Protein AF-G5ERI0-F1 (afdb_monomer_lite)

Foldseek 3Di:
DVVVVVVVVVVVVLQVVQLVVLLVLLVVLLQLCLPPLLVLLLVQCCVLVLFPVVCCVPLNPLVLVVVVCVLQVQPDDPVPRDSSRLLSSLCLQQAQSAAPVRRRSQAPDPLCQLNQLSLLSLLSVLCVVVVHTGHLVNSLSNLVSQLSNCVRNVNNVSNVVSVVSSVVSCCVNVNPDDDDPPPPPVPVVVVVVVVVVVVVVVPPDDDDDDDDDDDDDDDDDDDDDDDDDDDDDDDDDDDDDPSPRPPDDDDAAQDADDAAQNEELVLVVPCVDSVSLSSLQSQLLSNCVRRPFWALLRSLCSSNVSHVDNDDDPVSSVVSSVSQCPDPQWHQDPLRTIHGPSGDLVSRLEAHFAQPLVVDPLSGGALSNLLSQLVVCVVVVVPDDVPDDSNCSSCNSHNHRDCDPSNVVSPVSNVVVNVD

pLDDT: mean 76.29, std 22.26, range [24.45, 97.88]

Organism: NCBI:txid563033

Radius of gyration: 25.48 Å; chains: 1; bounding box: 61×83×66 Å

Secondary structure (DSSP, 8-state):
-HHHHHHHHHHHHHHHHHHHHHHHHHHHHHHHHHHHHHHHHHHHHHHTTSS-HHHHHHH-TTHHHHHHHHHTT----GGG--TT-HHHHHHHHHS--SBTTBS-TT-SSTT-HHHHHHHHHHHHHHHHHTTPPPPHHHHHHHHHHHHHHHHHTT-HHHHHHHHHHHHHHHHHHH-SS----------HHHHHHHHHHHHHHH---PPP---PPPPPPP------------------S--PPP--S---SS-PPP-PPPPP--S-HHHHHTTTSHHHHHHHHHHHHHHHHHH-SEEHHHHHHHHHHTTT-SS--HHHHHHHHHHHTT-TTEEE-TTSEEEETTS-TTT-------SSTTTS-GGGS-HHHHHHHHHHHHH-GGGSPTT--HHHHHHHHTT--S--HHHHHHHHHHHHHHH-

Sequence (420 aa):
MWWQWLLQHIQRNGFYMSIEKANAYTFSCLEYLGRELDPLLTRLVVEKGVMSQSQVEEYGWVSILLYLDDQRKRKVELSRYNPRDVQLQLRMLTEPVGTPERKHPFEPDSSRTVGTYAQDLRIFRNKKMHGRDMNRNDAVRIYDSAARLFEALGAPEQQEWCESQLNRVHADLFGAGEVVPVRRELDEEVRQAVSTAREVKTEVSAPRGAFTRPAPVSRPAQPAAPASASQPAPASDASVPPLCLAVGEGRYPFEPWEPISLGDRDIFDSLRSKRSKDQMSAALEEIVSAEGPVQADRLATLAAQCFGVSRLAKKNRDWIIRLADRMPELQVDEHKFVWHVEEPREEYGEFRPSVDGAVREFDQISPVEIANAWRFYEQNPELMDEGQDVESAVLATFGRKRRTAKVKAQLELAKALLAA

InterPro domains:
  IPR021754 Domain of unknown function DUF3320 [PF11784] (273-313)
  IPR041650 Swt1-like HEPN [PF18731] (51-154)

Structure (mmCIF, N/CA/C/O backbone):
data_AF-G5ERI0-F1
#
_entry.id   AF-G5ERI0-F1
#
loop_
_atom_site.group_PDB
_atom_site.id
_atom_site.type_symbol
_atom_site.label_atom_id
_atom_site.label_alt_id
_atom_site.label_comp_id
_atom_site.label_asym_id
_atom_site.label_entity_id
_atom_site.label_seq_id
_atom_site.pdbx_PDB_ins_code
_atom_site.Cartn_x
_atom_site.Cartn_y
_atom_site.Cartn_z
_atom_site.occupancy
_atom_site.B_iso_or_equiv
_atom_site.auth_seq_id
_atom_site.auth_comp_id
_atom_site.auth_asym_id
_atom_site.auth_atom_id
_atom_site.pdbx_PDB_model_num
ATOM 1 N N . MET A 1 1 ? 11.061 -40.156 -30.543 1.00 52.81 1 MET A N 1
ATOM 2 C CA . MET A 1 1 ? 11.219 -39.830 -29.105 1.00 52.81 1 MET A CA 1
ATOM 3 C C . MET A 1 1 ? 12.349 -38.832 -28.834 1.00 52.81 1 MET A C 1
ATOM 5 O O . MET A 1 1 ? 12.096 -37.872 -28.125 1.00 52.81 1 MET A O 1
ATOM 9 N N . TRP A 1 2 ? 13.541 -38.958 -29.438 1.00 42.44 2 TRP A N 1
ATOM 10 C CA . TRP A 1 2 ? 14.653 -38.000 -29.249 1.00 42.44 2 TRP A CA 1
ATOM 11 C C . TRP A 1 2 ? 14.357 -36.556 -29.702 1.00 42.44 2 TRP A C 1
ATOM 13 O O . TRP A 1 2 ? 14.700 -35.614 -28.997 1.00 42.44 2 TRP A O 1
ATOM 23 N N . TRP A 1 3 ? 13.643 -36.367 -30.816 1.00 37.03 3 TRP A N 1
ATOM 24 C CA . TRP A 1 3 ? 13.248 -35.036 -31.305 1.00 37.03 3 TRP A CA 1
ATOM 25 C C . TRP A 1 3 ? 12.281 -34.294 -30.372 1.00 37.03 3 TRP A C 1
ATOM 27 O O . TRP A 1 3 ? 12.426 -33.094 -30.170 1.00 37.03 3 TRP A O 1
ATOM 37 N N . GLN A 1 4 ? 11.332 -35.003 -29.753 1.00 49.84 4 GLN A N 1
ATOM 38 C CA . GLN A 1 4 ? 10.425 -34.417 -28.758 1.00 49.84 4 GLN A CA 1
ATOM 39 C C . GLN A 1 4 ? 11.170 -34.025 -27.478 1.00 49.84 4 GLN A C 1
ATOM 41 O O . GLN A 1 4 ? 10.865 -32.985 -26.903 1.00 49.84 4 GLN A O 1
ATOM 46 N N . TRP A 1 5 ? 12.176 -34.807 -27.071 1.00 48.59 5 TRP A N 1
ATOM 47 C CA . TRP A 1 5 ? 13.012 -34.493 -25.912 1.00 48.59 5 TRP A CA 1
ATOM 48 C C . TRP A 1 5 ? 13.926 -33.289 -26.176 1.00 48.59 5 TRP A C 1
ATOM 50 O O . TRP A 1 5 ? 14.014 -32.406 -25.332 1.00 48.59 5 TRP A O 1
ATOM 60 N N . LEU A 1 6 ? 14.524 -33.193 -27.371 1.00 39.06 6 LEU A N 1
ATOM 61 C CA . LEU A 1 6 ? 15.349 -32.054 -27.792 1.00 39.06 6 LEU A CA 1
ATOM 62 C C . LEU A 1 6 ? 14.522 -30.762 -27.914 1.00 39.06 6 LEU A C 1
ATOM 64 O O . LEU A 1 6 ? 14.930 -29.725 -27.404 1.00 39.06 6 LEU A O 1
ATOM 68 N N . LEU A 1 7 ? 13.330 -30.832 -28.519 1.00 45.44 7 LEU A N 1
ATOM 69 C CA . LEU A 1 7 ? 12.396 -29.704 -28.594 1.00 45.44 7 LEU A CA 1
ATOM 70 C C . LEU A 1 7 ? 11.930 -29.271 -27.203 1.00 45.44 7 LEU A C 1
ATOM 72 O O . LEU A 1 7 ? 11.951 -28.082 -26.910 1.00 45.44 7 LEU A O 1
ATOM 76 N N . GLN A 1 8 ? 11.579 -30.208 -26.317 1.00 49.12 8 GLN A N 1
ATOM 77 C CA . GLN A 1 8 ? 11.243 -29.880 -24.929 1.00 49.12 8 GLN A CA 1
ATOM 78 C C . GLN A 1 8 ? 12.429 -29.269 -24.176 1.00 49.12 8 GLN A C 1
ATOM 80 O O . GLN A 1 8 ? 12.221 -28.328 -23.419 1.00 49.12 8 GLN A O 1
ATOM 85 N N . HIS A 1 9 ? 13.661 -29.739 -24.391 1.00 47.41 9 HIS A N 1
ATOM 86 C CA . HIS A 1 9 ? 14.853 -29.172 -23.753 1.00 47.41 9 HIS A CA 1
ATOM 87 C C . HIS A 1 9 ? 15.182 -27.768 -24.272 1.00 47.41 9 HIS A C 1
ATOM 89 O O . HIS A 1 9 ? 15.492 -26.888 -23.478 1.00 47.41 9 HIS A O 1
ATOM 95 N N . ILE A 1 10 ? 15.065 -27.527 -25.581 1.00 52.84 10 ILE A N 1
ATOM 96 C CA . ILE A 1 10 ? 15.275 -26.208 -26.200 1.00 52.84 10 ILE A CA 1
ATOM 97 C C . ILE A 1 10 ? 14.189 -25.226 -25.752 1.00 52.84 10 ILE A C 1
ATOM 99 O O . ILE A 1 10 ? 14.499 -24.095 -25.389 1.00 52.84 10 ILE A O 1
ATOM 103 N N . GLN A 1 11 ? 12.925 -25.658 -25.712 1.00 56.78 11 GLN A N 1
ATOM 104 C CA . GLN A 1 11 ? 11.814 -24.844 -25.210 1.00 56.78 11 GLN A CA 1
ATOM 105 C C . GLN A 1 11 ? 11.971 -24.542 -23.717 1.00 56.78 11 GLN A C 1
ATOM 107 O O . GLN A 1 11 ? 11.768 -23.407 -23.294 1.00 56.78 11 GLN A O 1
ATOM 112 N N . ARG A 1 12 ? 12.401 -25.528 -22.920 1.00 55.38 12 ARG A N 1
ATOM 113 C CA . ARG A 1 12 ? 12.667 -25.346 -21.491 1.00 55.38 12 ARG A CA 1
ATOM 114 C C . ARG A 1 12 ? 13.842 -24.393 -21.275 1.00 55.38 12 ARG A C 1
ATOM 116 O O . ARG A 1 12 ? 13.683 -23.428 -20.542 1.00 55.38 12 ARG A O 1
ATOM 123 N N . ASN A 1 13 ? 14.964 -24.576 -21.966 1.00 57.38 13 ASN A N 1
ATOM 124 C CA . ASN A 1 13 ? 16.116 -23.675 -21.869 1.00 57.38 13 ASN A CA 1
ATOM 125 C C . ASN A 1 13 ? 15.784 -22.257 -22.355 1.00 57.38 13 ASN A C 1
ATOM 127 O O . ASN A 1 13 ? 16.152 -21.294 -21.694 1.00 57.38 13 ASN A O 1
ATOM 131 N N . GLY A 1 14 ? 15.023 -22.107 -23.443 1.00 59.56 14 GLY A N 1
ATOM 132 C CA . GLY A 1 14 ? 14.551 -20.801 -23.916 1.00 59.56 14 GLY A CA 1
ATOM 133 C C . GLY A 1 14 ? 13.589 -20.111 -22.941 1.00 59.56 14 GLY A C 1
ATOM 134 O O . GLY A 1 14 ? 13.613 -18.887 -22.805 1.00 59.56 14 GLY A O 1
ATOM 135 N N . PHE A 1 15 ? 12.767 -20.879 -22.221 1.00 58.78 15 PHE A N 1
ATOM 136 C CA . PHE A 1 15 ? 11.896 -20.365 -21.164 1.00 58.78 15 PHE A CA 1
ATOM 137 C C . PHE A 1 15 ? 12.689 -19.935 -19.919 1.00 58.78 15 PHE A C 1
ATOM 139 O O . PHE A 1 15 ? 12.467 -18.838 -19.413 1.00 58.78 15 PHE A O 1
ATOM 146 N N . TYR A 1 16 ? 13.661 -20.737 -19.474 1.00 60.12 16 TYR A N 1
ATOM 147 C CA . TYR A 1 16 ? 14.547 -20.388 -18.355 1.00 60.12 16 TYR A CA 1
ATOM 148 C C . TYR A 1 16 ? 15.406 -19.154 -18.659 1.00 60.12 16 TYR A C 1
ATOM 150 O O . TYR A 1 16 ? 15.386 -18.202 -17.884 1.00 60.12 16 TYR A O 1
ATOM 158 N N . MET A 1 17 ? 16.058 -19.103 -19.826 1.00 64.69 17 MET A N 1
ATOM 159 C CA . MET A 1 17 ? 16.842 -17.931 -20.247 1.00 64.69 17 MET A CA 1
ATOM 160 C C . MET A 1 17 ? 15.983 -16.666 -20.347 1.00 64.69 17 MET A C 1
ATOM 162 O O . MET A 1 17 ? 16.444 -15.560 -20.081 1.00 64.69 17 MET A O 1
ATOM 166 N N . SER A 1 18 ? 14.710 -16.811 -20.711 1.00 75.25 18 SER A N 1
ATOM 167 C CA . SER A 1 18 ? 13.773 -15.696 -20.721 1.00 75.25 18 SER A CA 1
ATOM 168 C C . SER A 1 18 ? 13.417 -15.185 -19.328 1.00 75.25 18 SER A C 1
ATOM 170 O O . SER A 1 18 ? 13.194 -13.984 -19.195 1.00 75.25 18 SER A O 1
ATOM 172 N N . ILE A 1 19 ? 13.269 -16.065 -18.338 1.00 81.44 19 ILE A N 1
ATOM 173 C CA . ILE A 1 19 ? 12.987 -15.662 -16.955 1.00 81.44 19 ILE A CA 1
ATOM 174 C C . ILE A 1 19 ? 14.216 -14.968 -16.372 1.00 81.44 19 ILE A C 1
ATOM 176 O O . ILE A 1 19 ? 14.092 -13.906 -15.772 1.00 81.44 19 ILE A O 1
ATOM 180 N N . GLU A 1 20 ? 15.412 -15.507 -16.614 1.00 85.88 20 GLU A N 1
ATOM 181 C CA . GLU A 1 20 ? 16.672 -14.889 -16.189 1.00 85.88 20 GLU A CA 1
ATOM 182 C C . GLU A 1 20 ? 16.843 -13.483 -16.770 1.00 85.88 20 GLU A C 1
ATOM 184 O O . GLU A 1 20 ? 17.096 -12.539 -16.022 1.00 85.88 20 GLU A O 1
ATOM 189 N N . LYS A 1 21 ? 16.621 -13.311 -18.080 1.00 87.62 21 LYS A N 1
ATOM 190 C CA . LYS A 1 21 ? 16.662 -11.986 -18.712 1.00 87.62 21 LYS A CA 1
ATOM 191 C C . LYS A 1 21 ? 15.598 -11.041 -18.151 1.00 87.62 21 LYS A C 1
ATOM 193 O O . LYS A 1 21 ? 15.913 -9.899 -17.839 1.00 87.62 21 LYS A O 1
ATOM 198 N N . ALA A 1 22 ? 14.354 -11.497 -17.987 1.00 87.38 22 ALA A N 1
ATOM 199 C CA . ALA A 1 22 ? 13.282 -10.671 -17.425 1.00 87.38 22 ALA A CA 1
ATOM 200 C C . ALA A 1 22 ? 13.583 -10.227 -15.980 1.00 87.38 22 ALA A C 1
ATOM 202 O O . ALA A 1 22 ? 13.372 -9.065 -15.625 1.00 87.38 22 ALA A O 1
ATOM 203 N N . ASN A 1 23 ? 14.130 -11.130 -15.163 1.00 89.06 23 ASN A N 1
ATOM 204 C CA . ASN A 1 23 ? 14.601 -10.831 -13.813 1.00 89.06 23 ASN A CA 1
ATOM 205 C C . ASN A 1 23 ? 15.742 -9.804 -13.824 1.00 89.06 23 ASN A C 1
ATOM 207 O O . ASN A 1 23 ? 15.730 -8.884 -13.007 1.00 89.06 23 ASN A O 1
ATOM 211 N N . ALA A 1 24 ? 16.703 -9.942 -14.744 1.00 91.50 24 ALA A N 1
ATOM 212 C CA . ALA A 1 24 ? 17.813 -9.005 -14.890 1.00 91.50 24 ALA A CA 1
ATOM 213 C C . ALA A 1 24 ? 17.319 -7.602 -15.271 1.00 91.50 24 ALA A C 1
ATOM 215 O O . ALA A 1 24 ? 17.661 -6.639 -14.594 1.00 91.50 24 ALA A O 1
ATOM 216 N N . TYR A 1 25 ? 16.445 -7.491 -16.275 1.00 93.25 25 TYR A N 1
ATOM 217 C CA . TYR A 1 25 ? 15.862 -6.211 -16.691 1.00 93.25 25 TYR A CA 1
ATOM 218 C C . TYR A 1 25 ? 15.058 -5.536 -15.581 1.00 93.25 25 TYR A C 1
ATOM 220 O O . TYR A 1 25 ? 15.217 -4.343 -15.338 1.00 93.25 25 TYR A O 1
ATOM 228 N N . THR A 1 26 ? 14.238 -6.300 -14.860 1.00 92.12 26 THR A N 1
ATOM 229 C CA . THR A 1 26 ? 13.487 -5.764 -13.716 1.00 92.12 26 THR A CA 1
ATOM 230 C C . THR A 1 26 ? 14.429 -5.229 -12.650 1.00 92.12 26 THR A C 1
ATOM 232 O O . THR A 1 26 ? 14.225 -4.137 -12.129 1.00 92.12 26 THR A O 1
ATOM 235 N N . PHE A 1 27 ? 15.476 -5.988 -12.328 1.00 92.69 27 PHE A N 1
ATOM 236 C CA . PHE A 1 27 ? 16.452 -5.570 -11.336 1.00 92.69 27 PHE A CA 1
ATOM 237 C C . PHE A 1 27 ? 17.181 -4.294 -11.765 1.00 92.69 27 PHE A C 1
ATOM 239 O O . PHE A 1 27 ? 17.242 -3.356 -10.980 1.00 92.69 27 PHE A O 1
ATOM 246 N N . SER A 1 28 ? 17.624 -4.209 -13.021 1.00 95.31 28 SER A N 1
ATOM 247 C CA . SER A 1 28 ? 18.233 -2.993 -13.565 1.00 95.31 28 SER A CA 1
ATOM 248 C C . SER A 1 28 ? 17.292 -1.786 -13.519 1.00 95.31 28 SER A C 1
ATOM 250 O O . SER A 1 28 ? 17.743 -0.677 -13.247 1.00 95.31 28 SER A O 1
ATOM 252 N N . CYS A 1 29 ? 15.988 -1.979 -13.743 1.00 96.50 29 CYS A N 1
ATOM 253 C CA . CYS A 1 29 ? 15.002 -0.910 -13.589 1.00 96.50 29 CYS A CA 1
ATOM 254 C C . CYS A 1 29 ? 14.864 -0.459 -12.125 1.00 96.50 29 CYS A C 1
ATOM 256 O O . CYS A 1 29 ? 14.821 0.739 -11.860 1.00 96.50 29 CYS A O 1
ATOM 258 N N . LEU A 1 30 ? 14.822 -1.393 -11.168 1.00 95.94 30 LEU A N 1
ATOM 259 C CA . LEU A 1 30 ? 14.747 -1.068 -9.738 1.00 95.94 30 LEU A CA 1
ATOM 260 C C . LEU A 1 30 ? 16.020 -0.367 -9.243 1.00 95.94 30 LEU A C 1
ATOM 262 O O . LEU A 1 30 ? 15.923 0.605 -8.503 1.00 95.94 30 LEU A O 1
ATOM 266 N N . GLU A 1 31 ? 17.206 -0.802 -9.673 1.00 95.69 31 GLU A N 1
ATOM 267 C CA . GLU A 1 31 ? 18.466 -0.113 -9.355 1.00 95.69 31 GLU A CA 1
ATOM 268 C C . GLU A 1 31 ? 18.502 1.306 -9.928 1.00 95.69 31 GLU A C 1
ATOM 270 O O . GLU A 1 31 ? 18.966 2.234 -9.263 1.00 95.69 31 GLU A O 1
ATOM 275 N N . TYR A 1 32 ? 17.990 1.485 -11.148 1.00 97.12 32 TYR A N 1
ATOM 276 C CA . TYR A 1 32 ? 17.869 2.800 -11.764 1.00 97.12 32 TYR A CA 1
ATOM 277 C C . TYR A 1 32 ? 16.931 3.712 -10.969 1.00 97.12 32 TYR A C 1
ATOM 279 O O 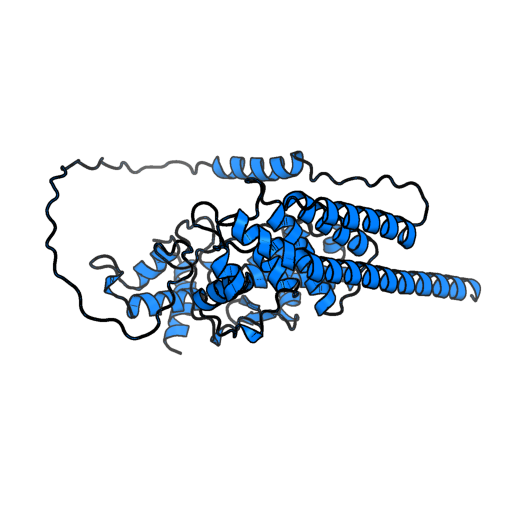. TYR A 1 32 ? 17.335 4.811 -10.599 1.00 97.12 32 TYR A O 1
ATOM 287 N N . LEU A 1 33 ? 15.728 3.235 -10.626 1.00 97.25 33 LEU A N 1
ATOM 288 C CA . LEU A 1 33 ? 14.792 3.960 -9.761 1.00 97.25 33 LEU A CA 1
ATOM 289 C C . LEU A 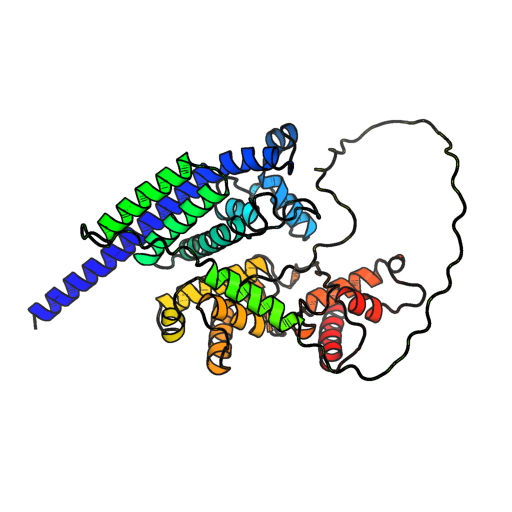1 33 ? 15.465 4.358 -8.441 1.00 97.25 33 LEU A C 1
ATOM 291 O O . LEU A 1 33 ? 15.462 5.534 -8.094 1.00 97.25 33 LEU A O 1
ATOM 295 N N . GLY A 1 34 ? 16.131 3.406 -7.778 1.00 95.50 34 GLY A N 1
ATOM 296 C CA . GLY A 1 34 ? 16.862 3.623 -6.527 1.00 95.50 34 GLY A CA 1
ATOM 297 C C . GLY A 1 34 ? 17.902 4.740 -6.608 1.00 95.50 34 GLY A C 1
ATOM 298 O O . GLY A 1 34 ? 18.088 5.493 -5.653 1.00 95.50 34 GLY A O 1
ATOM 299 N N . ARG A 1 35 ? 18.573 4.874 -7.755 1.00 96.88 35 ARG A N 1
ATOM 300 C CA . ARG A 1 35 ? 19.596 5.898 -7.985 1.00 96.88 35 ARG A CA 1
ATOM 301 C C . ARG A 1 35 ? 19.011 7.263 -8.341 1.00 96.88 35 ARG A C 1
ATOM 303 O O . ARG A 1 35 ? 19.528 8.265 -7.860 1.00 96.88 35 ARG A O 1
ATOM 310 N N . GLU A 1 36 ? 17.992 7.304 -9.194 1.00 97.56 36 GLU A N 1
ATOM 311 C CA . GLU A 1 36 ? 17.484 8.552 -9.779 1.00 97.56 36 GLU A CA 1
ATOM 312 C C . GLU A 1 36 ? 16.376 9.209 -8.949 1.00 97.56 36 GLU A C 1
ATOM 314 O O . GLU A 1 36 ? 16.269 10.435 -8.927 1.00 97.56 36 GLU A O 1
ATOM 319 N N . LEU A 1 37 ? 15.560 8.423 -8.239 1.00 97.44 37 LEU A N 1
ATOM 320 C CA . LEU A 1 37 ? 14.490 8.971 -7.403 1.00 97.44 37 LEU A CA 1
ATOM 321 C C . LEU A 1 37 ? 15.032 9.727 -6.190 1.00 97.44 37 LEU A C 1
ATOM 323 O O . LEU A 1 37 ? 14.389 10.667 -5.753 1.00 97.44 37 LEU A O 1
ATOM 327 N N . ASP A 1 38 ? 16.199 9.368 -5.660 1.00 96.44 38 ASP A N 1
ATOM 328 C CA . ASP A 1 38 ? 16.791 10.043 -4.497 1.00 96.44 38 ASP A CA 1
ATOM 329 C C . ASP A 1 38 ? 17.071 11.548 -4.741 1.00 96.44 38 ASP A C 1
ATOM 331 O O . ASP A 1 38 ? 16.458 12.397 -4.077 1.00 96.44 38 ASP A O 1
ATOM 335 N N . PRO A 1 39 ? 17.907 11.940 -5.728 1.00 96.75 39 PRO A N 1
ATOM 336 C CA . PRO A 1 39 ? 18.117 13.355 -6.032 1.00 96.75 39 PRO A CA 1
ATOM 337 C C . PRO A 1 39 ? 16.835 14.040 -6.530 1.00 96.75 39 PRO A C 1
ATOM 339 O O . PRO A 1 39 ? 16.620 15.221 -6.252 1.00 96.75 39 PRO A O 1
ATOM 342 N N . LEU A 1 40 ? 15.953 13.310 -7.224 1.00 97.19 40 LEU A N 1
ATOM 343 C CA . LEU A 1 40 ? 14.678 13.847 -7.689 1.00 97.19 40 LEU A CA 1
ATOM 344 C C . LEU A 1 40 ? 13.741 14.190 -6.522 1.00 97.19 40 LEU A C 1
ATOM 346 O O . LEU A 1 40 ? 13.208 15.296 -6.483 1.00 97.19 40 LEU A O 1
ATOM 350 N N . LEU A 1 41 ? 13.569 13.288 -5.554 1.00 96.69 41 LEU A N 1
ATOM 351 C CA . LEU A 1 41 ? 12.760 13.509 -4.354 1.00 96.69 41 LEU A CA 1
ATOM 352 C C . LEU A 1 41 ? 13.339 14.637 -3.508 1.00 96.69 41 LEU A C 1
ATOM 354 O O . LEU A 1 41 ? 12.579 15.503 -3.089 1.00 96.69 41 LEU A O 1
ATOM 358 N N . THR A 1 42 ? 14.664 14.683 -3.342 1.00 96.19 42 THR A N 1
ATOM 359 C CA . THR A 1 42 ? 15.376 15.777 -2.656 1.00 96.19 42 THR A CA 1
ATOM 360 C C . THR A 1 42 ? 15.002 17.145 -3.236 1.00 96.19 42 THR A C 1
ATOM 362 O O . THR A 1 42 ? 14.699 18.072 -2.490 1.00 96.19 42 THR A O 1
ATOM 365 N N . ARG A 1 43 ? 14.954 17.269 -4.569 1.00 96.12 43 ARG A N 1
ATOM 366 C CA . ARG A 1 43 ? 14.504 18.492 -5.250 1.00 96.12 43 ARG A CA 1
ATOM 367 C C . ARG A 1 43 ? 13.001 18.731 -5.068 1.00 96.12 43 ARG A C 1
ATOM 369 O O . ARG A 1 43 ? 12.582 19.830 -4.708 1.00 96.12 43 ARG A O 1
ATOM 376 N N . LEU A 1 44 ? 12.185 17.705 -5.311 1.00 95.06 44 LEU A N 1
ATOM 377 C CA . LEU A 1 44 ? 10.728 17.824 -5.325 1.00 95.06 44 LEU A CA 1
ATOM 378 C C . LEU A 1 44 ? 10.144 18.183 -3.955 1.00 95.06 44 LEU A C 1
ATOM 380 O O . LEU A 1 44 ? 9.180 18.943 -3.907 1.00 95.06 44 LEU A O 1
ATOM 384 N N . VAL A 1 45 ? 10.695 17.685 -2.842 1.00 94.06 45 VAL A N 1
ATOM 385 C CA . VAL A 1 45 ? 10.185 18.044 -1.505 1.00 94.06 45 VAL A CA 1
ATOM 386 C C . VAL A 1 45 ? 10.332 19.537 -1.211 1.00 94.06 45 VAL A C 1
ATOM 388 O O . VAL A 1 45 ? 9.463 20.106 -0.552 1.00 94.06 45 VAL A O 1
ATOM 391 N N . VAL A 1 46 ? 11.371 20.184 -1.750 1.00 93.81 46 VAL A N 1
ATOM 392 C CA . VAL A 1 46 ? 11.570 21.635 -1.636 1.00 93.81 46 VAL A CA 1
ATOM 393 C C . VAL A 1 46 ? 10.635 22.378 -2.584 1.00 93.81 46 VAL A C 1
ATOM 395 O O . VAL A 1 46 ? 9.899 23.265 -2.158 1.00 93.81 46 VAL A O 1
ATOM 398 N N . GLU A 1 47 ? 10.597 21.988 -3.862 1.00 93.38 47 GLU A N 1
ATOM 399 C CA . GLU A 1 47 ? 9.751 22.639 -4.876 1.00 93.38 47 GLU A CA 1
ATOM 400 C C . GLU A 1 47 ? 8.258 22.577 -4.544 1.00 93.38 47 GLU A C 1
ATOM 402 O O . GLU A 1 47 ? 7.509 23.511 -4.834 1.00 93.38 47 GLU A O 1
ATOM 407 N N . LYS A 1 48 ? 7.810 21.474 -3.938 1.00 89.75 48 LYS A N 1
ATOM 408 C CA . LYS A 1 48 ? 6.418 21.287 -3.519 1.00 89.75 48 LYS A CA 1
ATOM 409 C C . LYS A 1 48 ? 6.124 21.868 -2.133 1.00 89.75 48 LYS A C 1
ATOM 411 O O . LYS A 1 48 ? 4.987 21.757 -1.680 1.00 89.75 48 LYS A O 1
ATOM 416 N N . GLY A 1 49 ? 7.109 22.485 -1.475 1.00 88.19 49 GLY A N 1
ATOM 417 C CA . GLY A 1 49 ? 6.949 23.132 -0.172 1.00 88.19 49 GLY A CA 1
ATOM 418 C C . GLY A 1 49 ? 6.695 22.164 0.985 1.00 88.19 49 GLY A C 1
ATOM 419 O O . GLY A 1 49 ? 6.109 22.563 1.985 1.00 88.19 49 GLY A O 1
ATOM 420 N N . VAL A 1 50 ? 7.103 20.899 0.847 1.00 89.19 50 VAL A N 1
ATOM 421 C CA . VAL A 1 50 ? 6.983 19.877 1.901 1.00 89.19 50 VAL A CA 1
ATOM 422 C C . VAL A 1 50 ? 8.076 20.064 2.958 1.00 89.19 50 VAL A C 1
ATOM 424 O O . VAL A 1 50 ? 7.834 19.855 4.143 1.00 89.19 50 VAL A O 1
ATOM 427 N N . MET A 1 51 ? 9.272 20.487 2.537 1.00 90.81 51 MET A N 1
ATOM 428 C CA . MET A 1 51 ? 10.398 20.836 3.410 1.00 90.81 51 MET A CA 1
ATOM 429 C C . MET A 1 51 ? 11.080 22.116 2.922 1.00 90.81 51 MET A C 1
ATOM 431 O O . MET A 1 51 ? 11.065 22.424 1.729 1.00 90.81 51 MET A O 1
ATOM 435 N N . SER A 1 52 ? 11.725 22.853 3.829 1.00 91.31 52 SER A N 1
ATOM 436 C CA . SER A 1 52 ? 12.638 23.932 3.445 1.00 91.31 52 SER A CA 1
ATOM 437 C C . SER A 1 52 ? 13.978 23.377 2.950 1.00 91.31 52 SER A C 1
ATOM 439 O O . SER A 1 52 ? 14.387 22.276 3.319 1.00 91.31 52 SER A O 1
ATOM 441 N N . GLN A 1 53 ? 14.715 24.180 2.177 1.00 92.62 53 GLN A N 1
ATOM 442 C CA . GLN A 1 53 ? 16.065 23.831 1.719 1.00 92.62 53 GLN A CA 1
ATOM 443 C C . GLN A 1 53 ? 16.993 23.440 2.885 1.00 92.62 53 GLN A C 1
ATOM 445 O O . GLN A 1 53 ? 17.679 22.426 2.814 1.00 92.62 53 GLN A O 1
ATOM 450 N N . SER A 1 54 ? 16.955 24.190 3.993 1.00 91.88 54 SER A N 1
ATOM 451 C CA . SER A 1 54 ? 17.773 23.906 5.179 1.00 91.88 54 SER A CA 1
ATOM 452 C C . SER A 1 54 ? 17.400 22.584 5.855 1.00 91.88 54 SER A C 1
ATOM 454 O O . SER A 1 54 ? 18.277 21.852 6.296 1.00 91.88 54 SER A O 1
ATOM 456 N N . GLN A 1 55 ? 16.106 22.250 5.915 1.00 89.75 55 GLN A N 1
ATOM 457 C CA . GLN A 1 55 ? 15.636 20.996 6.510 1.00 89.75 55 GLN A CA 1
ATOM 458 C C . GLN A 1 55 ? 16.058 19.785 5.675 1.00 89.75 55 GLN A C 1
ATOM 460 O O . GLN A 1 55 ? 16.408 18.746 6.230 1.00 89.75 55 GLN A O 1
ATOM 465 N N . VAL A 1 56 ? 16.033 19.909 4.347 1.00 91.94 56 VAL A N 1
ATOM 466 C CA . VAL A 1 56 ? 16.482 18.839 3.448 1.00 91.94 56 VAL A CA 1
ATOM 467 C C . VAL A 1 56 ? 17.989 18.623 3.556 1.00 91.94 56 VAL A C 1
ATOM 469 O O . VAL A 1 56 ? 18.427 17.478 3.570 1.00 91.94 56 VAL A O 1
ATOM 472 N N . GLU A 1 57 ? 18.776 19.692 3.678 1.00 90.25 57 GLU A N 1
ATOM 473 C CA . GLU A 1 57 ? 20.230 19.602 3.869 1.00 90.25 57 GLU A CA 1
ATOM 474 C C . GLU A 1 57 ? 20.615 18.981 5.219 1.00 90.25 57 GLU A C 1
ATOM 476 O O . GLU A 1 57 ? 21.576 18.217 5.288 1.00 90.25 57 GLU A O 1
ATOM 481 N N . GLU A 1 58 ? 19.867 19.285 6.282 1.00 89.56 58 GLU A N 1
ATOM 482 C CA . GLU A 1 58 ? 20.165 18.806 7.635 1.00 89.56 58 GLU A CA 1
ATOM 483 C C . GLU A 1 58 ? 19.678 17.370 7.884 1.00 89.56 58 GLU A C 1
ATOM 485 O O . GLU A 1 58 ? 20.411 16.557 8.447 1.00 89.56 58 GLU A O 1
ATOM 490 N N . TYR A 1 59 ? 18.453 17.044 7.459 1.00 86.94 59 TYR A N 1
ATOM 491 C CA . TYR A 1 59 ? 17.786 15.787 7.824 1.00 86.94 59 TYR A CA 1
ATOM 492 C C . TYR A 1 59 ? 17.571 14.827 6.650 1.00 86.94 59 TYR A C 1
ATOM 494 O O . TYR A 1 59 ? 17.310 13.641 6.862 1.00 86.94 59 TYR A O 1
ATOM 502 N N . GLY A 1 60 ? 17.648 15.322 5.413 1.00 91.19 60 GLY A N 1
ATOM 503 C CA . GLY A 1 60 ? 17.242 14.581 4.221 1.00 91.19 60 GLY A CA 1
ATOM 504 C C . GLY A 1 60 ? 15.727 14.364 4.134 1.00 91.19 60 GLY A C 1
ATOM 505 O O . GLY A 1 60 ? 14.994 14.422 5.125 1.00 91.19 60 GLY A O 1
ATOM 506 N N . TRP A 1 61 ? 15.234 14.067 2.930 1.00 93.56 61 TRP A N 1
ATOM 507 C CA . TRP A 1 61 ? 13.797 13.875 2.689 1.00 93.56 61 TRP A CA 1
ATOM 508 C C . TRP A 1 61 ? 13.208 12.665 3.440 1.00 93.56 61 TRP A C 1
ATOM 510 O O . TRP A 1 61 ? 12.023 12.658 3.769 1.00 93.56 61 TRP A O 1
ATOM 520 N N . VAL A 1 62 ? 14.027 11.654 3.764 1.00 92.81 62 VAL A N 1
ATOM 521 C CA . VAL A 1 62 ? 13.596 10.437 4.484 1.00 92.81 62 VAL A CA 1
ATOM 522 C C . VAL A 1 62 ? 13.071 10.718 5.894 1.00 92.81 62 VAL A C 1
ATOM 524 O O . VAL A 1 62 ? 12.287 9.931 6.425 1.00 92.81 62 VAL A O 1
ATOM 527 N N . SER A 1 63 ? 13.449 11.855 6.484 1.00 89.00 63 SER A N 1
ATOM 528 C CA . SER A 1 63 ? 12.945 12.303 7.786 1.00 89.00 63 SER A CA 1
ATOM 529 C C . SER A 1 63 ? 11.424 12.500 7.807 1.00 89.00 63 SER A C 1
ATOM 531 O O . SER A 1 63 ? 10.806 12.306 8.852 1.00 89.00 63 SER A O 1
ATOM 533 N N . ILE A 1 64 ? 10.798 12.791 6.659 1.00 89.75 64 ILE A N 1
ATOM 534 C CA . ILE A 1 64 ? 9.336 12.892 6.540 1.00 89.75 64 ILE A CA 1
ATOM 535 C C . ILE A 1 64 ? 8.677 11.543 6.840 1.00 89.75 64 ILE A C 1
ATOM 537 O O . ILE A 1 64 ? 7.702 11.482 7.587 1.00 89.75 64 ILE A O 1
ATOM 541 N N . LEU A 1 65 ? 9.213 10.452 6.284 1.00 88.75 65 LEU A N 1
ATOM 542 C CA . LEU A 1 65 ? 8.677 9.110 6.520 1.00 88.75 65 LEU A CA 1
ATOM 543 C C . LEU A 1 65 ? 8.917 8.659 7.957 1.00 88.75 65 LEU A C 1
ATOM 545 O O . LEU A 1 65 ? 8.024 8.066 8.553 1.00 88.75 65 LEU A O 1
ATOM 549 N N . LEU A 1 66 ? 10.082 8.988 8.524 1.00 85.69 66 LEU A N 1
ATOM 550 C CA . LEU A 1 66 ? 10.344 8.749 9.941 1.00 85.69 66 LEU A CA 1
ATOM 551 C C . LEU A 1 66 ? 9.300 9.455 10.808 1.00 85.69 66 LEU A C 1
ATOM 553 O O . LEU A 1 66 ? 8.731 8.830 11.695 1.00 85.69 66 LEU A O 1
ATOM 557 N N . TYR A 1 67 ? 9.035 10.735 10.540 1.00 83.50 67 TYR A N 1
ATOM 558 C CA . TYR A 1 67 ? 8.033 11.497 11.275 1.00 83.50 67 TYR A CA 1
ATOM 559 C C . TYR A 1 67 ? 6.639 10.878 11.127 1.00 83.50 67 TYR A C 1
ATOM 561 O O . TYR A 1 67 ? 5.949 10.684 12.122 1.00 83.50 67 TYR A O 1
ATOM 569 N N . LEU A 1 68 ? 6.230 10.499 9.911 1.00 82.31 68 LEU A N 1
ATOM 570 C CA . LEU A 1 68 ? 4.950 9.820 9.686 1.00 82.31 68 LEU A CA 1
ATOM 571 C C . LEU A 1 68 ? 4.841 8.498 10.452 1.00 82.31 68 LEU A C 1
ATOM 573 O O . LEU A 1 68 ? 3.790 8.201 11.019 1.00 82.31 68 LEU A O 1
ATOM 577 N N . ASP A 1 69 ? 5.907 7.705 10.474 1.00 81.75 69 ASP A N 1
ATOM 578 C CA . ASP A 1 69 ? 5.926 6.428 11.177 1.00 81.75 69 ASP A CA 1
ATOM 579 C C . ASP A 1 69 ? 5.969 6.627 12.708 1.00 81.75 69 ASP A C 1
ATOM 581 O O . ASP A 1 69 ? 5.267 5.909 13.422 1.00 81.75 69 ASP A O 1
ATOM 585 N N . ASP A 1 70 ? 6.646 7.662 13.215 1.00 80.06 70 ASP A N 1
ATOM 586 C CA . ASP A 1 70 ? 6.591 8.088 14.623 1.00 80.06 70 ASP A CA 1
ATOM 587 C C . ASP A 1 70 ? 5.178 8.536 15.038 1.00 80.06 70 ASP A C 1
ATOM 589 O O . ASP A 1 70 ? 4.658 8.090 16.062 1.00 80.06 70 ASP A O 1
ATOM 593 N N . GLN A 1 71 ? 4.484 9.313 14.196 1.00 74.94 71 GLN A N 1
ATOM 594 C CA . GLN A 1 71 ? 3.079 9.685 14.425 1.00 74.94 71 GLN A CA 1
ATOM 595 C C . GLN A 1 71 ? 2.141 8.467 14.443 1.00 74.94 71 GLN A C 1
ATOM 597 O O . GLN A 1 71 ? 1.108 8.486 15.112 1.00 74.94 71 GLN A O 1
ATOM 602 N N . ARG A 1 72 ? 2.504 7.386 13.741 1.00 72.75 72 ARG A N 1
ATOM 603 C CA . ARG A 1 72 ? 1.812 6.086 13.789 1.00 72.75 72 ARG A CA 1
ATOM 604 C C . ARG A 1 72 ? 2.269 5.208 14.963 1.00 72.75 72 ARG A C 1
ATOM 606 O O . ARG A 1 72 ? 1.901 4.036 15.020 1.00 72.75 72 ARG A O 1
ATOM 613 N N . LYS A 1 73 ? 3.082 5.748 15.880 1.00 69.69 73 LYS A N 1
ATOM 614 C CA . LYS A 1 73 ? 3.734 5.049 17.000 1.00 69.69 73 LYS A CA 1
ATOM 615 C C . LYS A 1 73 ? 4.545 3.823 16.581 1.00 69.69 73 LYS A C 1
ATOM 617 O O . LYS A 1 73 ? 4.714 2.885 17.364 1.00 69.69 73 LYS A O 1
ATOM 622 N N . ARG A 1 74 ? 5.081 3.826 15.361 1.00 69.94 74 ARG A N 1
ATOM 623 C CA . ARG A 1 74 ? 6.012 2.796 14.904 1.00 69.94 74 ARG A CA 1
ATOM 624 C C . ARG A 1 74 ? 7.385 3.116 15.486 1.00 69.94 74 ARG A C 1
ATOM 626 O O . ARG A 1 74 ? 7.937 4.189 15.266 1.00 69.94 74 ARG A O 1
ATOM 633 N N . LYS A 1 75 ? 7.956 2.181 16.242 1.00 61.41 75 LYS A N 1
ATOM 634 C CA . LYS A 1 75 ? 9.279 2.344 16.864 1.00 61.41 75 LYS A CA 1
ATOM 635 C C . LYS A 1 75 ? 10.384 2.026 15.853 1.00 61.41 75 LYS A C 1
ATOM 637 O O . LYS A 1 75 ? 10.961 0.941 15.891 1.00 61.41 75 LYS A O 1
ATOM 642 N N . VAL A 1 76 ? 10.665 2.947 14.930 1.00 68.44 76 VAL A N 1
ATOM 643 C CA . VAL A 1 76 ? 11.693 2.758 13.890 1.00 68.44 76 VAL A CA 1
ATOM 644 C C . VAL A 1 76 ? 12.793 3.810 14.018 1.00 68.44 76 VAL A C 1
ATOM 646 O O . VAL A 1 76 ? 12.517 4.994 14.159 1.00 68.44 76 VAL A O 1
ATOM 649 N N . GLU A 1 77 ? 14.054 3.383 13.954 1.00 70.25 77 GLU A N 1
ATOM 650 C CA . GLU A 1 77 ? 15.207 4.290 13.964 1.00 70.25 77 GLU A CA 1
ATOM 651 C C . GLU A 1 77 ? 15.509 4.860 12.569 1.00 70.25 77 GLU A C 1
ATOM 653 O O . GLU A 1 77 ? 15.450 4.136 11.571 1.00 70.25 77 GLU A O 1
ATOM 658 N N . LEU A 1 78 ? 15.944 6.127 12.504 1.00 68.19 78 LEU A N 1
ATOM 659 C CA . LEU A 1 78 ? 16.331 6.806 11.255 1.00 68.19 78 LEU A CA 1
ATOM 660 C C . LEU A 1 78 ? 17.447 6.074 10.492 1.00 68.19 78 LEU A C 1
ATOM 662 O O . LEU A 1 78 ? 17.475 6.095 9.268 1.00 68.19 78 LEU A O 1
ATOM 666 N N . SER A 1 79 ? 18.342 5.381 11.203 1.00 69.12 79 SER A N 1
ATOM 667 C CA . SER A 1 79 ? 19.453 4.600 10.633 1.00 69.12 79 SER A CA 1
ATOM 668 C C . SER A 1 79 ? 19.001 3.522 9.637 1.00 69.12 79 SER A C 1
ATOM 670 O O . SER A 1 79 ? 19.785 3.095 8.790 1.00 69.12 79 SER A O 1
ATOM 672 N N . ARG A 1 80 ? 17.735 3.091 9.720 1.00 74.38 80 ARG A N 1
ATOM 673 C CA . ARG A 1 80 ? 17.126 2.110 8.814 1.00 74.38 80 ARG A CA 1
ATOM 674 C C . ARG A 1 80 ? 16.563 2.732 7.533 1.00 74.38 80 ARG A C 1
ATOM 676 O O . ARG A 1 80 ? 16.223 1.991 6.614 1.00 74.38 80 ARG A O 1
ATOM 683 N N . TYR A 1 81 ? 16.488 4.060 7.445 1.00 84.44 81 TYR A N 1
ATOM 684 C CA . TYR A 1 81 ? 15.949 4.765 6.286 1.00 84.44 81 TYR A CA 1
ATOM 685 C C . TYR A 1 81 ? 17.054 5.108 5.293 1.00 84.44 81 TYR A C 1
ATOM 687 O O . TYR A 1 81 ? 17.684 6.161 5.365 1.00 84.44 81 TYR A O 1
ATOM 695 N N . ASN A 1 82 ? 17.290 4.209 4.340 1.00 89.44 82 ASN A N 1
ATOM 696 C CA . ASN A 1 82 ? 18.214 4.469 3.243 1.00 89.44 82 ASN A CA 1
ATOM 697 C C . ASN A 1 82 ? 17.500 5.259 2.125 1.00 89.44 82 ASN A C 1
ATOM 699 O O . ASN A 1 82 ? 16.572 4.722 1.523 1.00 89.44 82 ASN A O 1
ATOM 703 N N . PRO A 1 83 ? 17.940 6.481 1.770 1.00 91.62 83 PRO A N 1
ATOM 704 C CA . PRO A 1 83 ? 17.317 7.269 0.702 1.00 91.62 83 PRO A CA 1
ATOM 705 C C . PRO A 1 83 ? 17.414 6.623 -0.692 1.00 91.62 83 PRO A C 1
ATOM 707 O O . PRO A 1 83 ? 16.677 7.000 -1.597 1.00 91.62 83 PRO A O 1
ATOM 710 N N . ARG A 1 84 ? 18.264 5.605 -0.879 1.00 91.75 84 ARG A N 1
ATOM 711 C CA . ARG A 1 84 ? 18.312 4.788 -2.106 1.00 91.75 84 ARG A CA 1
ATOM 712 C C . ARG A 1 84 ? 17.445 3.530 -2.060 1.00 91.75 84 ARG A C 1
ATOM 714 O O . ARG A 1 84 ? 17.440 2.762 -3.021 1.00 91.75 84 ARG A O 1
ATOM 721 N N . ASP A 1 85 ? 16.741 3.281 -0.957 1.00 91.81 85 ASP A N 1
ATOM 722 C CA . ASP A 1 85 ? 15.773 2.190 -0.896 1.00 91.81 85 ASP A CA 1
ATOM 723 C C . ASP A 1 85 ? 14.523 2.570 -1.690 1.00 91.81 85 ASP A C 1
ATOM 725 O O . ASP A 1 85 ? 13.744 3.441 -1.296 1.00 91.81 85 ASP A O 1
ATOM 729 N N . VAL A 1 86 ? 14.316 1.861 -2.799 1.00 93.81 86 VAL A N 1
ATOM 730 C CA . VAL A 1 86 ? 13.149 2.006 -3.675 1.00 93.81 86 VAL A CA 1
ATOM 731 C C . VAL A 1 86 ? 11.840 1.884 -2.895 1.00 93.81 86 VAL A C 1
ATOM 733 O O . VAL A 1 86 ? 10.875 2.563 -3.228 1.00 93.81 86 VAL A O 1
ATOM 736 N N . GLN A 1 87 ? 11.786 1.078 -1.830 1.00 90.50 87 GLN A N 1
ATOM 737 C CA . GLN A 1 87 ? 10.582 0.987 -1.003 1.00 90.50 87 GLN A CA 1
ATOM 738 C C . GLN A 1 87 ? 10.235 2.328 -0.363 1.00 90.50 87 GLN A C 1
ATOM 740 O O . GLN A 1 87 ? 9.082 2.747 -0.403 1.00 90.50 87 GLN A O 1
ATOM 745 N N . LEU A 1 88 ? 11.224 3.009 0.214 1.00 92.25 88 LEU A N 1
ATOM 746 C CA . LEU A 1 88 ? 11.025 4.295 0.876 1.00 92.25 88 LEU A CA 1
ATOM 747 C C . LEU A 1 88 ? 10.731 5.389 -0.148 1.00 92.25 88 LEU A C 1
ATOM 749 O O . LEU A 1 88 ? 9.823 6.192 0.053 1.00 92.25 88 LEU A O 1
ATOM 753 N N . GLN A 1 89 ? 11.431 5.373 -1.281 1.00 95.94 89 GLN A N 1
ATOM 754 C CA . GLN A 1 89 ? 11.186 6.313 -2.373 1.00 95.94 89 GLN A CA 1
ATOM 755 C C . GLN A 1 89 ? 9.755 6.196 -2.909 1.00 95.94 89 GLN A C 1
ATOM 757 O O . GLN A 1 89 ? 9.067 7.199 -3.071 1.00 95.94 89 GLN A O 1
ATOM 762 N N . LEU A 1 90 ? 9.269 4.974 -3.139 1.00 95.06 90 LEU A N 1
ATOM 763 C CA . LEU A 1 90 ? 7.903 4.759 -3.609 1.00 95.06 90 LEU A CA 1
ATOM 764 C C . LEU A 1 90 ? 6.868 5.022 -2.505 1.00 95.06 90 LEU A C 1
ATOM 766 O O . LEU A 1 90 ? 5.809 5.564 -2.812 1.00 95.06 90 LEU A O 1
ATOM 770 N N . ARG A 1 91 ? 7.171 4.735 -1.225 1.00 91.62 91 ARG A N 1
ATOM 771 C CA . ARG A 1 91 ? 6.329 5.149 -0.082 1.00 91.62 91 ARG A CA 1
ATOM 772 C C . ARG A 1 91 ? 6.118 6.658 -0.070 1.00 91.62 91 ARG A C 1
ATOM 774 O O . ARG A 1 91 ? 4.978 7.094 0.060 1.00 91.62 91 ARG A O 1
ATOM 781 N N . MET A 1 92 ? 7.181 7.432 -0.283 1.00 93.44 92 MET A N 1
ATOM 782 C CA . MET A 1 92 ? 7.125 8.894 -0.346 1.00 93.44 92 MET A CA 1
ATOM 783 C C . MET A 1 92 ? 6.140 9.402 -1.410 1.00 93.44 92 MET A C 1
ATOM 785 O O . MET A 1 92 ? 5.479 10.416 -1.212 1.00 93.44 92 MET A O 1
ATOM 789 N N . LEU A 1 93 ? 6.009 8.680 -2.525 1.00 93.38 93 LEU A N 1
ATOM 790 C CA . LEU A 1 93 ? 5.125 9.034 -3.639 1.00 93.38 93 LEU A CA 1
ATOM 791 C C . LEU A 1 93 ? 3.676 8.559 -3.449 1.00 93.38 93 LEU A C 1
ATOM 793 O O . LEU A 1 93 ? 2.762 9.148 -4.024 1.00 93.38 93 LEU A O 1
ATOM 797 N N . THR A 1 94 ? 3.453 7.508 -2.655 1.00 88.94 94 THR A N 1
ATOM 798 C CA . THR A 1 94 ? 2.117 6.929 -2.427 1.00 88.94 94 THR A CA 1
ATOM 799 C C . THR A 1 94 ? 1.426 7.448 -1.168 1.00 88.94 94 THR A C 1
ATOM 801 O O . THR A 1 94 ? 0.202 7.545 -1.140 1.00 88.94 94 THR A O 1
ATOM 804 N N . GLU A 1 95 ? 2.180 7.783 -0.121 1.00 86.88 95 GLU A N 1
ATOM 805 C CA . GLU A 1 95 ? 1.609 8.218 1.155 1.00 86.88 95 GLU A CA 1
ATOM 806 C C . GLU A 1 95 ? 1.239 9.715 1.142 1.00 86.88 95 GLU A C 1
ATOM 808 O O . GLU A 1 95 ? 1.855 10.508 0.424 1.00 86.88 95 GLU A O 1
ATOM 813 N N . PRO A 1 96 ? 0.231 10.140 1.924 1.00 85.25 96 PRO A N 1
ATOM 814 C CA . PRO A 1 96 ? -0.146 11.540 2.065 1.00 85.25 96 PRO A CA 1
ATOM 815 C C . PRO A 1 96 ? 0.852 12.292 2.962 1.00 85.25 96 PRO A C 1
ATOM 817 O O . PRO A 1 96 ? 0.624 12.528 4.147 1.00 85.25 96 PRO A O 1
ATOM 820 N N . VAL A 1 97 ? 1.994 12.639 2.384 1.00 86.75 97 VAL A N 1
ATOM 821 C CA . VAL A 1 97 ? 3.111 13.344 3.036 1.00 86.75 97 VAL A CA 1
ATOM 822 C C . VAL A 1 97 ? 2.956 14.875 3.035 1.00 86.75 97 VAL A C 1
ATOM 824 O O . VAL A 1 97 ? 3.801 15.580 3.578 1.00 86.75 97 VAL A O 1
ATOM 827 N N . GLY A 1 98 ? 1.924 15.404 2.370 1.00 80.88 98 GLY A N 1
ATOM 828 C CA . GLY A 1 98 ? 1.673 16.841 2.222 1.00 80.88 98 GLY A CA 1
ATOM 829 C C . GLY A 1 98 ? 0.699 17.423 3.251 1.00 80.88 98 GLY A C 1
ATOM 830 O O . GLY A 1 98 ? 0.344 16.787 4.240 1.00 80.88 98 GLY A O 1
ATOM 831 N N . THR A 1 99 ? 0.252 18.659 3.012 1.00 77.06 99 THR A N 1
ATOM 832 C CA . THR A 1 99 ? -0.690 19.367 3.900 1.00 77.06 99 THR A CA 1
ATOM 833 C C . THR A 1 99 ? -2.122 18.829 3.759 1.00 77.06 99 THR A C 1
ATOM 835 O O . THR A 1 99 ? -2.422 18.149 2.773 1.00 77.06 99 THR A O 1
ATOM 838 N N . PRO A 1 100 ? -3.052 19.141 4.683 1.00 69.75 100 PRO A N 1
ATOM 839 C CA . PRO A 1 100 ? -4.451 18.712 4.577 1.00 69.75 100 PRO A CA 1
ATOM 840 C C . PRO A 1 100 ? -5.131 19.087 3.248 1.00 69.75 100 PRO A C 1
ATOM 842 O O . PRO A 1 100 ? -5.946 18.320 2.735 1.00 69.75 100 PRO A O 1
ATOM 845 N N . GLU A 1 101 ? -4.766 20.227 2.657 1.00 74.06 101 GLU A N 1
ATOM 846 C CA . GLU A 1 101 ? -5.293 20.717 1.377 1.00 74.06 101 GLU A CA 1
ATOM 847 C C . GLU A 1 101 ? -4.649 20.016 0.174 1.00 74.06 101 GLU A C 1
ATOM 849 O O . GLU A 1 101 ? -5.288 19.847 -0.866 1.00 74.06 101 GLU A O 1
ATOM 854 N N . ARG A 1 102 ? -3.385 19.591 0.305 1.00 79.56 102 ARG A N 1
ATOM 855 C CA . ARG A 1 102 ? -2.626 18.886 -0.735 1.00 79.56 102 ARG A CA 1
ATOM 856 C C . ARG A 1 102 ? -1.893 17.686 -0.147 1.00 79.56 102 ARG A C 1
ATOM 858 O O . ARG A 1 102 ? -0.664 17.636 -0.121 1.00 79.56 102 ARG A O 1
ATOM 865 N N . LYS A 1 103 ? -2.673 16.685 0.263 1.00 83.19 103 LYS A N 1
ATOM 866 C CA . LYS A 1 103 ? -2.172 15.452 0.886 1.00 83.19 103 LYS A CA 1
ATOM 867 C C . LYS A 1 103 ? -1.069 14.766 0.080 1.00 83.19 103 LYS A C 1
ATOM 869 O O . LYS A 1 103 ? -0.111 14.278 0.660 1.00 83.19 103 LYS A O 1
ATOM 874 N N . HIS A 1 104 ? -1.189 14.755 -1.248 1.00 87.94 104 HIS A N 1
ATOM 875 C CA . HIS A 1 104 ? -0.219 14.128 -2.149 1.00 87.94 104 HIS A CA 1
ATOM 876 C C . HIS A 1 104 ? 0.479 15.212 -2.977 1.00 87.94 104 HIS A C 1
ATOM 878 O O . HIS A 1 104 ? -0.013 15.607 -4.037 1.00 87.94 104 HIS A O 1
ATOM 884 N N . PRO A 1 105 ? 1.604 15.752 -2.482 1.00 88.44 105 PRO A N 1
ATOM 885 C CA . PRO A 1 105 ? 2.231 16.942 -3.051 1.00 88.44 105 PRO A CA 1
ATOM 886 C C . PRO A 1 105 ? 2.851 16.698 -4.432 1.00 88.44 105 PRO A C 1
ATOM 888 O O . PRO A 1 105 ? 2.986 17.636 -5.220 1.00 88.44 105 PRO A O 1
ATOM 891 N N . PHE A 1 106 ? 3.192 15.447 -4.741 1.00 91.94 106 PHE A N 1
ATOM 892 C CA . PHE A 1 106 ? 3.837 15.063 -5.997 1.00 91.94 106 PHE A CA 1
ATOM 893 C C . PHE A 1 106 ? 2.867 14.834 -7.148 1.00 91.94 106 PHE A C 1
ATOM 895 O O . PHE A 1 106 ? 3.308 14.764 -8.288 1.00 91.94 106 PHE A O 1
ATOM 902 N N . GLU A 1 107 ? 1.563 14.763 -6.879 1.00 89.62 107 GLU A N 1
ATOM 903 C CA . GLU A 1 107 ? 0.581 14.648 -7.949 1.00 89.62 107 GLU A CA 1
ATOM 904 C C . GLU A 1 107 ? 0.569 15.936 -8.794 1.00 89.62 107 GLU A C 1
ATOM 906 O O . GLU A 1 107 ? 0.509 17.040 -8.219 1.00 89.62 107 GLU A O 1
ATOM 911 N N . PRO A 1 108 ? 0.657 15.825 -10.136 1.00 81.25 108 PRO A N 1
ATOM 912 C CA . PRO A 1 108 ? 0.600 16.979 -11.025 1.00 81.25 108 PRO A CA 1
ATOM 913 C C . PRO A 1 108 ? -0.793 17.615 -10.998 1.00 81.25 108 PRO A C 1
ATOM 915 O O . PRO A 1 108 ? -0.895 18.824 -10.807 1.00 81.25 108 PRO A O 1
ATOM 918 N N . ASP A 1 109 ? -1.834 16.778 -11.061 1.00 75.88 109 ASP A N 1
ATOM 919 C CA . ASP A 1 109 ? -3.251 17.145 -11.079 1.00 75.88 109 ASP A CA 1
ATOM 920 C C . ASP A 1 109 ? -4.069 16.234 -10.143 1.00 75.88 109 ASP A C 1
ATOM 922 O O . ASP A 1 109 ? -3.545 15.355 -9.462 1.00 75.88 109 ASP A O 1
ATOM 926 N N . SER A 1 110 ? -5.395 16.394 -10.126 1.00 68.25 110 SER A N 1
ATOM 927 C CA . SER A 1 110 ? -6.307 15.537 -9.343 1.00 68.25 110 SER A CA 1
ATOM 928 C C . SER A 1 110 ? -6.341 14.055 -9.772 1.00 68.25 110 SER A C 1
ATOM 930 O O . SER A 1 110 ? -6.997 13.245 -9.118 1.00 68.25 110 SER A O 1
ATOM 932 N N . SER A 1 111 ? -5.631 13.676 -10.841 1.00 66.56 111 SER A N 1
ATOM 933 C CA . SER A 1 111 ? -5.740 12.384 -11.530 1.00 66.56 111 SER A CA 1
ATOM 934 C C . SER A 1 111 ? -5.018 11.196 -10.873 1.00 66.56 111 SER A C 1
ATOM 936 O O . SER A 1 111 ? -5.044 10.109 -11.450 1.00 66.56 111 SER A O 1
ATOM 938 N N . ARG A 1 112 ? -4.399 11.362 -9.692 1.00 78.38 112 ARG A N 1
ATOM 939 C CA . ARG A 1 112 ? -3.712 10.290 -8.926 1.00 78.38 112 ARG A CA 1
ATOM 940 C C . ARG A 1 112 ? -2.709 9.463 -9.750 1.00 78.38 112 ARG A C 1
ATOM 942 O O . ARG A 1 112 ? -2.561 8.251 -9.570 1.00 78.38 112 ARG A O 1
ATOM 949 N N . THR A 1 113 ? -2.045 10.113 -10.700 1.00 87.44 113 THR A N 1
ATOM 950 C CA . THR A 1 113 ? -1.182 9.467 -11.690 1.00 87.44 113 THR A CA 1
ATOM 951 C C . THR A 1 113 ? 0.112 8.960 -11.055 1.00 87.44 113 THR A C 1
ATOM 953 O O . THR A 1 113 ? 0.513 7.822 -11.306 1.00 87.44 113 THR A O 1
ATOM 956 N N . VAL A 1 114 ? 0.746 9.773 -10.206 1.00 91.44 114 VAL A N 1
ATOM 957 C CA . VAL A 1 114 ? 2.019 9.428 -9.552 1.00 91.44 114 VAL A CA 1
ATOM 958 C C . VAL A 1 114 ? 1.825 8.258 -8.598 1.00 91.44 114 VAL A C 1
ATOM 960 O O . VAL A 1 114 ? 2.557 7.272 -8.687 1.00 91.44 114 VAL A O 1
ATOM 963 N N . GLY A 1 115 ? 0.799 8.324 -7.745 1.00 87.44 115 GLY A N 1
ATOM 964 C CA . GLY A 1 115 ? 0.459 7.247 -6.821 1.00 87.44 115 GLY A CA 1
ATOM 965 C C . GLY A 1 115 ? 0.187 5.934 -7.552 1.00 87.44 115 GLY A C 1
ATOM 966 O O . GLY A 1 115 ? 0.714 4.898 -7.156 1.00 87.44 115 GLY A O 1
ATOM 967 N N . THR A 1 116 ? -0.538 5.985 -8.675 1.00 86.88 116 THR A N 1
ATOM 968 C CA . THR A 1 116 ? -0.856 4.794 -9.477 1.00 86.88 116 THR A CA 1
ATOM 969 C C . THR A 1 116 ? 0.404 4.079 -9.974 1.00 86.88 116 THR A C 1
ATOM 971 O O . THR A 1 116 ? 0.567 2.875 -9.763 1.00 86.88 116 THR A O 1
ATOM 974 N N . TYR A 1 117 ? 1.319 4.800 -10.627 1.00 92.56 117 TYR A N 1
ATOM 975 C CA . TYR A 1 117 ? 2.534 4.175 -11.157 1.00 92.56 117 TYR A CA 1
ATOM 976 C C . TYR A 1 117 ? 3.506 3.770 -10.048 1.00 92.56 117 TYR A C 1
ATOM 978 O O . TYR A 1 117 ? 4.106 2.699 -10.129 1.00 92.56 117 TYR A O 1
ATOM 986 N N . ALA A 1 118 ? 3.618 4.559 -8.976 1.00 93.06 118 ALA A N 1
ATOM 987 C CA . ALA A 1 118 ? 4.450 4.205 -7.831 1.00 93.06 118 ALA A CA 1
ATOM 988 C C . ALA A 1 118 ? 3.973 2.908 -7.152 1.00 93.06 118 ALA A C 1
ATOM 990 O O . ALA A 1 118 ? 4.783 2.039 -6.833 1.00 93.06 118 ALA A O 1
ATOM 991 N N . GLN A 1 119 ? 2.662 2.734 -6.997 1.00 87.56 119 GLN A N 1
ATOM 992 C CA . GLN A 1 119 ? 2.051 1.538 -6.419 1.00 87.56 119 GLN A CA 1
ATOM 993 C C . GLN A 1 119 ? 2.251 0.297 -7.308 1.00 87.56 119 GLN A C 1
ATOM 995 O O . GLN A 1 119 ? 2.543 -0.786 -6.800 1.00 87.56 119 GLN A O 1
ATOM 1000 N N . ASP A 1 120 ? 2.204 0.446 -8.637 1.00 88.19 120 ASP A N 1
ATOM 1001 C CA . ASP A 1 120 ? 2.566 -0.639 -9.563 1.00 88.19 120 ASP A CA 1
ATOM 1002 C C . ASP A 1 120 ? 4.043 -1.057 -9.411 1.00 88.19 120 ASP A C 1
ATOM 1004 O O . ASP A 1 120 ? 4.369 -2.245 -9.345 1.00 88.19 120 ASP A O 1
ATOM 1008 N N . LEU A 1 121 ? 4.950 -0.084 -9.271 1.00 93.75 121 LEU A N 1
ATOM 1009 C CA . LEU A 1 121 ? 6.379 -0.334 -9.053 1.00 93.75 121 LEU A CA 1
ATOM 1010 C C . LEU A 1 121 ? 6.664 -1.030 -7.713 1.00 93.75 121 LEU A C 1
ATOM 1012 O O . LEU A 1 121 ? 7.522 -1.919 -7.661 1.00 93.75 121 LEU A O 1
ATOM 1016 N N . ARG A 1 122 ? 5.915 -0.705 -6.650 1.00 92.69 122 ARG A N 1
ATOM 1017 C CA . ARG A 1 122 ? 6.037 -1.371 -5.339 1.00 92.69 122 ARG A CA 1
ATOM 1018 C C . ARG A 1 122 ? 5.762 -2.866 -5.439 1.00 92.69 122 ARG A C 1
ATOM 1020 O O . ARG A 1 122 ? 6.482 -3.671 -4.854 1.00 92.69 122 ARG A O 1
ATOM 1027 N N . ILE A 1 123 ? 4.809 -3.270 -6.271 1.00 87.25 123 ILE A N 1
ATOM 1028 C CA . ILE A 1 123 ? 4.485 -4.686 -6.480 1.00 87.25 123 ILE A CA 1
ATOM 1029 C C . ILE A 1 123 ? 5.633 -5.430 -7.162 1.00 87.25 123 ILE A C 1
ATOM 1031 O O . ILE A 1 123 ? 5.951 -6.559 -6.774 1.00 87.25 123 ILE A O 1
ATOM 1035 N N . PHE A 1 124 ? 6.296 -4.820 -8.148 1.00 90.31 124 PHE A N 1
ATOM 1036 C CA . PHE A 1 124 ? 7.487 -5.416 -8.759 1.00 90.31 124 PHE A CA 1
ATOM 1037 C C . PHE A 1 124 ? 8.656 -5.504 -7.777 1.00 90.31 124 PHE A C 1
ATOM 1039 O O . PHE A 1 124 ? 9.340 -6.532 -7.734 1.00 90.31 124 PHE A O 1
ATOM 1046 N N . ARG A 1 125 ? 8.845 -4.476 -6.945 1.00 92.81 125 ARG A N 1
ATOM 1047 C CA . ARG A 1 125 ? 9.825 -4.492 -5.855 1.00 92.81 125 ARG A CA 1
ATOM 1048 C C . ARG A 1 125 ? 9.531 -5.631 -4.876 1.00 92.81 125 ARG A C 1
ATOM 1050 O O . ARG A 1 125 ? 10.429 -6.425 -4.603 1.00 92.81 125 ARG A O 1
ATOM 1057 N N . ASN A 1 126 ? 8.293 -5.787 -4.410 1.00 87.62 126 ASN A N 1
ATOM 1058 C CA . ASN A 1 126 ? 7.908 -6.858 -3.481 1.00 87.62 126 ASN A CA 1
ATOM 1059 C C . ASN A 1 126 ? 8.083 -8.241 -4.120 1.00 87.62 126 ASN A C 1
ATOM 1061 O O . ASN A 1 126 ? 8.616 -9.159 -3.501 1.00 87.62 126 ASN A O 1
ATOM 1065 N N . LYS A 1 127 ? 7.721 -8.420 -5.400 1.00 86.25 127 LYS A N 1
ATOM 1066 C CA . LYS A 1 127 ? 8.046 -9.656 -6.138 1.00 86.25 127 LYS A CA 1
ATOM 1067 C C . LYS A 1 127 ? 9.542 -9.973 -6.088 1.00 86.25 127 LYS A C 1
ATOM 1069 O O . LYS A 1 127 ? 9.901 -11.113 -5.796 1.00 86.25 127 LYS A O 1
ATOM 1074 N N . LYS A 1 128 ? 10.393 -8.976 -6.341 1.00 85.62 128 LYS A N 1
ATOM 1075 C CA . LYS A 1 128 ? 11.850 -9.137 -6.343 1.00 85.62 128 LYS A CA 1
ATOM 1076 C C . LYS A 1 128 ? 12.398 -9.505 -4.963 1.00 85.62 128 LYS A C 1
ATOM 1078 O O . LYS A 1 128 ? 13.210 -10.425 -4.887 1.00 85.62 128 LYS A O 1
ATOM 1083 N N . MET A 1 129 ? 11.962 -8.824 -3.903 1.00 83.69 129 MET A N 1
ATOM 1084 C CA . MET A 1 129 ? 12.429 -9.084 -2.533 1.00 83.69 129 MET A CA 1
ATOM 1085 C C . MET A 1 129 ? 12.121 -10.507 -2.069 1.00 83.69 129 MET A C 1
ATOM 1087 O O . MET A 1 129 ? 12.941 -11.128 -1.401 1.00 83.69 129 MET A O 1
ATOM 1091 N N . HIS A 1 130 ? 10.998 -11.059 -2.526 1.00 80.25 130 HIS A N 1
ATOM 1092 C CA . HIS A 1 130 ? 10.571 -12.422 -2.203 1.00 80.25 130 HIS A CA 1
ATOM 1093 C C . HIS A 1 130 ? 11.088 -13.487 -3.174 1.00 80.25 130 HIS A C 1
ATOM 1095 O O . HIS A 1 130 ? 10.621 -14.624 -3.161 1.00 80.25 130 HIS A O 1
ATOM 1101 N N . GLY A 1 131 ? 12.027 -13.131 -4.060 1.00 81.25 131 GLY A N 1
ATOM 1102 C CA . GLY A 1 131 ? 12.619 -14.064 -5.022 1.00 81.25 131 GLY A CA 1
ATOM 1103 C C . GLY A 1 131 ? 11.612 -14.659 -6.013 1.00 81.25 131 GLY A C 1
ATOM 1104 O O . GLY A 1 131 ? 11.831 -15.761 -6.519 1.00 81.25 131 GLY A O 1
ATOM 1105 N N . ARG A 1 132 ? 10.495 -13.965 -6.277 1.00 83.81 132 ARG A N 1
ATOM 1106 C CA . ARG A 1 132 ? 9.477 -14.411 -7.237 1.00 83.81 132 ARG A CA 1
ATOM 1107 C C . ARG A 1 132 ? 9.971 -14.187 -8.666 1.00 83.81 132 ARG A C 1
ATOM 1109 O O . ARG A 1 132 ? 10.578 -13.163 -8.972 1.00 83.81 132 ARG A O 1
ATOM 1116 N N . ASP A 1 133 ? 9.695 -15.155 -9.538 1.00 81.38 133 ASP A N 1
ATOM 1117 C CA . ASP A 1 133 ? 10.167 -15.133 -10.924 1.00 81.38 133 ASP A CA 1
ATOM 1118 C C . ASP A 1 133 ? 9.445 -14.066 -11.744 1.00 81.38 133 ASP A C 1
ATOM 1120 O O . ASP A 1 133 ? 8.210 -14.008 -11.761 1.00 81.38 133 ASP A O 1
ATOM 1124 N N . MET A 1 134 ? 10.216 -13.287 -12.501 1.00 84.94 134 MET A N 1
ATOM 1125 C CA . MET A 1 134 ? 9.673 -12.341 -13.456 1.00 84.94 134 MET A CA 1
ATOM 1126 C C . MET A 1 134 ? 9.468 -12.946 -14.842 1.00 84.94 134 MET A C 1
ATOM 1128 O O . MET A 1 134 ? 10.308 -13.688 -15.351 1.00 84.94 134 MET A O 1
ATOM 1132 N N . ASN A 1 135 ? 8.352 -12.600 -15.489 1.00 82.69 135 ASN A N 1
ATOM 1133 C CA . ASN A 1 135 ? 8.123 -12.936 -16.896 1.00 82.69 135 ASN A CA 1
ATOM 1134 C C . ASN A 1 135 ? 8.426 -11.750 -17.831 1.00 82.69 135 ASN A C 1
ATOM 1136 O O . ASN A 1 135 ? 8.623 -10.618 -17.397 1.00 82.69 135 ASN A O 1
ATOM 1140 N N . ARG A 1 136 ? 8.437 -12.014 -19.145 1.00 83.62 136 ARG A N 1
ATOM 1141 C CA . ARG A 1 136 ? 8.761 -11.004 -20.169 1.00 83.62 136 ARG A CA 1
ATOM 1142 C C . ARG A 1 136 ? 7.842 -9.780 -20.126 1.00 83.62 136 ARG A C 1
ATOM 1144 O O . ARG A 1 136 ? 8.325 -8.669 -20.287 1.00 83.62 136 ARG A O 1
ATOM 1151 N N . ASN A 1 137 ? 6.543 -9.975 -19.890 1.00 82.00 137 ASN A N 1
ATOM 1152 C CA . ASN A 1 137 ? 5.570 -8.879 -19.857 1.00 82.00 137 ASN A CA 1
ATOM 1153 C C . ASN A 1 137 ? 5.759 -7.998 -18.625 1.00 82.00 137 ASN A C 1
ATOM 1155 O O . ASN A 1 137 ? 5.589 -6.789 -18.704 1.00 82.00 137 ASN A O 1
ATOM 1159 N N . ASP A 1 138 ? 6.123 -8.591 -17.492 1.00 85.19 138 ASP A N 1
ATOM 1160 C CA . ASP A 1 138 ? 6.423 -7.816 -16.296 1.00 85.19 138 ASP A CA 1
ATOM 1161 C C . ASP A 1 138 ? 7.685 -6.946 -16.496 1.00 85.19 138 ASP A C 1
ATOM 1163 O O . ASP A 1 138 ? 7.702 -5.797 -16.065 1.00 85.19 138 ASP A O 1
ATOM 1167 N N . ALA A 1 139 ? 8.709 -7.454 -17.200 1.00 88.25 139 ALA A N 1
ATOM 1168 C CA . ALA A 1 139 ? 9.902 -6.672 -17.545 1.00 88.25 139 ALA A CA 1
ATOM 1169 C C . ALA A 1 139 ? 9.580 -5.488 -18.472 1.00 88.25 139 ALA A C 1
ATOM 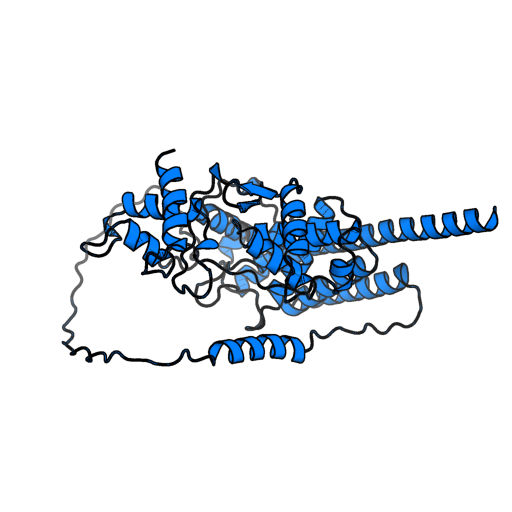1171 O O . ALA A 1 139 ? 10.182 -4.433 -18.349 1.00 88.25 139 ALA A O 1
ATOM 1172 N N . VAL A 1 140 ? 8.613 -5.634 -19.376 1.00 87.38 140 VAL A N 1
ATOM 1173 C CA . VAL A 1 140 ? 8.087 -4.518 -20.182 1.00 87.38 140 VAL A CA 1
ATOM 1174 C C . VAL A 1 140 ? 7.347 -3.515 -19.303 1.00 87.38 140 VAL A C 1
ATOM 1176 O O . VAL A 1 140 ? 7.608 -2.315 -19.342 1.00 87.38 140 VAL A O 1
ATOM 1179 N N . ARG A 1 141 ? 6.435 -4.024 -18.476 1.00 88.44 141 ARG A N 1
ATOM 1180 C CA . ARG A 1 141 ? 5.536 -3.212 -17.665 1.00 88.44 141 ARG A CA 1
ATOM 1181 C C . ARG A 1 141 ? 6.271 -2.372 -16.626 1.00 88.44 141 ARG A C 1
ATOM 1183 O O . ARG A 1 141 ? 5.906 -1.221 -16.448 1.00 88.44 141 ARG A O 1
ATOM 1190 N N . ILE A 1 142 ? 7.309 -2.900 -15.976 1.00 93.31 142 ILE A N 1
ATOM 1191 C CA . ILE A 1 142 ? 8.072 -2.113 -14.999 1.00 93.31 142 ILE A CA 1
ATOM 1192 C C . ILE A 1 142 ? 8.732 -0.883 -15.644 1.00 93.31 142 ILE A C 1
ATOM 1194 O O . ILE A 1 142 ? 8.701 0.190 -15.049 1.00 93.31 142 ILE A O 1
ATOM 1198 N N . TYR A 1 143 ? 9.259 -1.001 -16.870 1.00 94.31 143 TYR A N 1
ATOM 1199 C CA . TYR A 1 143 ? 9.846 0.135 -17.588 1.00 94.31 143 TYR A CA 1
ATOM 1200 C C . TYR A 1 143 ? 8.791 1.126 -18.097 1.00 94.31 143 TYR A C 1
ATOM 1202 O O . TYR A 1 143 ? 9.030 2.327 -18.015 1.00 94.31 143 TYR A O 1
ATOM 1210 N N . ASP A 1 144 ? 7.629 0.656 -18.568 1.00 90.81 144 ASP A N 1
ATOM 1211 C CA . ASP A 1 144 ? 6.499 1.532 -18.933 1.00 90.81 144 ASP A CA 1
ATOM 1212 C C . ASP A 1 144 ? 5.983 2.311 -17.709 1.00 90.81 144 ASP A C 1
ATOM 1214 O O . ASP A 1 144 ? 5.876 3.536 -17.751 1.00 90.81 144 ASP A O 1
ATOM 1218 N N . SER A 1 145 ? 5.760 1.631 -16.579 1.00 93.44 145 SER A N 1
ATOM 1219 C CA . SER A 1 145 ? 5.340 2.270 -15.325 1.00 93.44 145 SER A CA 1
ATOM 1220 C C . SER A 1 145 ? 6.398 3.242 -14.791 1.00 93.44 145 SER A C 1
ATOM 1222 O O . SER A 1 145 ? 6.044 4.320 -14.318 1.00 93.44 145 SER A O 1
ATOM 1224 N N . ALA A 1 146 ? 7.691 2.920 -14.905 1.00 96.88 146 ALA A N 1
ATOM 1225 C CA . ALA A 1 146 ? 8.774 3.830 -14.528 1.00 96.88 146 ALA A CA 1
ATOM 1226 C C . ALA A 1 146 ? 8.838 5.072 -15.433 1.00 96.88 146 ALA A C 1
ATOM 1228 O O . ALA A 1 146 ? 8.940 6.185 -14.920 1.00 96.88 146 ALA A O 1
ATOM 1229 N N . ALA A 1 147 ? 8.723 4.908 -16.755 1.00 95.62 147 ALA A N 1
ATOM 1230 C CA . ALA A 1 147 ? 8.720 6.026 -17.700 1.00 95.62 147 ALA A CA 1
ATOM 1231 C C . ALA A 1 147 ? 7.573 7.001 -17.406 1.00 95.62 147 ALA A C 1
ATOM 1233 O O . ALA A 1 147 ? 7.798 8.201 -17.272 1.00 95.62 147 ALA A O 1
ATOM 1234 N N . ARG A 1 148 ? 6.358 6.476 -17.212 1.00 93.19 148 ARG A N 1
ATOM 1235 C CA . ARG A 1 148 ? 5.170 7.286 -16.909 1.00 93.19 148 ARG A CA 1
ATOM 1236 C C . ARG A 1 148 ? 5.217 7.925 -15.524 1.00 93.19 148 ARG A C 1
ATOM 1238 O O . ARG A 1 148 ? 4.664 9.005 -15.325 1.00 93.19 148 ARG A O 1
ATOM 1245 N N . LEU A 1 149 ? 5.876 7.278 -14.560 1.00 96.19 149 LEU A N 1
ATOM 1246 C CA . LEU A 1 149 ? 6.148 7.896 -13.268 1.00 96.19 149 LEU A CA 1
ATOM 1247 C C . LEU A 1 149 ? 7.057 9.119 -13.441 1.00 96.19 149 LEU A C 1
ATOM 1249 O O . LEU A 1 149 ? 6.727 10.190 -12.940 1.00 96.19 149 LEU A O 1
ATOM 1253 N N . PHE A 1 150 ? 8.174 8.983 -14.159 1.00 97.25 150 PHE A N 1
ATOM 1254 C CA . PHE A 1 150 ? 9.095 10.097 -14.390 1.00 97.25 150 PHE A CA 1
ATOM 1255 C C . PHE A 1 150 ? 8.470 11.218 -15.226 1.00 97.25 150 PHE A C 1
ATOM 1257 O O . PHE A 1 150 ? 8.681 12.387 -14.908 1.00 97.25 150 PHE A O 1
ATOM 1264 N N . GLU A 1 151 ? 7.635 10.884 -16.211 1.00 95.31 151 GLU A N 1
ATOM 1265 C CA . GLU A 1 151 ? 6.814 11.853 -16.945 1.00 95.31 151 GLU A CA 1
ATOM 1266 C C . GLU A 1 151 ? 5.931 12.665 -15.984 1.00 95.31 151 GLU A C 1
ATOM 1268 O O . GLU A 1 151 ? 5.991 13.895 -15.960 1.00 95.31 151 GLU A O 1
ATOM 1273 N N . ALA A 1 152 ? 5.171 11.983 -15.119 1.00 93.81 152 ALA A N 1
ATOM 1274 C CA . ALA A 1 152 ? 4.281 12.628 -14.153 1.00 93.81 152 ALA A CA 1
ATOM 1275 C C . ALA A 1 152 ? 5.030 13.461 -13.093 1.00 93.81 152 ALA A C 1
ATOM 1277 O O . ALA A 1 152 ? 4.481 14.433 -12.572 1.00 93.81 152 ALA A O 1
ATOM 1278 N N . LEU A 1 153 ? 6.283 13.109 -12.789 1.00 95.25 153 LEU A N 1
ATOM 1279 C CA . LEU A 1 153 ? 7.169 13.857 -11.891 1.00 95.25 153 LEU A CA 1
ATOM 1280 C C . LEU A 1 153 ? 7.930 15.003 -12.589 1.00 95.25 153 LEU A C 1
ATOM 1282 O O . LEU A 1 153 ? 8.660 15.739 -11.920 1.00 95.25 153 LEU A O 1
ATOM 1286 N N . GLY A 1 154 ? 7.773 15.174 -13.908 1.00 94.31 154 GLY A N 1
ATOM 1287 C CA . GLY A 1 154 ? 8.463 16.205 -14.688 1.00 94.31 154 GLY A CA 1
ATOM 1288 C C . GLY A 1 154 ? 9.967 15.954 -14.833 1.00 94.31 154 GLY A C 1
ATOM 1289 O O . GLY A 1 154 ? 10.759 16.889 -14.715 1.00 94.31 154 GLY A O 1
ATOM 1290 N N . ALA A 1 155 ? 10.364 14.698 -15.043 1.00 96.44 155 ALA A N 1
ATOM 1291 C CA . ALA A 1 155 ? 11.750 14.237 -15.126 1.00 96.44 155 ALA A CA 1
ATOM 1292 C C . ALA A 1 155 ? 12.051 13.632 -16.522 1.00 96.44 155 ALA A C 1
ATOM 1294 O O . ALA A 1 155 ? 12.112 12.407 -16.667 1.00 96.44 155 ALA A O 1
ATOM 1295 N N . PRO A 1 156 ? 12.205 14.471 -17.573 1.00 96.38 156 PRO A N 1
ATOM 1296 C CA . PRO A 1 156 ? 12.258 14.010 -18.964 1.00 96.38 156 PRO A CA 1
ATOM 1297 C C . PRO A 1 156 ? 13.501 13.170 -19.283 1.00 96.38 156 PRO A C 1
ATOM 1299 O O . PRO A 1 156 ? 13.399 12.192 -20.015 1.00 96.38 156 PRO A O 1
ATOM 1302 N N . GLU A 1 157 ? 14.661 13.480 -18.695 1.00 96.75 157 GLU A N 1
ATOM 1303 C CA . GLU A 1 157 ? 15.887 12.694 -18.909 1.00 96.75 157 GLU A CA 1
ATOM 1304 C C . GLU A 1 157 ? 15.725 11.252 -18.403 1.00 96.75 157 GLU A C 1
ATOM 1306 O O . GLU A 1 157 ? 16.131 10.288 -19.059 1.00 96.75 157 GL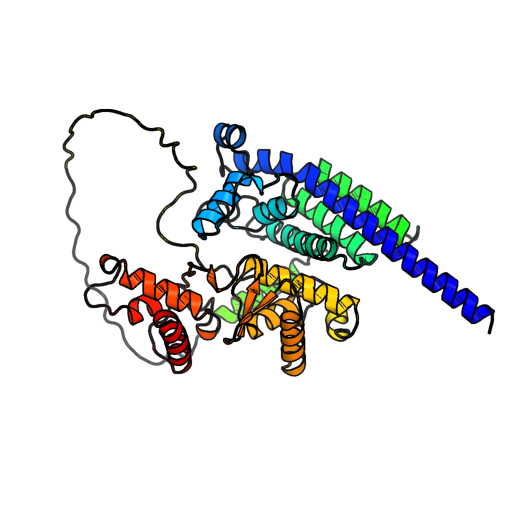U A O 1
ATOM 1311 N N . GLN A 1 158 ? 15.090 11.094 -17.238 1.00 97.88 158 GLN A N 1
ATOM 1312 C CA . GLN A 1 158 ? 14.824 9.791 -16.641 1.00 97.88 158 GLN A CA 1
ATOM 1313 C C . GLN A 1 158 ? 13.755 9.017 -17.414 1.00 97.88 158 GLN A C 1
ATOM 1315 O O . GLN A 1 158 ? 13.893 7.810 -17.630 1.00 97.88 158 GLN A O 1
ATOM 1320 N N . GLN A 1 159 ? 12.718 9.717 -17.879 1.00 97.31 159 GLN A N 1
ATOM 1321 C CA . GLN A 1 159 ? 11.703 9.152 -18.761 1.00 97.31 159 GLN A CA 1
ATOM 1322 C C . GLN A 1 159 ? 12.331 8.608 -20.054 1.00 97.31 159 GLN A C 1
ATOM 1324 O O . GLN A 1 159 ? 12.131 7.436 -20.377 1.00 97.31 159 GLN A O 1
ATOM 1329 N N . GLU A 1 160 ? 13.118 9.417 -20.768 1.00 96.12 160 GLU A N 1
ATOM 1330 C CA . GLU A 1 160 ? 13.768 9.024 -22.026 1.00 96.12 160 GLU A CA 1
ATOM 1331 C C . GLU A 1 160 ? 14.666 7.793 -21.844 1.00 96.12 160 GLU A C 1
ATOM 1333 O O . GLU A 1 160 ? 14.692 6.890 -22.689 1.00 96.12 160 GLU A O 1
ATOM 1338 N N . TRP A 1 161 ? 15.376 7.707 -20.715 1.00 96.94 161 TRP A N 1
ATOM 1339 C CA . TRP A 1 161 ? 16.169 6.525 -20.394 1.00 96.94 161 TRP A CA 1
ATOM 1340 C C . TRP A 1 161 ? 15.294 5.275 -20.226 1.00 96.94 161 TRP A C 1
ATOM 1342 O O . TRP A 1 161 ? 15.613 4.227 -20.800 1.00 96.94 161 TRP A O 1
ATOM 1352 N N . CYS A 1 162 ? 14.187 5.374 -19.483 1.00 95.81 162 CYS A N 1
ATOM 1353 C CA . CYS A 1 162 ? 13.246 4.269 -19.298 1.00 95.81 162 CYS A CA 1
ATOM 1354 C C . CYS A 1 162 ? 12.629 3.821 -20.631 1.00 95.81 162 CYS A C 1
ATOM 1356 O O . CYS A 1 162 ? 12.573 2.620 -20.892 1.00 95.81 162 CYS A O 1
ATOM 1358 N N . GLU A 1 163 ? 12.242 4.752 -21.505 1.00 93.94 163 GLU A N 1
ATOM 1359 C CA . GLU A 1 163 ? 11.710 4.452 -22.843 1.00 93.94 163 GLU A CA 1
ATOM 1360 C C . GLU A 1 163 ? 12.758 3.783 -23.750 1.00 93.94 163 GLU A C 1
ATOM 1362 O O . GLU A 1 163 ? 12.471 2.815 -24.462 1.00 93.94 163 GLU A O 1
ATOM 1367 N N . SER A 1 164 ? 14.012 4.236 -23.689 1.00 93.38 164 SER A N 1
ATOM 1368 C CA . SER A 1 164 ? 15.133 3.603 -24.392 1.00 93.38 164 SER A CA 1
ATOM 1369 C C . SER A 1 164 ? 15.358 2.159 -23.927 1.00 93.38 164 SER A C 1
ATOM 1371 O O . SER A 1 164 ? 15.510 1.246 -24.749 1.00 93.38 164 SER A O 1
ATOM 1373 N N . GLN A 1 165 ? 15.314 1.913 -22.613 1.00 93.88 165 GLN A N 1
ATOM 1374 C CA . GLN A 1 165 ? 15.409 0.553 -22.083 1.00 93.88 165 GLN A CA 1
ATOM 1375 C C . GLN A 1 165 ? 14.184 -0.294 -22.440 1.00 93.88 165 GLN A C 1
ATOM 1377 O O . GLN A 1 165 ? 14.355 -1.459 -22.787 1.00 93.88 165 GLN A O 1
ATOM 1382 N N . LEU A 1 166 ? 12.977 0.273 -22.439 1.00 90.19 166 LEU A N 1
ATOM 1383 C CA . LEU A 1 166 ? 11.754 -0.413 -22.860 1.00 90.19 166 LEU A CA 1
ATOM 1384 C C . LEU A 1 166 ? 11.882 -0.963 -24.290 1.00 90.19 166 LEU A C 1
ATOM 1386 O O . LEU A 1 166 ? 11.631 -2.147 -24.526 1.00 90.19 166 LEU A O 1
ATOM 1390 N N . ASN A 1 167 ? 12.372 -0.143 -25.224 1.00 87.25 167 ASN A N 1
ATOM 13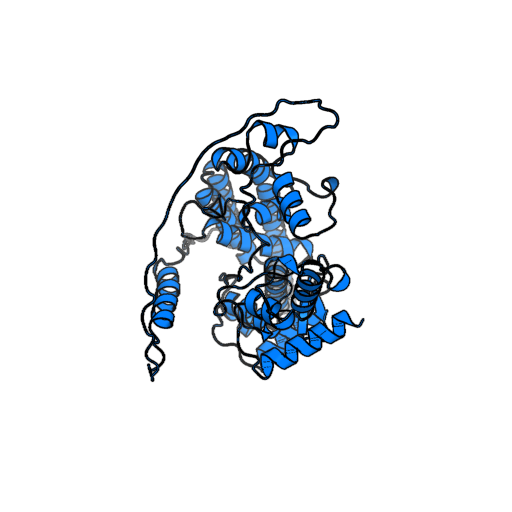91 C CA . ASN A 1 167 ? 12.640 -0.562 -26.604 1.00 87.25 167 ASN A CA 1
ATOM 1392 C C . ASN A 1 167 ? 13.661 -1.710 -26.673 1.00 87.25 167 ASN A C 1
ATOM 1394 O O . ASN A 1 167 ? 13.495 -2.666 -27.436 1.00 87.25 167 ASN A O 1
ATOM 1398 N N . ARG A 1 168 ? 14.704 -1.656 -25.837 1.00 89.50 168 ARG A N 1
ATOM 1399 C CA . ARG A 1 168 ? 15.710 -2.721 -25.737 1.00 89.50 168 ARG A CA 1
ATOM 1400 C C . ARG A 1 168 ? 15.124 -4.022 -25.181 1.00 89.50 168 ARG A C 1
ATOM 1402 O O . ARG A 1 168 ? 15.405 -5.087 -25.728 1.00 89.50 168 ARG A O 1
ATOM 1409 N N . VAL A 1 169 ? 14.300 -3.944 -24.135 1.00 88.81 169 VAL A N 1
ATOM 1410 C CA . VAL A 1 169 ? 13.593 -5.092 -23.545 1.00 88.81 169 VAL A CA 1
ATOM 1411 C C . VAL A 1 169 ? 12.672 -5.735 -24.578 1.00 88.81 169 VAL A C 1
ATOM 1413 O O . VAL A 1 169 ? 12.666 -6.959 -24.710 1.00 88.81 169 VAL A O 1
ATOM 1416 N N . HIS A 1 170 ? 11.939 -4.925 -25.346 1.00 84.56 170 HIS A N 1
ATOM 1417 C CA . HIS A 1 170 ? 11.089 -5.405 -26.436 1.00 84.56 170 HIS A CA 1
ATOM 1418 C C . HIS A 1 170 ? 11.906 -6.199 -27.458 1.00 84.56 170 HIS A C 1
ATOM 1420 O O . HIS A 1 170 ? 11.604 -7.367 -27.717 1.00 84.56 170 HIS A O 1
ATOM 1426 N N . ALA A 1 171 ? 12.983 -5.604 -27.974 1.00 86.38 171 ALA A N 1
ATOM 1427 C CA . ALA A 1 171 ? 13.836 -6.243 -28.968 1.00 86.38 171 ALA A CA 1
ATOM 1428 C C . ALA A 1 171 ? 14.477 -7.548 -28.454 1.00 86.38 171 ALA A C 1
ATOM 1430 O O . ALA A 1 171 ? 14.514 -8.542 -29.179 1.00 86.38 171 ALA A O 1
ATOM 1431 N N . ASP A 1 172 ? 14.953 -7.574 -27.206 1.00 86.62 172 ASP A N 1
ATOM 1432 C CA . ASP A 1 172 ? 15.682 -8.720 -26.645 1.00 86.62 172 ASP A CA 1
ATOM 1433 C C . ASP A 1 172 ? 14.767 -9.867 -26.172 1.00 86.62 172 ASP A C 1
ATOM 1435 O O . ASP A 1 172 ? 15.135 -11.042 -26.273 1.00 86.62 172 ASP A O 1
ATOM 1439 N N . LEU A 1 173 ? 13.567 -9.564 -25.661 1.00 83.06 173 LEU A N 1
ATOM 1440 C CA . LEU A 1 173 ? 12.642 -10.577 -25.133 1.00 83.06 173 LEU A CA 1
ATOM 1441 C C . LEU A 1 173 ? 11.608 -11.066 -26.156 1.00 83.06 173 LEU A C 1
ATOM 1443 O O . LEU A 1 173 ? 11.130 -12.200 -26.026 1.00 83.06 173 LEU A O 1
ATOM 1447 N N . PHE A 1 174 ? 11.260 -10.256 -27.158 1.00 80.56 174 PHE A N 1
ATOM 1448 C CA . PHE A 1 174 ? 10.236 -10.586 -28.161 1.00 80.56 174 PHE A CA 1
ATOM 1449 C C . PHE A 1 174 ? 10.792 -10.705 -29.590 1.00 80.56 174 PHE A C 1
ATOM 1451 O O . PHE A 1 174 ? 10.130 -11.297 -30.441 1.00 80.56 174 PHE A O 1
ATOM 1458 N N . GLY A 1 175 ? 12.031 -10.262 -29.832 1.00 74.75 175 GLY A N 1
ATOM 1459 C CA . GLY A 1 175 ? 12.685 -10.293 -31.143 1.00 74.75 175 GLY A CA 1
ATOM 1460 C C . GLY A 1 175 ? 12.410 -9.039 -31.980 1.00 74.75 175 GLY A C 1
ATOM 1461 O O . GLY A 1 175 ? 11.521 -8.252 -31.675 1.00 74.75 175 GLY A O 1
ATOM 1462 N N . ALA A 1 176 ? 13.173 -8.857 -33.063 1.00 54.09 176 ALA A N 1
ATOM 1463 C CA . ALA A 1 176 ? 13.094 -7.706 -33.975 1.00 54.09 176 ALA A CA 1
ATOM 1464 C C . ALA A 1 176 ? 11.876 -7.747 -34.931 1.00 54.09 176 ALA A C 1
ATOM 1466 O O . ALA A 1 176 ? 12.007 -7.484 -36.124 1.00 54.09 176 ALA A O 1
ATOM 1467 N N . GLY A 1 177 ? 10.703 -8.139 -34.433 1.00 47.16 177 GLY A N 1
ATOM 1468 C CA . GLY A 1 177 ? 9.441 -7.961 -35.147 1.00 47.16 177 GLY A CA 1
ATOM 1469 C C . GLY A 1 177 ? 8.860 -6.600 -34.788 1.00 47.16 177 GLY A C 1
ATOM 1470 O O . GLY A 1 177 ? 8.760 -6.295 -33.603 1.00 47.16 177 GLY A O 1
ATOM 1471 N N . GLU A 1 178 ? 8.503 -5.788 -35.787 1.00 42.62 178 GLU A N 1
ATOM 1472 C CA . GLU A 1 178 ? 7.766 -4.534 -35.599 1.00 42.62 178 GLU A CA 1
ATOM 1473 C C . GLU A 1 178 ? 6.515 -4.785 -34.753 1.00 42.62 178 GLU A C 1
ATOM 1475 O O . GLU A 1 178 ? 5.473 -5.220 -35.239 1.00 42.62 178 GLU A O 1
ATOM 1480 N N . VAL A 1 179 ? 6.614 -4.501 -33.463 1.00 45.03 179 VAL A N 1
ATOM 1481 C CA . VAL A 1 179 ? 5.456 -4.271 -32.621 1.00 45.03 179 VAL A CA 1
ATOM 1482 C C . VAL A 1 179 ? 5.612 -2.841 -32.161 1.00 45.03 179 VAL A C 1
ATOM 1484 O O . VAL A 1 179 ? 6.349 -2.550 -31.219 1.00 45.03 179 VAL A O 1
ATOM 1487 N N . VAL A 1 180 ? 4.950 -1.943 -32.894 1.00 40.03 180 VAL A N 1
ATOM 1488 C CA . VAL A 1 180 ? 4.666 -0.593 -32.412 1.00 40.03 180 VAL A CA 1
ATOM 1489 C C . VAL A 1 180 ? 4.116 -0.769 -30.998 1.00 40.03 180 VAL A C 1
ATOM 1491 O O . VAL A 1 180 ? 3.171 -1.549 -30.831 1.00 40.03 180 VAL A O 1
ATOM 1494 N N . PRO A 1 181 ? 4.714 -0.138 -29.974 1.00 41.22 181 PRO A N 1
ATOM 1495 C CA . PRO A 1 181 ? 4.172 -0.221 -28.636 1.00 41.22 181 PRO A CA 1
ATOM 1496 C C . PRO A 1 181 ? 2.739 0.287 -28.729 1.00 41.22 181 PRO A C 1
ATOM 1498 O O . PRO A 1 181 ? 2.504 1.460 -29.017 1.00 41.22 181 PRO A O 1
ATOM 1501 N N . VAL A 1 182 ? 1.769 -0.606 -28.528 1.00 41.06 182 VAL A N 1
ATOM 1502 C CA . VAL A 1 182 ? 0.422 -0.179 -28.177 1.00 41.06 182 VAL A CA 1
ATOM 1503 C C . VAL A 1 182 ? 0.612 0.468 -26.818 1.00 41.06 182 VAL A C 1
ATOM 1505 O O . VAL A 1 182 ? 0.622 -0.217 -25.793 1.00 41.06 182 VAL A O 1
ATOM 1508 N N . ARG A 1 183 ? 0.866 1.782 -26.826 1.00 40.53 183 ARG A N 1
ATOM 1509 C CA . ARG A 1 183 ? 0.672 2.643 -25.670 1.00 40.53 183 ARG A CA 1
ATOM 1510 C C . ARG A 1 183 ? -0.750 2.330 -25.240 1.00 40.53 183 ARG A C 1
ATOM 1512 O O . ARG A 1 183 ? -1.698 2.756 -25.890 1.00 40.53 183 ARG A O 1
ATOM 1519 N N . ARG A 1 184 ? -0.912 1.505 -24.203 1.00 43.56 184 ARG A N 1
ATOM 1520 C CA . ARG A 1 184 ? -2.174 1.446 -23.476 1.00 43.56 184 ARG A CA 1
ATOM 1521 C C . ARG A 1 184 ? -2.259 2.800 -22.785 1.00 43.56 184 ARG A C 1
ATOM 1523 O O . ARG A 1 184 ? -1.848 2.939 -21.632 1.00 43.56 184 ARG A O 1
ATOM 1530 N N . GLU A 1 185 ? -2.667 3.829 -23.525 1.00 41.50 185 GLU A N 1
ATOM 1531 C CA . GLU A 1 185 ? -3.373 4.945 -22.922 1.00 41.50 185 GLU A CA 1
ATOM 1532 C C . GLU A 1 185 ? -4.415 4.269 -22.037 1.00 41.50 185 GLU A C 1
ATOM 1534 O O . GLU A 1 185 ? -5.173 3.408 -22.482 1.00 41.50 185 GLU A O 1
ATOM 1539 N N . LEU A 1 186 ? -4.304 4.487 -20.729 1.00 45.06 186 LEU A N 1
ATOM 1540 C CA . LEU A 1 186 ? -5.388 4.148 -19.828 1.00 45.06 186 LEU A CA 1
ATOM 1541 C C . LEU A 1 186 ? -6.534 4.993 -20.350 1.00 45.06 186 LEU A C 1
ATOM 1543 O O . LEU A 1 186 ? -6.517 6.197 -20.088 1.00 45.06 186 LEU A O 1
ATOM 1547 N N . ASP A 1 187 ? -7.393 4.391 -21.180 1.00 40.94 187 ASP A N 1
ATOM 1548 C CA . ASP A 1 187 ? -8.426 5.117 -21.893 1.00 40.94 187 ASP A CA 1
ATOM 1549 C C . ASP A 1 187 ? -9.096 6.022 -20.875 1.00 40.94 187 ASP A C 1
ATOM 1551 O O . ASP A 1 187 ? -9.546 5.585 -19.806 1.00 40.94 187 ASP A O 1
ATOM 1555 N N . GLU A 1 188 ? -9.118 7.305 -21.203 1.00 43.75 188 GLU A N 1
ATOM 1556 C CA . GLU A 1 188 ? -9.914 8.299 -20.508 1.00 43.75 188 GLU A CA 1
ATOM 1557 C C . GLU A 1 188 ? -11.352 7.776 -20.333 1.00 43.75 188 GLU A C 1
ATOM 1559 O O . GLU A 1 188 ? -11.987 8.062 -19.335 1.00 43.75 188 GLU A O 1
ATOM 1564 N N . GLU A 1 189 ? -11.798 6.868 -21.205 1.00 39.19 189 GLU A N 1
ATOM 1565 C CA . GLU A 1 189 ? -13.016 6.063 -21.127 1.00 39.19 189 GLU A CA 1
ATOM 1566 C C . GLU A 1 189 ? -13.091 5.082 -19.935 1.00 39.19 189 GLU A C 1
ATOM 1568 O O . GLU A 1 189 ? -14.148 4.960 -19.326 1.00 39.19 189 GLU A O 1
ATOM 1573 N N . VAL A 1 190 ? -12.005 4.406 -19.534 1.00 48.72 190 VAL A N 1
ATOM 1574 C CA . VAL A 1 190 ? -11.968 3.546 -18.329 1.00 48.72 190 VAL A CA 1
ATOM 1575 C C . VAL A 1 190 ? -11.901 4.406 -17.067 1.00 48.72 190 VAL A C 1
ATOM 1577 O O . VAL A 1 190 ? -12.584 4.111 -16.084 1.00 48.72 190 VAL A O 1
ATOM 1580 N N . ARG A 1 191 ? -11.146 5.513 -17.097 1.00 49.72 191 ARG A N 1
ATOM 1581 C CA . ARG A 1 191 ? -11.090 6.488 -15.993 1.00 49.72 191 ARG A CA 1
ATOM 1582 C C . ARG A 1 191 ? -12.443 7.203 -15.818 1.00 49.72 191 ARG A C 1
ATOM 1584 O O . ARG A 1 191 ? -12.936 7.323 -14.696 1.00 49.72 191 ARG A O 1
ATOM 1591 N N . GLN A 1 192 ? -13.106 7.558 -16.920 1.00 44.44 192 GLN A N 1
ATOM 1592 C CA . GLN A 1 192 ? -14.471 8.084 -16.960 1.00 44.44 192 GLN A CA 1
ATOM 1593 C C . GLN A 1 192 ? -15.510 7.018 -16.621 1.00 44.44 192 GLN A C 1
ATOM 1595 O O . GLN A 1 192 ? -16.480 7.346 -15.954 1.00 44.44 192 GLN A O 1
ATOM 1600 N N . ALA A 1 193 ? -15.326 5.741 -16.964 1.00 45.62 193 ALA A N 1
ATOM 1601 C CA . ALA A 1 193 ? -16.229 4.663 -16.547 1.00 45.62 193 ALA A CA 1
ATOM 1602 C C . ALA A 1 193 ? -16.185 4.437 -15.027 1.00 45.62 193 ALA A C 1
ATOM 1604 O O . ALA A 1 193 ? -17.214 4.171 -14.408 1.00 45.62 193 ALA A O 1
ATOM 1605 N N . VAL A 1 194 ? -15.013 4.587 -14.401 1.00 47.41 194 VAL A N 1
ATOM 1606 C CA . VAL A 1 194 ? -14.861 4.521 -12.938 1.00 47.41 194 VAL A CA 1
ATOM 1607 C C . VAL A 1 194 ? -15.410 5.789 -12.263 1.00 47.41 194 VAL A C 1
ATOM 1609 O O . VAL A 1 194 ? -16.061 5.686 -11.223 1.00 47.41 194 VAL A O 1
ATOM 1612 N N . SER A 1 195 ? -15.233 6.964 -12.881 1.00 46.31 195 SER A N 1
ATOM 1613 C CA . SER A 1 195 ? -15.822 8.247 -12.454 1.00 46.31 195 SER A CA 1
ATOM 1614 C C . SER A 1 195 ? -17.359 8.261 -12.543 1.00 46.31 195 SER A C 1
ATOM 1616 O O . SER A 1 195 ? -18.049 8.509 -11.557 1.00 46.31 195 SER A O 1
ATOM 1618 N N . THR A 1 196 ? -17.925 7.878 -13.686 1.00 40.75 196 THR A N 1
ATOM 1619 C CA . THR A 1 196 ? -19.378 7.806 -13.927 1.00 40.75 196 THR A CA 1
ATOM 1620 C C . THR A 1 196 ? -20.042 6.711 -13.090 1.00 40.75 196 THR A C 1
ATOM 1622 O O . THR A 1 196 ? -21.141 6.907 -12.572 1.00 40.75 196 THR A O 1
ATOM 1625 N N . ALA A 1 197 ? -19.366 5.583 -12.836 1.00 41.25 197 ALA A N 1
ATOM 1626 C CA . ALA A 1 197 ? -19.840 4.584 -11.875 1.00 41.25 197 ALA A CA 1
ATOM 1627 C C . ALA A 1 197 ? -19.872 5.114 -10.424 1.00 41.25 197 ALA A C 1
ATOM 1629 O O . ALA A 1 197 ? -20.656 4.614 -9.607 1.00 41.25 197 ALA A O 1
ATOM 1630 N N . ARG A 1 198 ? -19.053 6.125 -10.098 1.00 43.81 198 ARG A N 1
ATOM 1631 C CA . ARG A 1 198 ? -19.054 6.846 -8.814 1.00 43.81 198 ARG A CA 1
ATOM 1632 C C . ARG A 1 198 ? -20.222 7.836 -8.735 1.00 43.81 198 ARG A C 1
ATOM 1634 O O . ARG A 1 198 ? -20.898 7.880 -7.708 1.00 43.81 198 ARG A O 1
ATOM 1641 N N . GLU A 1 199 ? -20.533 8.543 -9.819 1.00 39.03 199 GLU A N 1
ATOM 1642 C CA . GLU A 1 199 ? -21.701 9.439 -9.903 1.00 39.03 199 GLU A CA 1
ATOM 1643 C C . GLU A 1 199 ? -23.031 8.668 -9.819 1.00 39.03 199 GLU A C 1
ATOM 1645 O O . GLU A 1 199 ? -23.882 8.996 -8.992 1.00 39.03 199 GLU A O 1
ATOM 1650 N N . VAL A 1 200 ? -23.172 7.546 -10.535 1.00 37.97 200 VAL A N 1
ATOM 1651 C CA . VAL A 1 200 ? -24.400 6.720 -10.531 1.00 37.97 200 VAL A CA 1
ATOM 1652 C C . VAL A 1 200 ? -24.674 6.069 -9.164 1.00 37.97 200 VAL A C 1
ATOM 1654 O O . VAL A 1 200 ? -25.827 5.857 -8.788 1.00 37.97 200 VAL A O 1
ATOM 1657 N N . LYS A 1 201 ? -23.638 5.781 -8.364 1.00 37.78 201 LYS A N 1
ATOM 1658 C CA . LYS A 1 201 ? -23.809 5.317 -6.972 1.00 37.78 201 LYS A CA 1
ATOM 1659 C C . LYS A 1 201 ? -24.253 6.425 -6.017 1.00 37.78 201 LYS A C 1
ATOM 1661 O O . LYS A 1 201 ? -24.863 6.118 -4.994 1.00 37.78 201 LYS A O 1
ATOM 1666 N N . THR A 1 202 ? -23.965 7.680 -6.349 1.00 35.94 202 THR A N 1
ATOM 1667 C CA . THR A 1 202 ? -24.328 8.850 -5.540 1.00 35.94 202 THR A CA 1
ATOM 1668 C C . THR A 1 202 ? -25.784 9.276 -5.795 1.00 35.94 202 THR A C 1
ATOM 1670 O O . THR A 1 202 ? -26.424 9.842 -4.912 1.00 35.94 202 THR A O 1
ATOM 1673 N N . GLU A 1 203 ? -26.360 8.911 -6.947 1.00 28.38 203 GLU A N 1
ATOM 1674 C CA . GLU A 1 203 ? -27.749 9.234 -7.318 1.00 28.38 203 GLU A CA 1
ATOM 1675 C C . GLU A 1 203 ? -28.818 8.221 -6.872 1.00 28.38 203 GLU A C 1
ATOM 1677 O O . GLU A 1 203 ? -30.014 8.467 -7.059 1.00 28.38 203 GLU A O 1
ATOM 1682 N N . VAL A 1 204 ? -28.461 7.120 -6.197 1.00 27.89 204 VAL A N 1
ATOM 1683 C CA . VAL A 1 204 ? -29.473 6.272 -5.540 1.00 27.89 204 VAL A CA 1
ATOM 1684 C C . VAL A 1 204 ? -29.928 6.952 -4.248 1.00 27.89 204 VAL A C 1
ATOM 1686 O O . VAL A 1 204 ? -29.527 6.612 -3.135 1.00 27.89 204 VAL A O 1
ATOM 1689 N N . SER A 1 205 ? -30.803 7.943 -4.419 1.00 31.39 205 SER A N 1
ATOM 1690 C CA . SER A 1 205 ? -31.619 8.511 -3.358 1.00 31.39 205 SER A CA 1
ATOM 1691 C C . SER A 1 205 ? -32.453 7.388 -2.741 1.00 31.39 205 SER A C 1
ATOM 1693 O O . SER A 1 205 ? -33.383 6.864 -3.357 1.00 31.39 205 SER A O 1
ATOM 1695 N N . ALA A 1 206 ? -32.100 6.990 -1.519 1.00 30.08 206 ALA A N 1
ATOM 1696 C CA . ALA A 1 206 ? -32.955 6.153 -0.693 1.00 30.08 206 ALA A CA 1
ATOM 1697 C C . ALA A 1 206 ? -34.356 6.796 -0.592 1.00 30.08 206 ALA A C 1
ATOM 1699 O O . ALA A 1 206 ? -34.453 8.021 -0.456 1.00 30.08 206 ALA A O 1
ATOM 1700 N N . PRO A 1 207 ? -35.451 6.014 -0.647 1.00 26.19 207 PRO A N 1
ATOM 1701 C CA . PRO A 1 207 ? -36.798 6.566 -0.623 1.00 26.19 207 PRO A CA 1
ATOM 1702 C C . PRO A 1 207 ? -37.011 7.379 0.660 1.00 26.19 207 PRO A C 1
ATOM 1704 O O . PRO A 1 207 ? -36.921 6.866 1.777 1.00 26.19 207 PRO A O 1
ATOM 1707 N N . ARG A 1 208 ? -37.271 8.679 0.478 1.00 29.23 208 ARG A N 1
ATOM 1708 C CA . ARG A 1 208 ? -37.606 9.630 1.540 1.00 29.23 208 AR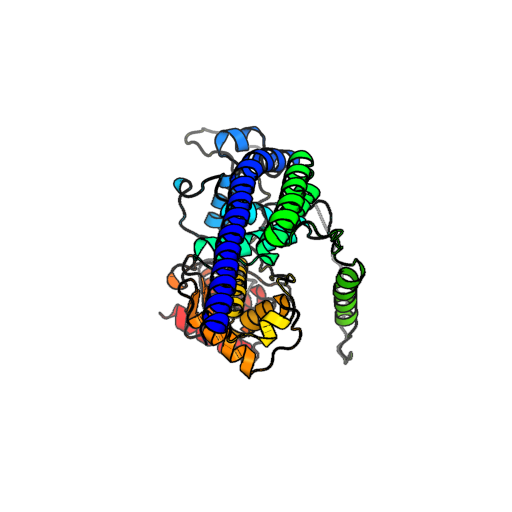G A CA 1
ATOM 1709 C C . ARG A 1 208 ? -38.941 9.243 2.172 1.00 29.23 208 ARG A C 1
ATOM 1711 O O . ARG A 1 208 ? -39.981 9.329 1.528 1.00 29.23 208 ARG A O 1
ATOM 1718 N N . GLY A 1 209 ? -38.911 8.899 3.456 1.00 24.45 209 GLY A N 1
ATOM 1719 C CA . GLY A 1 209 ? -40.094 8.741 4.293 1.00 24.45 209 GLY A CA 1
ATOM 1720 C C . GLY A 1 209 ? -39.878 9.399 5.651 1.00 24.45 209 GLY A C 1
ATOM 1721 O O . GLY A 1 209 ? -39.163 8.846 6.473 1.00 24.45 209 GLY A O 1
ATOM 1722 N N . ALA A 1 210 ? -40.504 10.572 5.812 1.00 26.64 210 ALA A N 1
ATOM 1723 C CA . ALA A 1 210 ? -40.881 11.277 7.042 1.00 26.64 210 ALA A CA 1
ATOM 1724 C C . ALA A 1 210 ? -39.822 11.431 8.148 1.00 26.64 210 ALA A C 1
ATOM 1726 O O . ALA A 1 210 ? -39.466 10.459 8.781 1.00 26.64 210 ALA A O 1
ATOM 1727 N N . PHE A 1 211 ? -39.389 12.668 8.425 1.00 26.61 211 PHE A N 1
ATOM 1728 C CA . PHE A 1 211 ? -39.576 13.370 9.711 1.00 26.61 211 PHE A CA 1
ATOM 1729 C C . PHE A 1 211 ? -39.103 14.824 9.532 1.00 26.61 211 PHE A C 1
ATOM 1731 O O . PHE A 1 211 ? -37.965 15.098 9.158 1.00 26.61 211 PHE A O 1
ATOM 1738 N N . THR A 1 212 ? -40.021 15.763 9.742 1.00 27.34 212 THR A N 1
ATOM 1739 C CA . THR A 1 212 ? -39.821 17.215 9.677 1.00 27.34 212 THR A CA 1
ATOM 1740 C C . THR A 1 212 ? -38.857 17.698 10.763 1.00 27.34 212 THR A C 1
ATOM 1742 O O . THR A 1 212 ? -39.063 17.419 11.942 1.00 27.34 212 THR A O 1
ATOM 1745 N N . ARG A 1 213 ? -37.839 18.471 10.373 1.00 25.94 213 ARG A N 1
ATOM 1746 C CA . ARG A 1 213 ? -36.932 19.201 11.272 1.00 25.94 213 ARG A CA 1
ATOM 1747 C C . ARG A 1 213 ? -37.443 20.639 11.454 1.00 25.94 213 ARG A C 1
ATOM 1749 O O . ARG A 1 213 ? -37.618 21.309 10.438 1.00 25.94 213 ARG A O 1
ATOM 1756 N N . PRO A 1 214 ? -37.636 21.159 12.680 1.00 27.36 214 PRO A N 1
ATOM 1757 C CA . PRO A 1 214 ? -37.770 22.598 12.889 1.00 27.36 214 PRO A CA 1
ATOM 1758 C C . PRO A 1 214 ? -36.400 23.284 12.780 1.00 27.36 214 PRO A C 1
ATOM 1760 O O . PRO A 1 214 ? -35.376 22.737 13.199 1.00 27.36 214 PRO A O 1
ATOM 1763 N N . ALA A 1 215 ? -36.395 24.476 12.184 1.00 27.64 215 ALA A N 1
ATOM 1764 C CA . ALA A 1 215 ? -35.223 25.320 11.963 1.00 27.64 215 ALA A CA 1
ATOM 1765 C C . ALA A 1 215 ? -34.578 25.807 13.280 1.00 27.64 215 ALA A C 1
ATOM 1767 O O . ALA A 1 215 ? -35.300 26.055 14.247 1.00 27.64 215 ALA A O 1
ATOM 1768 N N . PRO A 1 216 ? -33.244 25.995 13.335 1.00 31.11 216 PRO A N 1
ATOM 1769 C CA . PRO A 1 216 ? -32.600 26.632 14.473 1.00 31.11 216 PRO A CA 1
ATOM 1770 C C . PRO A 1 216 ? -32.696 28.163 14.392 1.00 31.11 216 PRO A C 1
ATOM 1772 O O . PRO A 1 216 ? -32.497 28.774 13.344 1.00 31.11 216 PRO A O 1
ATOM 1775 N N . VAL A 1 217 ? -33.004 28.753 15.545 1.00 27.45 217 VAL A N 1
ATOM 1776 C CA . VAL A 1 217 ? -33.114 30.190 15.812 1.00 27.45 217 VAL A CA 1
ATOM 1777 C C . VAL A 1 217 ? -31.712 30.775 16.006 1.00 27.45 217 VAL A C 1
ATOM 1779 O O . VAL A 1 217 ? -30.923 30.249 16.788 1.00 27.45 217 VAL A O 1
ATOM 1782 N N . SER A 1 218 ? -31.399 31.865 15.307 1.00 31.70 218 SER A N 1
ATOM 1783 C CA . SER A 1 218 ? -30.152 32.625 15.450 1.00 31.70 218 SER A CA 1
ATOM 1784 C C . SER A 1 218 ? -30.120 33.423 16.762 1.00 31.70 218 SER A C 1
ATOM 1786 O O . SER A 1 218 ? -31.122 34.030 17.143 1.00 31.70 218 SER A O 1
ATOM 1788 N N . ARG A 1 219 ? -28.958 33.500 17.425 1.00 28.12 219 ARG A N 1
ATOM 1789 C CA . ARG A 1 219 ? -28.678 34.498 18.476 1.00 28.12 219 ARG A CA 1
ATOM 1790 C C . ARG A 1 219 ? -27.233 35.028 18.335 1.00 28.12 219 ARG A C 1
ATOM 1792 O O . ARG A 1 219 ? -26.378 34.253 17.915 1.00 28.12 219 ARG A O 1
ATOM 1799 N N . PRO A 1 220 ? -26.977 36.331 18.593 1.00 28.58 220 PRO A N 1
ATOM 1800 C CA . PRO A 1 220 ? -25.895 37.089 17.962 1.00 28.58 220 PRO A CA 1
ATOM 1801 C C . PRO A 1 220 ? -24.544 37.067 18.683 1.00 28.58 220 PRO A C 1
ATOM 1803 O O . PRO A 1 220 ? -24.451 36.818 19.882 1.00 28.58 220 PRO A O 1
ATOM 1806 N N . ALA A 1 221 ? -23.530 37.439 17.898 1.00 31.78 221 ALA A N 1
ATOM 1807 C CA . ALA A 1 221 ? -22.158 37.747 18.274 1.00 31.78 221 ALA A CA 1
ATOM 1808 C C . ALA A 1 221 ? -22.026 39.032 19.105 1.00 31.78 221 ALA A C 1
ATOM 1810 O O . ALA A 1 221 ? -22.720 40.015 18.836 1.00 31.78 221 ALA A O 1
ATOM 1811 N N . GLN A 1 222 ? -21.065 39.046 20.034 1.00 28.08 222 GLN A N 1
ATOM 1812 C CA . GLN A 1 222 ? -20.453 40.256 20.598 1.00 28.08 222 GLN A CA 1
ATOM 1813 C C . GLN A 1 222 ? -19.165 39.901 21.393 1.00 28.08 222 GLN A C 1
ATOM 1815 O O . GLN A 1 222 ? -18.955 38.724 21.671 1.00 28.08 222 GLN A O 1
ATOM 1820 N N . PRO A 1 223 ? -18.264 40.856 21.707 1.00 29.97 223 PRO A N 1
ATOM 1821 C CA . PRO A 1 223 ? -17.097 41.193 20.885 1.00 29.97 223 PRO A CA 1
ATOM 1822 C C . PRO A 1 223 ? -15.738 41.081 21.621 1.00 29.97 223 PRO A C 1
ATOM 1824 O O . PRO A 1 223 ? -15.666 40.892 22.831 1.00 29.97 223 PRO A O 1
ATOM 1827 N N . ALA A 1 224 ? -14.656 41.231 20.850 1.00 29.44 224 ALA A N 1
ATOM 1828 C CA . ALA A 1 224 ? -13.254 41.136 21.261 1.00 29.44 224 ALA A CA 1
ATOM 1829 C C . ALA A 1 224 ? -12.684 42.378 21.988 1.00 29.44 224 ALA A C 1
ATOM 1831 O O . ALA A 1 224 ? -13.130 43.496 21.724 1.00 29.44 224 ALA A O 1
ATOM 1832 N N . ALA A 1 225 ? -11.614 42.121 22.771 1.00 25.28 225 ALA A N 1
ATOM 1833 C CA . ALA A 1 225 ? -10.430 42.945 23.130 1.00 25.28 225 ALA A CA 1
ATOM 1834 C C . ALA A 1 225 ? -10.173 43.065 24.659 1.00 25.28 225 ALA A C 1
ATOM 1836 O O . ALA A 1 225 ? -11.135 42.970 25.419 1.00 25.28 225 ALA A O 1
ATOM 1837 N N . PRO A 1 226 ? -8.940 43.381 25.141 1.00 31.28 226 PRO A N 1
ATOM 1838 C CA . PRO A 1 226 ? -7.624 43.417 24.479 1.00 31.28 226 PRO A CA 1
ATOM 1839 C C . PRO A 1 226 ? -6.509 42.620 25.210 1.00 31.28 226 PRO A C 1
ATOM 1841 O O . PRO A 1 226 ? -6.675 42.090 26.305 1.00 31.28 226 PRO A O 1
ATOM 1844 N N . ALA A 1 227 ? -5.347 42.574 24.555 1.00 27.50 227 ALA A N 1
ATOM 1845 C CA . ALA A 1 227 ? -4.094 41.960 24.982 1.00 27.50 227 ALA A CA 1
ATOM 1846 C C . ALA A 1 227 ? -3.461 42.592 26.239 1.00 27.50 227 ALA A C 1
ATOM 1848 O O . ALA A 1 227 ? -3.431 43.815 26.380 1.00 27.50 227 ALA A O 1
ATOM 1849 N N . SER A 1 228 ? -2.841 41.748 27.071 1.00 28.56 228 SER A N 1
ATOM 1850 C CA . SER A 1 228 ? -1.874 42.147 28.100 1.00 28.56 228 SER A CA 1
ATOM 1851 C C . SER A 1 228 ? -0.546 41.433 27.865 1.00 28.56 228 SER A C 1
ATOM 1853 O O . SER A 1 228 ? -0.476 40.207 27.828 1.00 28.56 228 SER A O 1
ATOM 1855 N N . ALA A 1 229 ? 0.498 42.239 27.698 1.00 25.39 229 ALA A N 1
ATOM 1856 C CA . ALA A 1 229 ? 1.887 41.829 27.610 1.00 25.39 229 ALA A CA 1
ATOM 1857 C C . ALA A 1 229 ? 2.446 41.452 28.991 1.00 25.39 229 ALA A C 1
ATOM 1859 O O . ALA A 1 229 ? 2.213 42.176 29.956 1.00 25.39 229 ALA A O 1
ATOM 1860 N N . SER A 1 230 ? 3.254 40.391 29.041 1.00 30.11 230 SER A N 1
ATOM 1861 C CA . SER A 1 230 ? 4.299 40.196 30.051 1.00 30.11 230 SER A CA 1
ATOM 1862 C C . SER A 1 230 ? 5.512 39.520 29.407 1.00 30.11 230 SER A C 1
ATOM 1864 O O . SER A 1 230 ? 5.385 38.627 28.575 1.00 30.11 230 SER A O 1
ATOM 1866 N N . GLN A 1 231 ? 6.676 40.054 29.763 1.00 28.58 231 GLN A N 1
ATOM 1867 C CA . GLN A 1 231 ? 8.014 39.860 29.201 1.00 28.58 231 GLN A CA 1
ATOM 1868 C C . GLN A 1 231 ? 8.713 38.539 29.617 1.00 28.58 231 GLN A C 1
ATOM 1870 O O . GLN A 1 231 ? 8.214 37.838 30.496 1.00 28.58 231 GLN A O 1
ATOM 1875 N N . PRO A 1 232 ? 9.870 38.208 28.994 1.00 33.00 232 PRO A N 1
ATOM 1876 C CA . PRO A 1 232 ? 10.458 36.865 28.942 1.00 33.00 232 PRO A CA 1
ATOM 1877 C C . PRO A 1 232 ? 11.585 36.611 29.962 1.00 33.00 232 PRO A C 1
ATOM 1879 O O . PRO A 1 232 ? 12.272 37.538 30.387 1.00 33.00 232 PRO A O 1
ATOM 1882 N N . ALA A 1 233 ? 11.841 35.333 30.263 1.00 24.58 233 ALA A N 1
ATOM 1883 C CA . ALA A 1 233 ? 13.096 34.820 30.833 1.00 24.58 233 ALA A CA 1
ATOM 1884 C C . ALA A 1 233 ? 13.240 33.306 30.513 1.00 24.58 233 ALA A C 1
ATOM 1886 O O . ALA A 1 233 ? 12.247 32.678 30.152 1.00 24.58 233 ALA A O 1
ATOM 1887 N N . PRO A 1 234 ? 14.439 32.706 30.618 1.00 28.62 234 PRO A N 1
ATOM 1888 C CA . PRO A 1 234 ? 15.416 32.559 29.547 1.00 28.62 234 PRO A CA 1
ATOM 1889 C C . PRO A 1 234 ? 15.504 31.127 28.985 1.00 28.62 234 PRO A C 1
ATOM 1891 O O . PRO A 1 234 ? 15.062 30.154 29.588 1.00 28.62 234 PRO A O 1
ATOM 1894 N N . ALA A 1 235 ? 16.115 31.035 27.805 1.00 34.38 235 ALA A N 1
ATOM 1895 C CA . ALA A 1 235 ? 16.386 29.811 27.066 1.00 34.38 235 ALA A CA 1
ATOM 1896 C C . ALA A 1 235 ? 17.424 28.905 27.754 1.00 34.38 235 ALA A C 1
ATOM 1898 O O . ALA A 1 235 ? 18.479 29.387 28.159 1.00 34.38 235 ALA A O 1
ATOM 1899 N N . SER A 1 236 ? 17.122 27.604 27.807 1.00 28.34 236 SER A N 1
ATOM 1900 C CA . SER A 1 236 ? 18.066 26.478 27.703 1.00 28.34 236 SER A CA 1
ATOM 1901 C C . SER A 1 236 ? 17.273 25.166 27.768 1.00 28.34 236 SER A C 1
ATOM 1903 O O . SER A 1 236 ? 16.944 24.696 28.849 1.00 28.34 236 SER A O 1
ATOM 1905 N N . ASP A 1 237 ? 16.865 24.624 26.625 1.00 24.88 237 ASP A N 1
ATOM 1906 C CA . ASP A 1 237 ? 17.564 23.503 25.988 1.00 24.88 237 ASP A CA 1
ATOM 1907 C C . ASP A 1 237 ? 17.000 23.324 24.569 1.00 24.88 237 ASP A C 1
ATOM 1909 O O . ASP A 1 237 ? 15.878 23.747 24.281 1.00 24.88 237 ASP A O 1
ATOM 1913 N N . ALA A 1 238 ? 17.811 22.808 23.653 1.00 29.95 238 ALA A N 1
ATOM 1914 C CA . ALA A 1 238 ? 17.580 22.837 22.210 1.00 29.95 238 ALA A CA 1
ATOM 1915 C C . ALA A 1 238 ? 16.293 22.107 21.763 1.00 29.95 238 ALA A C 1
ATOM 1917 O O . ALA A 1 238 ? 16.311 20.929 21.421 1.00 29.95 238 ALA A O 1
ATOM 1918 N N . SER A 1 239 ? 15.177 22.835 21.690 1.00 27.52 239 SER A N 1
ATOM 1919 C CA . SER A 1 239 ? 14.025 22.444 20.877 1.00 27.52 239 SER A CA 1
ATOM 1920 C C . SER A 1 239 ? 14.262 22.943 19.458 1.00 27.52 239 SER A C 1
ATOM 1922 O O . SER A 1 239 ? 14.032 24.112 19.146 1.00 27.52 239 SER A O 1
ATOM 1924 N N . VAL A 1 240 ? 14.730 22.040 18.602 1.00 29.17 240 VAL A N 1
ATOM 1925 C CA . VAL A 1 240 ? 14.634 22.177 17.146 1.00 29.17 240 VAL A CA 1
ATOM 1926 C C . VAL A 1 240 ? 13.183 22.567 16.808 1.00 29.17 240 VAL A C 1
ATOM 1928 O O . VAL A 1 240 ? 12.262 21.934 17.336 1.00 29.17 240 VAL A O 1
ATOM 1931 N N . PRO A 1 241 ? 12.927 23.619 16.010 1.00 26.27 241 PRO A N 1
ATOM 1932 C CA . PRO A 1 241 ? 11.569 23.919 15.578 1.00 26.27 241 PRO A CA 1
ATOM 1933 C C . PRO A 1 241 ? 11.064 22.727 14.751 1.00 26.27 241 PRO A C 1
ATOM 1935 O O . PRO A 1 241 ? 11.770 22.301 13.833 1.00 26.27 241 PRO A O 1
ATOM 1938 N N . PRO A 1 242 ? 9.889 22.152 15.070 1.00 32.09 242 PRO A N 1
ATOM 1939 C CA . PRO A 1 242 ? 9.381 21.004 14.338 1.00 32.09 242 PRO A CA 1
ATOM 1940 C C . PRO A 1 242 ? 9.272 21.359 12.856 1.00 32.09 242 PRO A C 1
ATOM 1942 O O . PRO A 1 242 ? 8.947 22.495 12.500 1.00 32.09 242 PRO A O 1
ATOM 1945 N N . LEU A 1 243 ? 9.555 20.378 11.998 1.00 29.83 243 LEU A N 1
ATOM 1946 C CA . LEU A 1 243 ? 9.144 20.393 10.599 1.00 29.83 243 LEU A CA 1
ATOM 1947 C C . LEU A 1 243 ? 7.684 20.872 10.561 1.00 29.83 243 LEU A C 1
ATOM 1949 O O . LEU A 1 243 ? 6.793 20.145 10.993 1.00 29.83 243 LEU A O 1
ATOM 1953 N N . CYS A 1 244 ? 7.438 22.111 10.123 1.00 25.27 244 CYS A N 1
ATOM 1954 C CA . CYS A 1 244 ? 6.092 22.650 9.934 1.00 25.27 244 CYS A CA 1
ATOM 1955 C C . CYS A 1 244 ? 5.445 21.984 8.711 1.00 25.27 244 CYS A C 1
ATOM 1957 O O . CYS A 1 244 ? 5.179 22.626 7.701 1.00 25.27 244 CYS A O 1
ATOM 1959 N N . LEU A 1 245 ? 5.169 20.687 8.814 1.00 31.02 245 LEU A N 1
ATOM 1960 C CA . LEU A 1 245 ? 3.955 20.130 8.241 1.00 31.02 245 LEU A CA 1
ATOM 1961 C C . LEU A 1 245 ? 2.829 20.673 9.120 1.00 31.02 245 LEU A C 1
ATOM 1963 O O . LEU A 1 245 ? 2.975 20.693 10.340 1.00 31.02 245 LEU A O 1
ATOM 1967 N N . ALA A 1 246 ? 1.757 21.198 8.532 1.00 29.56 246 ALA A N 1
ATOM 1968 C CA . ALA A 1 246 ? 0.643 21.771 9.281 1.00 29.56 246 ALA A CA 1
ATOM 1969 C C . ALA A 1 246 ? -0.008 20.701 10.180 1.00 29.56 246 ALA A C 1
ATOM 1971 O O . ALA A 1 246 ? -0.953 20.019 9.791 1.00 29.56 246 ALA A O 1
ATOM 1972 N N . VAL A 1 247 ? 0.531 20.551 11.389 1.00 34.78 247 VAL A N 1
ATOM 1973 C CA . VAL A 1 247 ? -0.077 19.869 12.522 1.00 34.78 247 VAL A CA 1
ATOM 1974 C C . VAL A 1 247 ? -1.220 20.766 12.968 1.00 34.78 247 VAL A C 1
ATOM 1976 O O . VAL A 1 247 ? -1.026 21.769 13.651 1.00 34.78 247 VAL A O 1
ATOM 1979 N N . GLY A 1 248 ? -2.416 20.423 12.512 1.00 30.19 248 GLY A N 1
ATOM 1980 C CA . GLY A 1 248 ? -3.659 21.070 12.893 1.00 30.19 248 GLY A CA 1
ATOM 1981 C C . GLY A 1 248 ? -4.718 20.002 13.094 1.00 30.19 248 GLY A C 1
ATOM 1982 O O . GLY A 1 248 ? -5.354 19.594 12.135 1.00 30.19 248 GLY A O 1
ATOM 1983 N N . GLU A 1 249 ? -4.852 19.557 14.345 1.00 29.91 249 GLU A N 1
ATOM 1984 C CA . GLU A 1 249 ? -5.955 18.748 14.884 1.00 29.91 249 GLU A CA 1
ATOM 1985 C C . GLU A 1 249 ? -6.166 17.332 14.302 1.00 29.91 249 GLU A C 1
ATOM 1987 O O . GLU A 1 249 ? -6.852 17.123 13.310 1.00 29.91 249 GLU A O 1
ATOM 1992 N N . GLY A 1 250 ? -5.718 16.317 15.049 1.00 53.59 250 GLY A N 1
ATOM 1993 C CA . GLY A 1 250 ? -6.358 14.998 15.040 1.00 53.59 250 GLY A CA 1
ATOM 1994 C C . GLY A 1 250 ? -5.737 13.958 14.104 1.00 53.59 250 GLY A C 1
ATOM 1995 O O . GLY A 1 250 ? -5.621 14.145 12.903 1.00 53.59 250 GLY A O 1
ATOM 1996 N N . ARG A 1 251 ? -5.349 12.839 14.720 1.00 58.78 251 ARG A N 1
ATOM 1997 C CA . ARG A 1 251 ? -5.016 11.501 14.189 1.00 58.78 251 ARG A CA 1
ATOM 1998 C C . ARG A 1 251 ? -5.246 11.244 12.693 1.00 58.78 251 ARG A C 1
ATOM 2000 O O . ARG A 1 251 ? -6.270 11.595 12.118 1.00 58.78 251 ARG A O 1
ATOM 2007 N N . TYR A 1 252 ? -4.349 10.447 12.118 1.00 63.22 252 TYR A N 1
ATOM 2008 C CA . TYR A 1 252 ? -4.390 10.048 10.715 1.00 63.22 252 TYR A CA 1
ATOM 2009 C C . TYR A 1 252 ? -5.724 9.371 10.324 1.00 63.22 252 TYR A C 1
ATOM 2011 O O . TYR A 1 252 ? -6.075 8.332 10.900 1.00 63.22 252 TYR A O 1
ATOM 2019 N N . PRO A 1 253 ? -6.490 9.928 9.366 1.00 72.19 253 PRO A N 1
ATOM 2020 C CA . PRO A 1 253 ? -7.754 9.343 8.938 1.00 72.19 253 PRO A CA 1
ATOM 2021 C C . PRO A 1 253 ? -7.532 8.046 8.155 1.00 72.19 253 PRO A C 1
ATOM 2023 O O . PRO A 1 253 ? -6.466 7.808 7.590 1.00 72.19 253 PRO A O 1
ATOM 2026 N N . PHE A 1 254 ? -8.559 7.200 8.091 1.00 78.25 254 PHE A N 1
ATOM 2027 C CA . PHE A 1 254 ? -8.516 6.015 7.236 1.00 78.25 254 PHE A CA 1
ATOM 2028 C C . PHE A 1 254 ? -8.499 6.414 5.753 1.00 78.25 254 PHE A C 1
ATOM 2030 O O . PHE A 1 254 ? -9.396 7.124 5.292 1.00 78.25 254 PHE A O 1
ATOM 2037 N N . GLU A 1 255 ? -7.518 5.908 5.004 1.00 76.75 255 GLU A N 1
ATOM 2038 C CA . GLU A 1 255 ? -7.435 6.080 3.554 1.00 76.75 255 GLU A CA 1
ATOM 2039 C C . GLU A 1 255 ? -7.691 4.734 2.860 1.00 76.75 255 GLU A C 1
ATOM 2041 O O . GLU A 1 255 ? -6.936 3.784 3.075 1.00 76.75 255 GLU A O 1
ATOM 2046 N N . PRO A 1 256 ? -8.776 4.607 2.073 1.00 84.94 256 PRO A N 1
ATOM 2047 C CA . PRO A 1 256 ? -9.050 3.383 1.340 1.00 84.94 256 PRO A CA 1
ATOM 2048 C C . PRO A 1 256 ? -8.068 3.225 0.176 1.00 84.94 256 PRO A C 1
ATOM 2050 O O . PRO A 1 256 ? -7.844 4.150 -0.600 1.00 84.94 256 PRO A O 1
ATOM 2053 N N . TRP A 1 257 ? -7.556 2.015 0.010 1.00 84.69 257 TRP A N 1
ATOM 2054 C CA . TRP A 1 257 ? -6.840 1.566 -1.168 1.00 84.69 257 TRP A CA 1
ATOM 2055 C C . TRP A 1 257 ? -7.735 1.620 -2.397 1.00 84.69 257 TRP A C 1
ATOM 2057 O O . TRP A 1 257 ? -8.839 1.061 -2.426 1.00 84.69 257 TRP A O 1
ATOM 2067 N N . GLU A 1 258 ? -7.208 2.239 -3.445 1.00 82.25 258 GLU A N 1
ATOM 2068 C CA . GLU A 1 258 ? -7.825 2.261 -4.760 1.00 82.25 258 GLU A CA 1
ATOM 2069 C C . GLU A 1 258 ? -7.233 1.119 -5.607 1.00 82.25 258 GLU A C 1
ATOM 2071 O O . GLU A 1 258 ? -6.017 1.068 -5.819 1.00 82.25 258 GLU A O 1
ATOM 2076 N N . PRO A 1 259 ? -8.056 0.153 -6.067 1.00 81.69 259 PRO A N 1
ATOM 2077 C CA . PRO A 1 259 ? -7.569 -0.950 -6.885 1.00 81.69 259 PRO A CA 1
ATOM 2078 C C . PRO A 1 259 ? -6.964 -0.457 -8.201 1.00 81.69 259 PRO A C 1
ATOM 2080 O O . PRO A 1 259 ? -7.633 0.202 -8.997 1.00 81.69 259 PRO A O 1
ATOM 2083 N N . ILE A 1 260 ? -5.725 -0.863 -8.465 1.00 77.88 260 ILE A N 1
ATOM 2084 C CA . ILE A 1 260 ? -5.033 -0.629 -9.735 1.00 77.88 260 ILE A CA 1
ATOM 2085 C C . ILE A 1 260 ? -5.087 -1.904 -10.568 1.00 77.88 260 ILE A C 1
ATOM 2087 O O . ILE A 1 260 ? -4.982 -3.005 -10.036 1.00 77.88 260 ILE A O 1
ATOM 2091 N N . SER A 1 261 ? -5.222 -1.777 -11.888 1.00 77.88 261 SER A N 1
ATOM 2092 C CA . SER A 1 261 ? -5.185 -2.930 -12.795 1.00 77.88 261 SER A CA 1
ATOM 2093 C C . SER A 1 261 ? -3.768 -3.519 -12.884 1.00 77.88 261 SER A C 1
ATOM 2095 O O . SER A 1 261 ? -2.932 -3.043 -13.647 1.00 77.88 261 SER A O 1
ATOM 2097 N N . LEU A 1 262 ? -3.490 -4.574 -12.115 1.00 67.81 262 LEU A N 1
ATOM 2098 C CA . LEU A 1 262 ? -2.199 -5.276 -11.999 1.00 67.81 262 LEU A CA 1
ATOM 2099 C C . LEU A 1 262 ? -1.975 -6.375 -13.034 1.00 67.81 262 LEU A C 1
ATOM 2101 O O . LEU A 1 262 ? -0.859 -6.861 -13.216 1.00 67.81 262 LEU A O 1
ATOM 2105 N N . GLY A 1 263 ? -3.020 -6.763 -13.746 1.00 69.75 263 GLY A N 1
ATOM 2106 C CA . GLY A 1 263 ? -2.938 -7.779 -14.776 1.00 69.75 263 GLY A CA 1
ATOM 2107 C C . GLY A 1 263 ? -4.292 -8.035 -15.402 1.00 69.75 263 GLY A C 1
ATOM 2108 O O . GLY A 1 263 ? -5.315 -7.523 -14.945 1.00 69.75 263 GLY A O 1
ATOM 2109 N N . ASP A 1 264 ? -4.277 -8.845 -16.451 1.00 71.50 264 ASP A N 1
ATOM 2110 C CA . ASP A 1 264 ? -5.499 -9.258 -17.111 1.00 71.50 264 ASP A CA 1
ATOM 2111 C C . ASP A 1 264 ? -6.223 -10.324 -16.261 1.00 71.50 264 ASP A C 1
ATOM 2113 O O . ASP A 1 264 ? -5.682 -10.932 -15.327 1.00 71.50 264 ASP A O 1
ATOM 2117 N N . ARG A 1 265 ? -7.498 -10.551 -16.581 1.00 81.81 265 ARG A N 1
ATOM 2118 C CA . ARG A 1 265 ? -8.358 -11.499 -15.856 1.00 81.81 265 ARG A CA 1
ATOM 2119 C C . ARG A 1 265 ? -7.861 -12.950 -15.937 1.00 81.81 265 ARG A C 1
ATOM 2121 O O . ARG A 1 265 ? -8.235 -13.779 -15.110 1.00 81.81 265 ARG A O 1
ATOM 2128 N N . ASP A 1 266 ? -6.994 -13.259 -16.898 1.00 78.94 266 ASP A N 1
ATOM 2129 C CA . ASP A 1 266 ? -6.394 -14.580 -17.110 1.00 78.94 266 ASP A CA 1
ATOM 2130 C C . ASP A 1 266 ? -5.601 -15.080 -15.889 1.00 78.94 266 ASP A C 1
ATOM 2132 O O . ASP A 1 266 ? -5.599 -16.277 -15.582 1.00 78.94 266 ASP A O 1
ATOM 2136 N N . ILE A 1 267 ? -4.986 -14.166 -15.137 1.00 75.94 267 ILE A N 1
ATOM 2137 C CA . ILE A 1 267 ? -4.295 -14.456 -13.879 1.00 75.94 267 ILE A CA 1
ATOM 2138 C C . ILE A 1 267 ? -5.271 -15.032 -12.855 1.00 75.94 267 ILE A C 1
ATOM 2140 O O . ILE A 1 267 ? -4.983 -16.046 -12.208 1.00 75.94 267 ILE A O 1
ATOM 2144 N N . PHE A 1 268 ? -6.455 -14.431 -12.758 1.00 79.69 268 PHE A N 1
ATOM 2145 C CA . PHE A 1 268 ? -7.521 -14.875 -11.870 1.00 79.69 268 PHE A CA 1
ATOM 2146 C C . PHE A 1 268 ? -8.227 -16.143 -12.379 1.00 79.69 268 PHE A C 1
ATOM 2148 O O . PHE A 1 268 ? -8.678 -16.973 -11.592 1.00 79.69 268 PHE A O 1
ATOM 2155 N N . ASP A 1 269 ? -8.279 -16.367 -13.687 1.00 80.75 269 ASP A N 1
ATOM 2156 C CA . ASP A 1 269 ? -8.795 -17.626 -14.235 1.00 80.75 269 ASP A CA 1
ATOM 2157 C C . ASP A 1 269 ? -7.818 -18.799 -13.981 1.00 80.75 269 ASP A C 1
ATOM 2159 O O . ASP A 1 269 ? -8.213 -19.968 -13.933 1.00 80.75 269 ASP A O 1
ATOM 2163 N N . SER A 1 270 ? -6.543 -18.494 -13.709 1.00 83.00 270 SER A N 1
ATOM 2164 C CA . SER A 1 270 ? -5.455 -19.456 -13.511 1.00 83.00 270 SER A CA 1
ATOM 2165 C C . SER A 1 270 ? -4.845 -19.465 -12.096 1.00 83.00 270 SER A C 1
ATOM 2167 O O . SER A 1 270 ? -3.687 -19.854 -11.934 1.00 83.00 270 SER A O 1
ATOM 2169 N N . LEU A 1 271 ? -5.619 -19.149 -11.041 1.00 79.75 271 LEU A N 1
ATOM 2170 C CA . LEU A 1 271 ? -5.160 -19.036 -9.629 1.00 79.75 271 LEU A CA 1
ATOM 2171 C C . LEU A 1 271 ? -4.321 -20.215 -9.097 1.00 79.75 271 LEU A C 1
ATOM 2173 O O . LEU A 1 271 ? -3.586 -20.085 -8.121 1.00 79.75 271 LEU A O 1
ATOM 2177 N N . ARG A 1 272 ? -4.420 -21.403 -9.699 1.00 80.88 272 ARG A N 1
ATOM 2178 C CA . ARG A 1 272 ? -3.631 -22.574 -9.278 1.00 80.88 272 ARG A CA 1
ATOM 2179 C C . ARG A 1 272 ? -2.177 -22.531 -9.746 1.00 80.88 272 ARG A C 1
ATOM 2181 O O . ARG A 1 272 ? -1.356 -23.237 -9.152 1.00 80.88 272 ARG A O 1
ATOM 2188 N N . SER A 1 273 ? -1.868 -21.739 -10.769 1.00 87.38 273 SER A N 1
ATOM 2189 C CA . SER A 1 273 ? -0.523 -21.605 -11.320 1.00 87.38 273 SER A CA 1
ATOM 2190 C C . SER A 1 273 ? 0.421 -20.930 -10.314 1.00 87.38 273 SER A C 1
ATOM 2192 O O . SER A 1 273 ? -0.022 -20.167 -9.455 1.00 87.38 273 SER A O 1
ATOM 2194 N N . LYS A 1 274 ? 1.728 -21.222 -10.397 1.00 86.06 274 LYS A N 1
ATOM 2195 C CA . LYS A 1 274 ? 2.746 -20.545 -9.570 1.00 86.06 274 LYS A CA 1
ATOM 2196 C C . LYS A 1 274 ? 2.699 -19.031 -9.814 1.00 86.06 274 LYS A C 1
ATOM 2198 O O . LYS A 1 274 ? 2.536 -18.269 -8.874 1.00 86.06 274 LYS A O 1
ATOM 2203 N N . ARG A 1 275 ? 2.696 -18.629 -11.089 1.00 81.94 275 ARG A N 1
ATOM 2204 C CA . ARG A 1 275 ? 2.628 -17.228 -11.526 1.00 81.94 275 ARG A CA 1
ATOM 2205 C C . ARG A 1 275 ? 1.455 -16.467 -10.908 1.00 81.94 275 ARG A C 1
ATOM 2207 O O . ARG A 1 275 ? 1.648 -15.379 -10.383 1.00 81.94 275 ARG A O 1
ATOM 2214 N N . SER A 1 276 ? 0.248 -17.025 -10.963 1.00 86.38 276 SER A N 1
ATOM 2215 C CA . SER A 1 276 ? -0.941 -16.332 -10.459 1.00 86.38 276 SER A CA 1
ATOM 2216 C C . SER A 1 276 ? -0.939 -16.207 -8.942 1.00 86.38 276 SER A C 1
ATOM 2218 O O . SER A 1 276 ? -1.398 -15.197 -8.418 1.00 86.38 276 SER A O 1
ATOM 2220 N N . LYS A 1 277 ? -0.390 -17.200 -8.231 1.00 89.50 277 LYS A N 1
ATOM 2221 C CA . LYS A 1 277 ? -0.170 -17.098 -6.782 1.00 89.50 277 LYS A CA 1
ATOM 2222 C C . LYS A 1 277 ? 0.829 -15.998 -6.465 1.00 89.50 277 LYS A C 1
ATOM 2224 O O . LYS A 1 277 ? 0.525 -15.157 -5.639 1.00 89.50 277 LYS A O 1
ATOM 2229 N N . ASP A 1 278 ? 1.957 -15.971 -7.164 1.00 87.44 278 ASP A N 1
ATOM 2230 C CA . ASP A 1 278 ? 3.020 -14.989 -6.959 1.00 87.44 278 ASP A CA 1
ATOM 2231 C C . ASP A 1 278 ? 2.518 -13.553 -7.188 1.00 87.44 278 ASP A C 1
ATOM 2233 O O . ASP A 1 278 ? 2.797 -12.661 -6.388 1.00 87.44 278 ASP A O 1
ATOM 2237 N N . GLN A 1 279 ? 1.718 -13.334 -8.237 1.00 85.31 279 GLN A N 1
ATOM 2238 C CA . GLN A 1 279 ? 1.101 -12.033 -8.513 1.00 85.31 279 GLN A CA 1
ATOM 2239 C C . GLN A 1 279 ? 0.016 -11.659 -7.497 1.00 85.31 279 GLN A C 1
ATOM 2241 O O . GLN A 1 279 ? -0.006 -10.524 -7.027 1.00 85.31 279 GLN A O 1
ATOM 2246 N N . MET A 1 280 ? -0.857 -12.601 -7.129 1.00 91.25 280 MET A N 1
ATOM 2247 C CA . MET A 1 280 ? -1.886 -12.368 -6.113 1.00 91.25 280 MET A CA 1
ATOM 2248 C C . MET A 1 280 ? -1.256 -12.065 -4.749 1.00 91.25 280 MET A C 1
ATOM 2250 O O . MET A 1 280 ? -1.672 -11.128 -4.083 1.00 91.25 280 MET A O 1
ATOM 2254 N N . SER A 1 281 ? -0.227 -12.809 -4.348 1.00 91.75 281 SER A N 1
ATOM 2255 C CA . SER A 1 281 ? 0.489 -12.586 -3.094 1.00 91.75 281 SER A CA 1
ATOM 2256 C C . SER A 1 281 ? 1.185 -11.225 -3.064 1.00 91.75 281 SER A C 1
ATOM 2258 O O . SER A 1 281 ? 1.098 -10.544 -2.053 1.00 91.75 281 SER A O 1
ATOM 2260 N N . ALA A 1 282 ? 1.801 -10.778 -4.163 1.00 88.75 282 ALA A N 1
ATOM 2261 C CA . ALA A 1 282 ? 2.388 -9.437 -4.218 1.00 88.75 282 ALA A CA 1
ATOM 2262 C C . ALA A 1 282 ? 1.333 -8.323 -4.075 1.00 88.75 282 ALA A C 1
ATOM 2264 O O . ALA A 1 282 ? 1.586 -7.322 -3.413 1.00 88.75 282 ALA A O 1
ATOM 2265 N N . ALA A 1 283 ? 0.142 -8.513 -4.654 1.00 91.31 283 ALA A N 1
ATOM 2266 C CA . ALA A 1 283 ? -0.971 -7.581 -4.488 1.00 91.31 283 ALA A CA 1
ATOM 2267 C C . ALA A 1 283 ? -1.520 -7.580 -3.051 1.00 91.31 283 ALA A C 1
ATOM 2269 O O . ALA A 1 283 ? -1.795 -6.519 -2.506 1.00 91.31 283 ALA A O 1
ATOM 2270 N N . LEU A 1 284 ? -1.671 -8.757 -2.431 1.00 94.19 284 LEU A N 1
ATOM 2271 C CA . LEU A 1 284 ? -2.144 -8.889 -1.048 1.00 94.19 284 LEU A CA 1
ATOM 2272 C C . LEU A 1 284 ? -1.209 -8.184 -0.064 1.00 94.19 284 LEU A C 1
ATOM 2274 O O . LEU A 1 284 ? -1.676 -7.422 0.774 1.00 94.19 284 LEU A O 1
ATOM 2278 N N . GLU A 1 285 ? 0.092 -8.432 -0.187 1.00 92.69 285 GLU A N 1
ATOM 2279 C CA . GLU A 1 285 ? 1.129 -7.809 0.636 1.00 92.69 285 GLU A CA 1
ATOM 2280 C C . GLU A 1 285 ? 1.083 -6.284 0.536 1.00 92.69 285 GLU A C 1
ATOM 2282 O O . GLU A 1 285 ? 1.047 -5.594 1.548 1.00 92.69 285 GLU A O 1
ATOM 2287 N N . GLU A 1 286 ? 0.995 -5.761 -0.685 1.00 90.38 286 GLU A N 1
ATOM 2288 C CA . GLU A 1 286 ? 0.953 -4.324 -0.917 1.00 90.38 286 GLU A CA 1
ATOM 2289 C C . GLU A 1 286 ? -0.340 -3.683 -0.371 1.00 90.38 286 GLU A C 1
ATOM 2291 O O . GLU A 1 286 ? -0.277 -2.642 0.280 1.00 90.38 286 GLU A O 1
ATOM 2296 N N . ILE A 1 287 ? -1.505 -4.323 -0.549 1.00 91.75 287 ILE A N 1
ATOM 2297 C CA . ILE A 1 287 ? -2.770 -3.830 0.026 1.00 91.75 287 ILE A CA 1
ATOM 2298 C C . ILE A 1 287 ? -2.688 -3.793 1.555 1.00 91.75 287 ILE A C 1
ATOM 2300 O O . ILE A 1 287 ? -3.141 -2.827 2.164 1.00 91.75 287 ILE A O 1
ATOM 2304 N N . VAL A 1 288 ? -2.125 -4.827 2.190 1.00 92.62 288 VAL A N 1
ATOM 2305 C CA . VAL A 1 288 ? -1.989 -4.862 3.655 1.00 92.62 288 VAL A CA 1
ATOM 2306 C C . VAL A 1 288 ? -0.943 -3.857 4.137 1.00 92.62 288 VAL A C 1
ATOM 2308 O O . VAL A 1 288 ? -1.168 -3.221 5.159 1.00 92.62 288 VAL A O 1
ATOM 2311 N N . SER A 1 289 ? 0.147 -3.647 3.399 1.00 87.06 289 SER A N 1
ATOM 2312 C CA . SER A 1 289 ? 1.131 -2.601 3.703 1.00 87.06 289 SER A CA 1
ATOM 2313 C C . SER A 1 289 ? 0.515 -1.195 3.652 1.00 87.06 289 SER A C 1
ATOM 2315 O O . SER A 1 289 ? 0.883 -0.334 4.446 1.00 87.06 289 SER A O 1
ATOM 2317 N N . ALA A 1 290 ? -0.444 -0.961 2.751 1.00 84.38 290 ALA A N 1
ATOM 2318 C CA . ALA A 1 290 ? -1.108 0.333 2.607 1.00 84.38 290 ALA A CA 1
ATOM 2319 C C . ALA A 1 290 ? -2.294 0.540 3.575 1.00 84.38 290 ALA A C 1
ATOM 2321 O O . ALA A 1 290 ? -2.388 1.583 4.218 1.00 84.38 290 ALA A O 1
ATOM 2322 N N . GLU A 1 291 ? -3.215 -0.427 3.689 1.00 87.25 291 GLU A N 1
ATOM 2323 C CA . GLU A 1 291 ? -4.441 -0.306 4.504 1.00 87.25 291 GLU A CA 1
ATOM 2324 C C . GLU A 1 291 ? -4.340 -0.936 5.903 1.00 87.25 291 GLU A C 1
ATOM 2326 O O . GLU A 1 291 ? -5.280 -0.796 6.693 1.00 87.25 291 GLU A O 1
ATOM 2331 N N . GLY A 1 292 ? -3.267 -1.658 6.225 1.00 80.88 292 GLY A N 1
ATOM 2332 C CA . GLY A 1 292 ? -3.164 -2.511 7.413 1.00 80.88 292 GLY A CA 1
ATOM 2333 C C . GLY A 1 292 ? -3.601 -1.838 8.723 1.00 80.88 292 GLY A C 1
ATOM 2334 O O . GLY A 1 292 ? -3.322 -0.652 8.922 1.00 80.88 292 GLY A O 1
ATOM 2335 N N . PRO A 1 293 ? -4.312 -2.549 9.626 1.00 91.69 293 PRO A N 1
ATOM 2336 C CA . PRO A 1 293 ? -4.954 -3.870 9.483 1.00 91.69 293 PRO A CA 1
ATOM 2337 C C . PRO A 1 293 ? -6.158 -3.894 8.523 1.00 91.69 293 PRO A C 1
ATOM 2339 O O . PRO A 1 293 ? -6.972 -2.968 8.511 1.00 91.69 293 PRO A O 1
ATOM 2342 N N . VAL A 1 294 ? -6.334 -5.003 7.787 1.00 94.12 294 VAL A N 1
ATOM 2343 C CA . VAL A 1 294 ? -7.398 -5.160 6.767 1.00 94.12 294 VAL A CA 1
ATOM 2344 C C . VAL A 1 294 ? -8.269 -6.388 7.032 1.00 94.12 294 VAL A C 1
ATOM 2346 O O . VAL A 1 294 ? -7.762 -7.480 7.266 1.00 94.12 294 VAL A O 1
ATOM 2349 N N . GLN A 1 295 ? -9.594 -6.256 6.943 1.00 95.38 295 GLN A N 1
ATOM 2350 C CA . GLN A 1 295 ? -10.506 -7.402 7.063 1.00 95.38 295 GLN A CA 1
ATOM 2351 C C . GLN A 1 295 ? -10.333 -8.369 5.872 1.00 95.38 295 GLN A C 1
ATOM 2353 O O . GLN A 1 295 ? -10.253 -7.942 4.719 1.00 95.38 295 GLN A O 1
ATOM 2358 N N . ALA A 1 296 ? -10.289 -9.679 6.133 1.00 95.38 296 ALA A N 1
ATOM 2359 C CA . ALA A 1 296 ? -9.887 -10.687 5.146 1.00 95.38 296 ALA A CA 1
ATOM 2360 C C . ALA A 1 296 ? -10.767 -10.745 3.876 1.00 95.38 296 ALA A C 1
ATOM 2362 O O . ALA A 1 296 ? -10.259 -10.944 2.770 1.00 95.38 296 ALA A O 1
ATOM 2363 N N . ASP A 1 297 ? -12.082 -10.540 3.994 1.00 94.38 297 ASP A N 1
ATOM 2364 C CA . ASP A 1 297 ? -12.988 -10.481 2.840 1.00 94.38 297 ASP A CA 1
ATOM 2365 C C . ASP A 1 297 ? -12.803 -9.204 2.007 1.00 94.38 297 ASP A C 1
ATOM 2367 O O . ASP A 1 297 ? -12.912 -9.256 0.775 1.00 94.38 297 ASP A O 1
ATOM 2371 N N . ARG A 1 298 ? -12.539 -8.065 2.662 1.00 93.88 298 ARG A N 1
ATOM 2372 C CA . ARG A 1 298 ? -12.202 -6.790 2.017 1.00 93.88 298 ARG A CA 1
ATOM 2373 C C . ARG A 1 298 ? -10.898 -6.948 1.248 1.00 93.88 298 ARG A C 1
ATOM 2375 O O . ARG A 1 298 ? -10.894 -6.690 0.048 1.00 93.88 298 ARG A O 1
ATOM 2382 N N . LEU A 1 299 ? -9.857 -7.469 1.898 1.00 95.56 299 LEU A N 1
ATOM 2383 C CA . LEU A 1 299 ? -8.561 -7.742 1.280 1.00 95.56 299 LEU A CA 1
ATOM 2384 C C . LEU A 1 299 ? -8.716 -8.613 0.025 1.00 95.56 299 LEU A C 1
ATOM 2386 O O . LEU A 1 299 ? -8.241 -8.252 -1.049 1.00 95.56 299 LEU A O 1
ATOM 2390 N N . ALA A 1 300 ? -9.450 -9.725 0.130 1.00 95.00 300 ALA A N 1
ATOM 2391 C CA . ALA A 1 300 ? -9.682 -10.609 -1.008 1.00 95.00 300 ALA A CA 1
ATOM 2392 C C . ALA A 1 300 ? -10.440 -9.922 -2.156 1.00 95.00 300 ALA A C 1
ATOM 2394 O O . ALA A 1 300 ? -10.178 -10.200 -3.326 1.00 95.00 300 ALA A O 1
ATOM 2395 N N . THR A 1 301 ? -11.378 -9.028 -1.833 1.00 93.88 301 THR A N 1
ATOM 2396 C CA . THR A 1 301 ? -12.151 -8.273 -2.827 1.00 93.88 301 THR A CA 1
ATOM 2397 C C . THR A 1 301 ? -11.285 -7.237 -3.541 1.00 93.88 301 THR A C 1
ATOM 2399 O O . THR A 1 301 ? -11.317 -7.189 -4.769 1.00 93.88 301 THR A O 1
ATOM 2402 N N . LEU A 1 302 ? -10.483 -6.462 -2.804 1.00 93.31 302 LEU A N 1
ATOM 2403 C CA . LEU A 1 302 ? -9.560 -5.475 -3.373 1.00 93.31 302 LEU A CA 1
ATOM 2404 C C . LEU A 1 302 ? -8.513 -6.152 -4.264 1.00 93.31 302 LEU A C 1
ATOM 2406 O O . LEU A 1 302 ? -8.324 -5.753 -5.410 1.00 93.31 302 LEU A O 1
ATOM 2410 N N . ALA A 1 303 ? -7.916 -7.247 -3.788 1.00 93.06 303 ALA A N 1
ATOM 2411 C CA . ALA A 1 303 ? -6.933 -7.999 -4.561 1.00 93.06 303 ALA A CA 1
ATOM 2412 C C . ALA A 1 303 ? -7.532 -8.580 -5.853 1.00 93.06 303 ALA A C 1
ATOM 2414 O O . ALA A 1 303 ? -6.890 -8.554 -6.897 1.00 93.06 303 ALA A O 1
ATOM 2415 N N . ALA A 1 304 ? -8.780 -9.062 -5.823 1.00 92.12 304 ALA A N 1
ATOM 2416 C CA . ALA A 1 304 ? -9.466 -9.541 -7.024 1.00 92.12 304 ALA A CA 1
ATOM 2417 C C . ALA A 1 304 ? -9.773 -8.408 -8.024 1.00 92.12 304 ALA A C 1
ATOM 2419 O O . ALA A 1 304 ? -9.645 -8.604 -9.235 1.00 92.12 304 ALA A O 1
ATOM 2420 N N . GLN A 1 305 ? -10.140 -7.220 -7.534 1.00 92.00 305 GLN A N 1
ATOM 2421 C CA . GLN A 1 305 ? -10.390 -6.043 -8.373 1.00 92.00 305 GLN A CA 1
ATOM 2422 C C . GLN A 1 305 ? -9.138 -5.611 -9.139 1.00 92.00 305 GLN A C 1
ATOM 2424 O O . GLN A 1 305 ? -9.257 -5.229 -10.302 1.00 92.00 305 GLN A O 1
ATOM 2429 N N . CYS A 1 306 ? -7.950 -5.790 -8.555 1.00 88.38 306 CYS A N 1
ATOM 2430 C CA . CYS A 1 306 ? -6.689 -5.541 -9.247 1.00 88.38 306 CYS A CA 1
ATOM 2431 C C . CYS A 1 306 ? -6.480 -6.410 -10.506 1.00 88.38 306 CYS A C 1
ATOM 2433 O O . CYS A 1 306 ? -5.672 -6.061 -11.360 1.00 88.38 306 CYS A O 1
ATOM 2435 N N . PHE A 1 307 ? -7.210 -7.518 -10.660 1.00 87.75 307 PHE A N 1
ATOM 2436 C CA . PHE A 1 307 ? -7.170 -8.391 -11.846 1.00 87.75 307 PHE A CA 1
ATOM 2437 C C . PHE A 1 307 ? -8.482 -8.345 -12.649 1.00 87.75 307 PHE A C 1
ATOM 2439 O O . PHE A 1 307 ? -8.869 -9.316 -13.300 1.00 87.75 307 PHE A O 1
ATOM 2446 N N . GLY A 1 308 ? -9.221 -7.232 -12.562 1.00 86.12 308 GLY A N 1
ATOM 2447 C CA . GLY A 1 308 ? -10.440 -7.002 -13.344 1.00 86.12 308 GLY A CA 1
ATOM 2448 C C . GLY A 1 308 ? -11.673 -7.772 -12.857 1.00 86.12 308 GLY A C 1
ATOM 2449 O O . GLY A 1 308 ? -12.656 -7.899 -13.592 1.00 86.12 308 GLY A O 1
ATOM 2450 N N . VAL A 1 309 ? -11.661 -8.302 -11.628 1.00 88.88 309 VAL A N 1
ATOM 2451 C CA . VAL A 1 309 ? -12.799 -9.038 -11.056 1.00 88.88 309 VAL A CA 1
ATOM 2452 C C . VAL A 1 309 ? -13.613 -8.137 -10.133 1.00 88.88 309 VAL A C 1
ATOM 2454 O O . VAL A 1 309 ? -13.276 -7.930 -8.971 1.00 88.88 309 VAL A O 1
ATOM 2457 N N . SER A 1 310 ? -14.748 -7.643 -10.632 1.00 84.00 310 SER A N 1
ATOM 2458 C CA . SER A 1 310 ? -15.649 -6.769 -9.864 1.00 84.00 310 SER A CA 1
ATOM 2459 C C . SER A 1 310 ? -16.521 -7.516 -8.847 1.00 84.00 310 SER A C 1
ATOM 2461 O O . SER A 1 310 ? -16.849 -6.974 -7.791 1.00 84.00 310 SER A O 1
ATOM 2463 N N . ARG A 1 311 ? -16.905 -8.769 -9.138 1.00 87.62 311 ARG A N 1
ATOM 2464 C CA . ARG A 1 311 ? -17.720 -9.619 -8.253 1.00 87.62 311 ARG A CA 1
ATOM 2465 C C . ARG A 1 311 ? -16.996 -10.915 -7.921 1.00 87.62 311 ARG A C 1
ATOM 2467 O O . ARG A 1 311 ? -16.831 -11.788 -8.770 1.00 87.62 311 ARG A O 1
ATOM 2474 N N . LEU A 1 312 ? -16.626 -11.058 -6.652 1.00 91.00 312 LEU A N 1
ATOM 2475 C CA . LEU A 1 312 ? -15.859 -12.197 -6.164 1.00 91.00 312 LEU A CA 1
ATOM 2476 C C . LEU A 1 312 ? -16.760 -13.301 -5.590 1.00 91.00 312 LEU A C 1
ATOM 2478 O O . LEU A 1 312 ? -17.390 -13.127 -4.542 1.00 91.00 312 LEU A O 1
ATOM 2482 N N . ALA A 1 313 ? -16.772 -14.463 -6.250 1.00 91.94 313 ALA A N 1
ATOM 2483 C CA . ALA A 1 313 ? -17.466 -15.658 -5.771 1.00 91.94 313 ALA A CA 1
ATOM 2484 C C . ALA A 1 313 ? -16.858 -16.188 -4.458 1.00 91.94 313 ALA A C 1
ATOM 2486 O O . ALA A 1 313 ? -15.637 -16.193 -4.293 1.00 91.94 313 ALA A O 1
ATOM 2487 N N . LYS A 1 314 ? -17.700 -16.718 -3.555 1.00 93.25 314 LYS A N 1
ATOM 2488 C CA . LYS A 1 314 ? -17.288 -17.207 -2.222 1.00 93.25 314 LYS A CA 1
ATOM 2489 C C . LYS A 1 314 ? -16.115 -18.191 -2.275 1.00 93.25 314 LYS A C 1
ATOM 2491 O O . LYS A 1 314 ? -15.137 -18.019 -1.566 1.00 93.25 314 LYS A O 1
ATOM 2496 N N . LYS A 1 315 ? -16.161 -19.172 -3.181 1.00 92.69 315 LYS A N 1
ATOM 2497 C CA . LYS A 1 315 ? -15.088 -20.167 -3.349 1.00 92.69 315 LYS A CA 1
ATOM 2498 C C . LYS A 1 315 ? -13.720 -19.529 -3.629 1.00 92.69 315 LYS A C 1
ATOM 2500 O O . LYS A 1 315 ? -12.714 -20.001 -3.103 1.00 92.69 315 LYS A O 1
ATOM 2505 N N . ASN A 1 316 ? -13.687 -18.488 -4.461 1.00 91.88 316 ASN A N 1
ATOM 2506 C CA . ASN A 1 316 ? -12.450 -17.800 -4.827 1.00 91.88 316 ASN A CA 1
ATOM 2507 C C . ASN A 1 316 ? -12.000 -16.863 -3.705 1.00 91.88 316 ASN A C 1
ATOM 2509 O O . ASN A 1 316 ? -10.813 -16.803 -3.417 1.00 91.88 316 ASN A O 1
ATOM 2513 N N . ARG A 1 317 ? -12.945 -16.222 -3.009 1.00 94.69 317 ARG A N 1
ATOM 2514 C CA . ARG A 1 317 ? -12.673 -15.457 -1.786 1.00 94.69 317 ARG A CA 1
ATOM 2515 C C . ARG A 1 317 ? -11.987 -16.310 -0.726 1.00 94.69 317 ARG A C 1
ATOM 2517 O O . ARG A 1 317 ? -10.884 -15.982 -0.310 1.00 94.69 317 ARG A O 1
ATOM 2524 N N . ASP A 1 318 ? -12.577 -17.455 -0.386 1.00 94.25 318 ASP A N 1
ATOM 2525 C CA . ASP A 1 318 ? -12.011 -18.389 0.591 1.00 94.25 318 ASP A CA 1
ATOM 2526 C C . ASP A 1 318 ? -10.624 -18.886 0.154 1.00 94.25 318 ASP A C 1
ATOM 2528 O O . ASP A 1 318 ? -9.764 -19.175 0.979 1.00 94.25 318 ASP A O 1
ATOM 2532 N N . TRP A 1 319 ? -10.391 -19.025 -1.155 1.00 94.38 319 TRP A N 1
ATOM 2533 C CA . TRP A 1 319 ? -9.081 -19.398 -1.680 1.00 94.38 319 TRP A CA 1
ATOM 2534 C C . TRP A 1 319 ? -8.039 -18.290 -1.486 1.00 94.38 319 TRP A C 1
ATOM 2536 O O . TRP A 1 319 ? -6.935 -18.602 -1.049 1.00 94.38 319 TRP A O 1
ATOM 2546 N N . ILE A 1 320 ? -8.390 -17.030 -1.766 1.00 94.38 320 ILE A N 1
ATOM 2547 C CA . ILE A 1 320 ? -7.498 -15.874 -1.580 1.00 94.38 320 ILE A CA 1
ATOM 2548 C C . ILE A 1 320 ? -7.194 -15.673 -0.094 1.00 94.38 320 ILE A C 1
ATOM 2550 O O . ILE A 1 320 ? -6.037 -15.494 0.268 1.00 94.38 320 ILE A O 1
ATOM 2554 N N . ILE A 1 321 ? -8.193 -15.805 0.782 1.00 95.19 321 ILE A N 1
ATOM 2555 C CA . ILE A 1 321 ? -7.993 -15.718 2.236 1.00 95.19 321 ILE A CA 1
ATOM 2556 C C . ILE A 1 321 ? -7.027 -16.810 2.715 1.00 95.19 321 ILE A C 1
ATOM 2558 O O . ILE A 1 321 ? -6.080 -16.520 3.436 1.00 95.19 321 ILE A O 1
ATOM 2562 N N . ARG A 1 322 ? -7.191 -18.058 2.250 1.00 95.06 322 ARG A N 1
ATOM 2563 C CA . ARG A 1 322 ? -6.230 -19.142 2.539 1.00 95.06 322 ARG A CA 1
ATOM 2564 C C . ARG A 1 322 ? -4.854 -18.922 1.911 1.00 95.06 322 ARG A C 1
ATOM 2566 O O . ARG A 1 322 ? -3.908 -19.609 2.285 1.00 95.06 322 ARG A O 1
ATOM 2573 N N . LEU A 1 323 ? -4.738 -18.109 0.862 1.00 94.19 323 LEU A N 1
ATOM 2574 C CA . LEU A 1 323 ? -3.439 -17.728 0.316 1.00 94.19 323 LEU A CA 1
ATOM 2575 C C . LEU A 1 323 ? -2.762 -16.726 1.253 1.00 94.19 323 LEU A C 1
ATOM 2577 O O . LEU A 1 323 ? -1.627 -16.987 1.627 1.00 94.19 323 LEU A O 1
ATOM 2581 N N . ALA A 1 324 ? -3.475 -15.677 1.677 1.00 94.44 324 ALA A N 1
ATOM 2582 C CA . ALA A 1 324 ? -2.982 -14.690 2.638 1.00 94.44 324 ALA A CA 1
ATOM 2583 C C . ALA A 1 324 ? -2.533 -15.343 3.958 1.00 94.44 324 ALA A C 1
ATOM 2585 O O . ALA A 1 324 ? -1.445 -15.067 4.432 1.00 94.44 324 ALA A O 1
ATOM 2586 N N . ASP A 1 325 ? -3.309 -16.297 4.478 1.00 94.12 325 ASP A N 1
ATOM 2587 C CA . ASP A 1 325 ? -2.994 -17.062 5.700 1.00 94.12 325 ASP A CA 1
ATOM 2588 C C . ASP A 1 325 ? -1.710 -17.912 5.611 1.00 94.12 325 ASP A C 1
ATOM 2590 O O . ASP A 1 325 ? -1.160 -18.341 6.618 1.00 94.12 325 ASP A O 1
ATOM 2594 N N . ARG A 1 326 ? -1.224 -18.193 4.396 1.00 94.00 326 ARG A N 1
ATOM 2595 C CA . ARG A 1 326 ? 0.001 -18.976 4.162 1.00 94.00 326 ARG A CA 1
ATOM 2596 C C . ARG A 1 326 ? 1.195 -18.118 3.756 1.00 94.00 326 ARG A C 1
ATOM 2598 O O . ARG A 1 326 ? 2.262 -18.676 3.504 1.00 94.00 326 ARG A O 1
ATOM 2605 N N . MET A 1 327 ? 1.005 -16.810 3.613 1.00 93.12 327 MET A N 1
ATOM 2606 C CA . MET A 1 327 ? 2.083 -15.889 3.279 1.00 93.12 327 MET A CA 1
ATOM 2607 C C . MET A 1 327 ? 2.899 -15.593 4.538 1.00 93.12 327 MET A C 1
ATOM 2609 O O . MET A 1 327 ? 2.304 -15.234 5.548 1.00 93.12 327 MET A O 1
ATOM 2613 N N . PRO A 1 328 ? 4.233 -15.736 4.514 1.00 90.50 328 PRO A N 1
ATOM 2614 C CA . PRO A 1 328 ? 5.058 -15.448 5.683 1.00 90.50 328 PRO A CA 1
ATOM 2615 C C . PRO A 1 328 ? 5.104 -13.953 6.030 1.00 90.50 328 PRO A C 1
ATOM 2617 O O . PRO A 1 328 ? 5.465 -13.615 7.149 1.00 90.50 328 PRO A O 1
ATOM 2620 N N . GLU A 1 329 ? 4.737 -13.067 5.101 1.00 89.25 329 GLU A N 1
ATOM 2621 C CA . GLU A 1 329 ? 4.700 -11.613 5.303 1.00 89.25 329 GLU A CA 1
ATOM 2622 C C . GLU A 1 329 ? 3.418 -11.137 6.001 1.00 89.25 329 GLU A C 1
ATOM 2624 O O . GLU A 1 329 ? 3.335 -9.990 6.444 1.00 89.25 329 GLU A O 1
ATOM 2629 N N . LEU A 1 330 ? 2.402 -12.001 6.083 1.00 93.81 330 LEU A N 1
ATOM 2630 C CA . LEU A 1 330 ? 1.077 -11.659 6.579 1.00 93.81 330 LEU A CA 1
ATOM 2631 C C . LEU A 1 330 ? 0.684 -12.556 7.751 1.00 93.81 330 LEU A C 1
ATOM 2633 O O . LEU A 1 330 ? 0.924 -13.760 7.749 1.00 93.81 330 LEU A O 1
ATOM 2637 N N . GLN A 1 331 ? -0.003 -11.976 8.726 1.00 92.69 331 GLN A N 1
ATOM 2638 C CA . GLN A 1 331 ? -0.570 -12.703 9.853 1.00 92.69 331 GLN A CA 1
ATOM 2639 C C . GLN A 1 331 ? -2.076 -12.474 9.905 1.00 92.69 331 GLN A C 1
ATOM 2641 O O . GLN A 1 331 ? -2.544 -11.338 9.974 1.00 92.69 331 GLN A O 1
ATOM 2646 N N . VAL A 1 332 ? -2.851 -13.558 9.874 1.00 93.25 332 VAL A N 1
ATOM 2647 C CA . VAL A 1 332 ? -4.305 -13.497 10.054 1.00 93.25 332 VAL A CA 1
ATOM 2648 C C . VAL A 1 332 ? -4.629 -13.745 11.520 1.00 93.25 332 VAL A C 1
ATOM 2650 O O . VAL A 1 332 ? -4.252 -14.773 12.081 1.00 93.25 332 VAL A O 1
ATOM 2653 N N . ASP A 1 333 ? -5.340 -12.814 12.146 1.00 91.75 333 ASP A N 1
ATOM 2654 C CA . ASP A 1 333 ? -5.742 -12.949 13.541 1.00 91.75 333 ASP A CA 1
ATOM 2655 C C . ASP A 1 333 ? -7.029 -13.778 13.725 1.00 91.75 333 ASP A C 1
ATOM 2657 O O . ASP A 1 333 ? -7.716 -14.204 12.785 1.00 91.75 333 ASP A O 1
ATOM 2661 N N . GLU A 1 334 ? -7.377 -14.004 14.989 1.00 90.75 334 GLU A N 1
ATOM 2662 C CA . GLU A 1 334 ? -8.582 -14.733 15.390 1.00 90.75 334 GLU A CA 1
ATOM 2663 C C . GLU A 1 334 ? -9.886 -14.061 14.915 1.00 90.75 334 GLU A C 1
ATOM 2665 O O . GLU A 1 334 ? -10.891 -14.741 14.688 1.00 90.75 334 GLU A O 1
ATOM 2670 N N . HIS A 1 335 ? -9.853 -12.746 14.683 1.00 90.94 335 HIS A N 1
ATOM 2671 C CA . HIS A 1 335 ? -10.978 -11.915 14.259 1.00 90.94 335 HIS A CA 1
ATOM 2672 C C . HIS A 1 335 ? -11.050 -11.717 12.736 1.00 90.94 335 HIS A C 1
ATOM 2674 O O . HIS A 1 335 ? -11.910 -10.977 12.256 1.00 90.94 335 HIS A O 1
ATOM 2680 N N . LYS A 1 336 ? -10.212 -12.427 11.968 1.00 93.25 336 LYS A N 1
ATOM 2681 C CA . LYS A 1 336 ? -10.147 -12.375 10.496 1.00 93.25 336 LYS A CA 1
ATOM 2682 C C . LYS A 1 336 ? -9.663 -11.031 9.949 1.00 93.25 336 LYS A C 1
ATOM 2684 O O . LYS A 1 336 ? -10.070 -10.631 8.854 1.00 93.25 336 LYS A O 1
ATOM 2689 N N . PHE A 1 337 ? -8.766 -10.376 10.675 1.00 95.12 337 PHE A N 1
ATOM 2690 C CA . PHE A 1 337 ? -7.968 -9.266 10.172 1.00 95.12 337 PHE A CA 1
ATOM 2691 C C . PHE A 1 337 ? -6.581 -9.746 9.779 1.00 95.12 337 PHE A C 1
ATOM 2693 O O . PHE A 1 337 ? -6.004 -10.627 10.411 1.00 95.12 337 PHE A O 1
ATOM 2700 N N . VAL A 1 338 ? -6.080 -9.175 8.693 1.00 95.44 338 VAL A N 1
ATOM 2701 C CA . VAL A 1 338 ? -4.766 -9.453 8.134 1.00 95.44 338 VAL A CA 1
ATOM 2702 C C . VAL A 1 338 ? -3.846 -8.296 8.491 1.00 95.44 338 VAL A C 1
ATOM 2704 O O . VAL A 1 338 ? -4.155 -7.134 8.206 1.00 95.44 338 VAL A O 1
ATOM 2707 N N . TRP A 1 339 ? -2.738 -8.648 9.126 1.00 93.75 339 TRP A N 1
ATOM 2708 C CA . TRP A 1 339 ? -1.685 -7.770 9.614 1.00 93.75 339 TRP A CA 1
ATOM 2709 C C . TRP A 1 339 ? -0.413 -8.024 8.815 1.00 93.75 339 TRP A C 1
ATOM 2711 O O . TRP A 1 339 ? -0.174 -9.152 8.379 1.00 93.75 339 TRP A O 1
ATOM 2721 N N . HIS A 1 340 ? 0.395 -6.989 8.613 1.00 92.12 340 HIS A N 1
ATOM 2722 C CA . HIS A 1 340 ? 1.733 -7.159 8.058 1.00 92.12 340 HIS A CA 1
ATOM 2723 C C . HIS A 1 340 ? 2.693 -7.551 9.183 1.00 92.12 340 HIS A C 1
ATOM 2725 O O . HIS A 1 340 ? 2.566 -7.037 10.290 1.00 92.12 340 HIS A O 1
ATOM 2731 N N . VAL A 1 341 ? 3.679 -8.410 8.924 1.00 87.50 341 VAL A N 1
ATOM 2732 C CA . VAL A 1 341 ? 4.657 -8.804 9.962 1.00 87.50 341 VAL A CA 1
ATOM 2733 C C . VAL A 1 341 ? 5.520 -7.648 10.471 1.00 87.50 341 VAL A C 1
ATOM 2735 O O . VAL A 1 341 ? 6.022 -7.710 11.588 1.00 87.50 341 VAL A O 1
ATOM 2738 N N . GLU A 1 342 ? 5.683 -6.588 9.676 1.00 81.12 342 GLU A N 1
ATOM 2739 C CA . GLU A 1 342 ? 6.367 -5.357 10.112 1.00 81.12 342 GLU A CA 1
ATOM 2740 C C . GLU A 1 342 ? 5.499 -4.497 11.048 1.00 81.12 342 GLU A C 1
ATOM 2742 O O . GLU A 1 342 ? 6.020 -3.622 11.734 1.00 81.12 342 GLU A O 1
ATOM 2747 N N . GLU A 1 343 ? 4.189 -4.751 11.092 1.00 80.81 343 GLU A N 1
ATOM 2748 C CA . GLU A 1 343 ? 3.214 -4.050 11.933 1.00 80.81 343 GLU A CA 1
ATOM 2749 C C . GLU A 1 343 ? 2.366 -5.074 12.700 1.00 80.81 343 GLU A C 1
ATOM 2751 O O . GLU A 1 343 ? 1.182 -5.276 12.389 1.00 80.81 343 GLU A O 1
ATOM 2756 N N . PRO A 1 344 ? 2.977 -5.766 13.679 1.00 82.62 344 PRO A N 1
ATOM 2757 C CA . PRO A 1 344 ? 2.310 -6.824 14.413 1.00 82.62 344 PRO A CA 1
ATOM 2758 C C . PRO A 1 344 ? 1.170 -6.266 15.266 1.00 82.62 344 PRO A C 1
ATOM 2760 O O . PRO A 1 344 ? 1.215 -5.145 15.783 1.00 82.62 344 PRO A O 1
ATOM 2763 N N . ARG A 1 345 ? 0.142 -7.098 15.445 1.00 87.19 345 ARG A N 1
ATOM 2764 C CA . ARG A 1 345 ? -1.085 -6.782 16.185 1.00 87.19 345 ARG A CA 1
ATOM 2765 C C . ARG A 1 345 ? -0.798 -6.253 17.594 1.00 87.19 345 ARG A C 1
ATOM 2767 O O . ARG A 1 345 ? -1.496 -5.362 18.067 1.00 87.19 345 ARG A O 1
ATOM 2774 N N . GLU A 1 346 ? 0.195 -6.826 18.265 1.00 83.94 346 GLU A N 1
ATOM 2775 C CA . GLU A 1 346 ? 0.527 -6.582 19.670 1.00 83.94 346 GLU A CA 1
ATOM 2776 C C . GLU A 1 346 ? 1.130 -5.193 19.904 1.00 83.94 346 GLU A C 1
ATOM 2778 O O . GLU A 1 346 ? 0.937 -4.602 20.965 1.00 83.94 346 GLU A O 1
ATOM 2783 N N . GLU A 1 347 ? 1.843 -4.660 18.912 1.00 81.69 347 GLU A N 1
ATOM 2784 C CA . GLU A 1 347 ? 2.495 -3.348 18.994 1.00 81.69 347 GLU A CA 1
ATOM 2785 C C . GLU A 1 347 ? 1.622 -2.229 18.411 1.00 81.69 347 GLU A C 1
ATOM 2787 O O . GLU A 1 347 ? 1.946 -1.046 18.535 1.00 81.69 347 GLU A O 1
ATOM 2792 N N . TYR A 1 348 ? 0.487 -2.586 17.803 1.00 83.56 348 TYR A N 1
ATOM 2793 C CA . TYR A 1 348 ? -0.394 -1.639 17.140 1.00 83.56 348 TYR A CA 1
ATOM 2794 C C . TYR A 1 348 ? -1.187 -0.801 18.152 1.00 83.56 348 TYR A C 1
ATOM 2796 O O . TYR A 1 348 ? -2.234 -1.209 18.655 1.00 83.56 348 TYR A O 1
ATOM 2804 N N . GLY A 1 349 ? -0.686 0.403 18.440 1.00 79.88 349 GLY A N 1
ATOM 2805 C CA . GLY A 1 349 ? -1.254 1.345 19.415 1.00 79.88 349 GLY A CA 1
ATOM 2806 C C . GLY A 1 349 ? -2.124 2.462 18.826 1.00 79.88 349 GLY A C 1
ATOM 2807 O O . GLY A 1 349 ? -2.415 3.436 19.528 1.00 79.88 349 GLY A O 1
ATOM 2808 N N . GLU A 1 350 ? -2.502 2.356 17.550 1.00 81.56 350 GLU A N 1
ATOM 2809 C CA . GLU A 1 350 ? -3.233 3.396 16.822 1.00 81.56 350 GLU A CA 1
ATOM 2810 C C . GLU A 1 350 ? -4.679 3.019 16.486 1.00 81.56 350 GLU A C 1
ATOM 2812 O O . GLU A 1 350 ? -5.101 1.865 16.595 1.00 81.56 350 GLU A O 1
ATOM 2817 N N . PHE A 1 351 ? -5.460 4.033 16.113 1.00 85.25 351 PHE A N 1
ATOM 2818 C CA . PHE A 1 351 ? -6.789 3.885 15.528 1.00 85.25 351 PHE A CA 1
ATOM 2819 C C . PHE A 1 351 ? -7.030 4.997 14.512 1.00 85.25 351 PHE A C 1
ATOM 2821 O O . PHE A 1 351 ? -6.650 6.147 14.737 1.00 85.25 351 PHE A O 1
ATOM 2828 N N . ARG A 1 352 ? -7.676 4.657 13.394 1.00 85.31 352 ARG A N 1
ATOM 2829 C CA . ARG A 1 352 ? -7.912 5.594 12.291 1.00 85.31 352 ARG A CA 1
ATOM 2830 C C . ARG A 1 352 ? -9.370 6.053 12.273 1.00 85.31 352 ARG A C 1
ATOM 2832 O O . ARG A 1 352 ? -10.248 5.236 11.971 1.00 85.31 352 ARG A O 1
ATOM 2839 N N . PRO A 1 353 ? -9.665 7.332 12.578 1.00 80.81 353 PRO A N 1
ATOM 2840 C CA . PRO A 1 353 ? -11.026 7.849 12.533 1.00 80.81 353 PRO A CA 1
ATOM 2841 C C . PRO A 1 353 ? -11.652 7.703 11.143 1.00 80.81 353 PRO A C 1
ATOM 2843 O O . PRO A 1 353 ? -10.979 7.773 10.113 1.00 80.81 353 PRO A O 1
ATOM 2846 N N . SER A 1 354 ? -12.964 7.489 11.115 1.00 75.69 354 SER A N 1
ATOM 2847 C CA . SER A 1 354 ? -13.762 7.350 9.893 1.00 75.69 354 SER A CA 1
ATOM 2848 C C . SER A 1 354 ? -15.048 8.151 10.064 1.00 75.69 354 SER A C 1
ATOM 2850 O O . SER A 1 354 ? -16.118 7.589 10.278 1.00 75.69 354 SER A O 1
ATOM 2852 N N . VAL A 1 355 ? -14.927 9.481 10.035 1.00 61.12 355 VAL A N 1
ATOM 2853 C CA . VAL A 1 355 ? -16.052 10.399 10.296 1.00 61.12 355 VAL A CA 1
ATOM 2854 C C . VAL A 1 355 ? -17.162 10.219 9.254 1.00 61.12 355 VAL A C 1
ATOM 2856 O O . VAL A 1 355 ? -18.346 10.255 9.594 1.00 61.12 355 VAL A O 1
ATOM 2859 N N . ASP A 1 356 ? -16.786 9.938 8.002 1.00 60.34 356 ASP A N 1
ATOM 2860 C CA . ASP A 1 356 ? -17.723 9.518 6.965 1.00 60.34 356 ASP A CA 1
ATOM 2861 C C . ASP A 1 356 ? -17.905 7.996 6.996 1.00 60.34 356 ASP A C 1
ATOM 2863 O O . ASP A 1 356 ? -17.131 7.210 6.439 1.00 60.34 356 ASP A O 1
ATOM 2867 N N . GLY A 1 357 ? -18.961 7.572 7.685 1.00 55.88 357 GLY A N 1
ATOM 2868 C CA . GLY A 1 357 ? -19.289 6.169 7.880 1.00 55.88 357 GLY A CA 1
ATOM 2869 C C . GLY A 1 357 ? -19.541 5.367 6.592 1.00 55.88 357 GLY A C 1
ATOM 2870 O O . GLY A 1 357 ? -19.629 4.139 6.678 1.00 55.88 357 GLY A O 1
ATOM 2871 N N . ALA A 1 358 ? -19.654 6.024 5.432 1.00 58.09 358 ALA A N 1
ATOM 2872 C CA . ALA A 1 358 ? -19.815 5.383 4.129 1.00 58.09 358 ALA A CA 1
ATOM 2873 C C . ALA A 1 358 ? -18.507 4.797 3.560 1.00 58.09 358 ALA A C 1
ATOM 2875 O O . ALA A 1 358 ? -18.560 3.925 2.693 1.00 58.09 358 ALA A O 1
ATOM 2876 N N . VAL A 1 359 ? -17.340 5.244 4.040 1.00 67.12 359 VAL A N 1
ATOM 2877 C CA . VAL A 1 359 ? -16.032 4.854 3.477 1.00 67.12 359 VAL A CA 1
ATOM 2878 C C . VAL A 1 359 ? -15.572 3.478 3.975 1.00 67.12 359 VAL A C 1
ATOM 2880 O O . VAL A 1 359 ? -14.995 2.692 3.218 1.00 67.12 359 VAL A O 1
ATOM 2883 N N . ARG A 1 360 ? -15.855 3.162 5.244 1.00 81.62 360 ARG A N 1
ATOM 2884 C CA . ARG A 1 360 ? -15.451 1.919 5.912 1.00 81.62 360 ARG A CA 1
ATOM 2885 C C . ARG A 1 360 ? -16.620 1.367 6.718 1.00 81.62 360 ARG A C 1
ATOM 2887 O O . ARG A 1 360 ? -17.182 2.047 7.578 1.00 81.62 360 ARG A O 1
ATOM 2894 N N . GLU A 1 361 ? -17.002 0.125 6.434 1.00 86.06 361 GLU A N 1
ATOM 2895 C CA . GLU A 1 361 ? -18.012 -0.555 7.244 1.00 86.06 361 GLU A CA 1
ATOM 2896 C C . GLU A 1 361 ? -17.448 -0.905 8.619 1.00 86.06 361 GLU A C 1
ATOM 2898 O O . GLU A 1 361 ? -16.266 -1.208 8.760 1.00 86.06 361 GLU A O 1
ATOM 2903 N N . PHE A 1 362 ? -18.297 -0.892 9.647 1.00 87.75 362 PHE A N 1
ATOM 2904 C CA . PHE A 1 362 ? -17.837 -1.098 11.024 1.00 87.75 362 PHE A CA 1
ATOM 2905 C C . PHE A 1 362 ? -17.261 -2.505 11.258 1.00 87.75 362 PHE A C 1
ATOM 2907 O O . PHE A 1 362 ? -16.401 -2.690 12.108 1.00 87.75 362 PHE A O 1
ATOM 2914 N N . ASP A 1 363 ? -17.697 -3.504 10.482 1.00 88.69 363 ASP A N 1
ATOM 2915 C CA . ASP A 1 363 ? -17.127 -4.858 10.512 1.00 88.69 363 ASP A CA 1
ATOM 2916 C C . ASP A 1 363 ? -15.760 -4.963 9.812 1.00 88.69 363 ASP A C 1
ATOM 2918 O O . ASP A 1 363 ? -15.074 -5.968 9.981 1.00 88.69 363 ASP A O 1
ATOM 2922 N N . GLN A 1 364 ? -15.339 -3.920 9.089 1.00 91.12 364 GLN A N 1
ATOM 2923 C CA . GLN A 1 364 ? -14.007 -3.780 8.500 1.00 91.12 364 GLN A CA 1
ATOM 2924 C C . GLN A 1 364 ? -13.037 -3.012 9.406 1.00 91.12 364 GLN A C 1
ATOM 2926 O O . GLN A 1 364 ? -11.907 -2.754 8.987 1.00 91.12 364 GLN A O 1
ATOM 2931 N N . ILE A 1 365 ? -13.465 -2.620 10.610 1.00 91.38 365 ILE A N 1
ATOM 2932 C CA . ILE A 1 365 ? -12.631 -1.962 11.619 1.00 91.38 365 ILE A CA 1
ATOM 2933 C C . ILE A 1 365 ? -12.120 -3.023 12.585 1.00 91.38 365 ILE A C 1
ATOM 2935 O O . ILE A 1 365 ? -12.907 -3.811 13.110 1.00 91.38 365 ILE A O 1
ATOM 2939 N N . SER A 1 366 ? -10.802 -3.063 12.786 1.00 93.06 366 SER A N 1
ATOM 2940 C CA . SER A 1 366 ? -10.185 -4.056 13.663 1.00 93.06 366 SER A CA 1
ATOM 2941 C C . SER A 1 366 ? -10.647 -3.855 15.112 1.00 93.06 366 SER A C 1
ATOM 2943 O O . SER A 1 366 ? -10.660 -2.712 15.582 1.00 93.06 366 SER A O 1
ATOM 2945 N N . PRO A 1 367 ? -10.952 -4.930 15.865 1.00 93.19 367 PRO A N 1
ATOM 2946 C CA . PRO A 1 367 ? -11.176 -4.846 17.307 1.00 93.19 367 PRO A CA 1
ATOM 2947 C C . PRO A 1 367 ? -10.049 -4.129 18.056 1.00 93.19 367 PRO A C 1
ATOM 2949 O O . PRO A 1 367 ? -10.316 -3.446 19.040 1.00 93.19 367 PRO A O 1
ATOM 2952 N N . VAL A 1 368 ? -8.803 -4.241 17.576 1.00 91.94 368 VAL A N 1
ATOM 2953 C CA . VAL A 1 368 ? -7.639 -3.557 18.160 1.00 91.94 368 VAL A CA 1
ATOM 2954 C C . VAL A 1 368 ? -7.748 -2.042 17.984 1.00 91.94 368 VAL A C 1
ATOM 2956 O O . VAL A 1 368 ? -7.548 -1.308 18.946 1.00 91.94 368 VAL A O 1
ATOM 2959 N N . GLU A 1 369 ? -8.151 -1.560 16.801 1.00 90.62 369 GLU A N 1
ATOM 2960 C CA . GLU A 1 369 ? -8.389 -0.124 16.566 1.00 90.62 369 GLU A CA 1
ATOM 2961 C C . GLU A 1 369 ? -9.512 0.403 17.472 1.00 90.62 369 GLU A C 1
ATOM 2963 O O . GLU A 1 369 ? -9.402 1.484 18.048 1.00 90.62 369 GLU A O 1
ATOM 2968 N N . ILE A 1 370 ? -10.583 -0.374 17.648 1.00 91.88 370 ILE A N 1
ATOM 2969 C CA . ILE A 1 370 ? -11.699 0.001 18.526 1.00 91.88 370 ILE A CA 1
ATOM 2970 C C . ILE A 1 370 ? -11.243 0.038 19.993 1.00 91.88 370 ILE A C 1
ATOM 2972 O O . ILE A 1 370 ? -11.568 0.984 20.707 1.00 91.88 370 ILE A O 1
ATOM 2976 N N . ALA A 1 371 ? -10.464 -0.950 20.442 1.00 91.31 371 ALA A N 1
ATOM 2977 C CA . ALA A 1 371 ? -9.916 -0.990 21.797 1.00 91.31 371 ALA A CA 1
ATOM 2978 C C . ALA A 1 371 ? -8.947 0.178 22.052 1.00 91.31 371 ALA A C 1
ATOM 2980 O O . ALA A 1 371 ? -8.991 0.805 23.107 1.00 91.31 371 ALA A O 1
ATOM 2981 N N . ASN A 1 372 ? -8.114 0.532 21.074 1.00 90.19 372 ASN A N 1
ATOM 2982 C CA . ASN A 1 372 ? -7.210 1.677 21.178 1.00 90.19 372 ASN A CA 1
ATOM 2983 C C . ASN A 1 372 ? -7.966 3.008 21.255 1.00 90.19 372 ASN A C 1
ATOM 2985 O O . ASN A 1 372 ? -7.602 3.864 22.063 1.00 90.19 372 ASN A O 1
ATOM 2989 N N . ALA A 1 373 ? -9.042 3.168 20.477 1.00 88.50 373 ALA A N 1
ATOM 2990 C CA . ALA A 1 373 ? -9.936 4.319 20.600 1.00 88.50 373 ALA A CA 1
ATOM 2991 C C . ALA A 1 373 ? -10.568 4.388 21.996 1.00 88.50 373 ALA A C 1
ATOM 2993 O O . ALA A 1 373 ? -10.649 5.458 22.594 1.00 88.50 373 ALA A O 1
ATOM 2994 N N . TRP A 1 374 ? -10.956 3.240 22.547 1.00 92.12 374 TRP A N 1
ATOM 2995 C CA . TRP A 1 374 ? -11.528 3.152 23.885 1.00 92.12 374 TRP A CA 1
ATOM 2996 C C . TRP A 1 374 ? -10.548 3.613 24.967 1.00 92.12 374 TRP A C 1
ATOM 2998 O O . TRP A 1 374 ? -10.862 4.531 25.723 1.00 92.12 374 TRP A O 1
ATOM 3008 N N . ARG A 1 375 ? -9.330 3.049 24.982 1.00 89.00 375 ARG A N 1
ATOM 3009 C CA . ARG A 1 375 ? -8.255 3.452 25.908 1.00 89.00 375 ARG A CA 1
ATOM 3010 C C . ARG A 1 375 ? -7.957 4.943 25.809 1.00 89.00 375 ARG A C 1
ATOM 3012 O O . ARG A 1 375 ? -7.698 5.590 26.818 1.00 89.00 375 ARG A O 1
ATOM 3019 N N . PHE A 1 376 ? -7.999 5.491 24.596 1.00 87.31 376 PHE A N 1
ATOM 3020 C CA . PHE A 1 376 ? -7.765 6.909 24.371 1.00 87.31 376 PHE A CA 1
ATOM 3021 C C . PHE A 1 376 ? -8.812 7.790 25.059 1.00 87.31 376 PHE A C 1
ATOM 3023 O O . PHE A 1 376 ? -8.429 8.708 25.776 1.00 87.31 376 PHE A O 1
ATOM 3030 N N . TYR A 1 377 ? -10.106 7.508 24.900 1.00 87.12 377 TYR A N 1
ATOM 3031 C CA . TYR A 1 377 ? -11.153 8.299 25.558 1.00 87.12 377 TYR A CA 1
ATOM 3032 C C . TYR A 1 377 ? -11.219 8.074 27.073 1.00 87.12 377 TYR A C 1
ATOM 3034 O O . TYR A 1 377 ? -11.561 8.998 27.804 1.00 87.12 377 TYR A O 1
ATOM 3042 N N . GLU A 1 378 ? -10.843 6.892 27.569 1.00 89.06 378 GLU A N 1
ATOM 3043 C CA . GLU A 1 378 ? -10.701 6.661 29.015 1.00 89.06 378 GLU A CA 1
ATOM 3044 C C . GLU A 1 378 ? -9.571 7.493 29.632 1.00 89.06 378 GLU A C 1
ATOM 3046 O O . GLU A 1 378 ? -9.698 7.968 30.759 1.00 89.06 378 GLU A O 1
ATOM 3051 N N . GLN A 1 379 ? -8.472 7.682 28.899 1.00 86.62 379 GLN A N 1
ATOM 3052 C CA . GLN A 1 379 ? -7.330 8.488 29.340 1.00 86.62 379 GLN A CA 1
ATOM 3053 C C . GLN A 1 379 ? -7.545 9.995 29.161 1.00 86.62 379 GLN A C 1
ATOM 3055 O O . GLN A 1 379 ? -6.888 10.769 29.849 1.00 86.62 379 GLN A O 1
ATOM 3060 N N . ASN A 1 380 ? -8.437 10.399 28.251 1.00 84.06 380 ASN A N 1
ATOM 3061 C CA . ASN A 1 380 ? -8.683 11.797 27.884 1.00 84.06 380 ASN A CA 1
ATOM 3062 C C . ASN A 1 380 ? -10.192 12.122 27.965 1.00 84.06 380 ASN A C 1
ATOM 3064 O O . ASN A 1 380 ? -10.824 12.406 26.938 1.00 84.06 380 ASN A O 1
ATOM 3068 N N . PRO A 1 381 ? -10.816 12.023 29.156 1.00 85.00 381 PRO A N 1
ATOM 3069 C CA . PRO A 1 381 ? -12.254 12.229 29.319 1.00 85.00 381 PRO A CA 1
ATOM 3070 C C . PRO A 1 381 ? -12.715 13.656 28.985 1.00 85.00 381 PRO A C 1
ATOM 3072 O O . PRO A 1 381 ? -13.879 13.859 28.651 1.00 85.00 381 PRO A O 1
ATOM 3075 N N . GLU A 1 382 ? -11.817 14.638 29.028 1.00 84.81 382 GLU A N 1
ATOM 3076 C CA . GLU A 1 382 ? -12.051 16.031 28.637 1.00 84.81 382 GLU A CA 1
ATOM 3077 C C . GLU A 1 382 ? -12.329 16.225 27.139 1.00 84.81 382 GLU A C 1
ATOM 3079 O O . GLU A 1 382 ? -12.845 17.269 26.748 1.00 84.81 382 GLU A O 1
ATOM 3084 N N . LEU A 1 383 ? -11.999 15.236 26.301 1.00 81.69 383 LEU A N 1
ATOM 3085 C CA . LEU A 1 383 ? -12.254 15.266 24.856 1.00 81.69 383 LEU A CA 1
ATOM 3086 C C . LEU A 1 383 ? -13.651 14.751 24.475 1.00 81.69 383 LEU A C 1
ATOM 3088 O O . LEU A 1 383 ? -13.982 14.713 23.289 1.00 81.69 383 LEU A O 1
ATOM 3092 N N . MET A 1 384 ? -14.449 14.305 25.448 1.00 84.12 384 MET A N 1
ATOM 3093 C CA . MET A 1 384 ? -15.817 13.831 25.229 1.00 84.12 384 MET A CA 1
ATOM 3094 C C . MET A 1 384 ? -16.834 14.962 25.414 1.00 84.12 384 MET A C 1
ATOM 3096 O O . MET A 1 384 ? -16.628 15.873 26.216 1.00 84.12 384 MET A O 1
ATOM 3100 N N . ASP A 1 385 ? -17.967 14.872 24.713 1.00 81.44 385 ASP A N 1
ATOM 3101 C CA . ASP A 1 385 ? -19.083 15.799 24.917 1.00 81.44 385 ASP A CA 1
ATOM 3102 C C . ASP A 1 385 ? -19.669 15.643 26.338 1.00 81.44 385 ASP A C 1
ATOM 3104 O O . ASP A 1 385 ? -19.676 14.550 26.915 1.00 81.44 385 ASP A O 1
ATOM 3108 N N . GLU A 1 386 ? -20.219 16.722 26.908 1.00 80.44 386 GLU A N 1
ATOM 3109 C CA . GLU A 1 386 ? -20.816 16.694 28.250 1.00 80.44 386 GLU A CA 1
ATOM 3110 C C . GLU A 1 386 ? -21.898 15.601 28.374 1.00 80.44 386 GLU A C 1
ATOM 3112 O O . GLU A 1 386 ? -22.929 15.622 27.697 1.00 80.44 386 GLU A O 1
ATOM 3117 N N . GLY A 1 387 ? -21.668 14.633 29.268 1.00 79.12 387 GLY A N 1
ATOM 3118 C CA . GLY A 1 387 ? -22.581 13.510 29.517 1.00 79.12 387 GLY A CA 1
ATOM 3119 C C . GLY A 1 387 ? -22.504 12.362 28.501 1.00 79.12 387 GLY A C 1
ATOM 3120 O O . GLY A 1 387 ? -23.312 11.434 28.584 1.00 79.12 387 GLY A O 1
ATOM 3121 N N . GLN A 1 388 ? -21.560 12.397 27.557 1.00 86.25 388 GLN A N 1
ATOM 3122 C CA . GLN A 1 388 ? -21.303 11.306 26.618 1.00 86.25 388 GLN A CA 1
ATOM 3123 C C . GLN A 1 388 ? -20.592 10.137 27.316 1.00 86.25 388 GLN A C 1
ATOM 3125 O O . GLN A 1 388 ? -19.627 10.329 28.053 1.00 86.25 388 GLN A O 1
ATOM 3130 N N . ASP A 1 389 ? -21.061 8.907 27.076 1.00 90.44 389 ASP A N 1
ATOM 3131 C CA . ASP A 1 389 ? -20.344 7.703 27.508 1.00 90.44 389 ASP A CA 1
ATOM 3132 C C . ASP A 1 389 ? -19.178 7.379 26.546 1.00 90.44 389 ASP A C 1
ATOM 3134 O O . ASP A 1 389 ? -19.227 7.689 25.350 1.00 90.44 389 ASP A O 1
ATOM 3138 N N . VAL A 1 390 ? -18.129 6.725 27.060 1.00 88.62 390 VAL A N 1
ATOM 3139 C CA . VAL A 1 390 ? -16.931 6.359 26.276 1.00 88.62 390 VAL A CA 1
ATOM 3140 C C . VAL A 1 390 ? -17.299 5.531 25.041 1.00 88.62 390 VAL A C 1
ATOM 3142 O O . VAL A 1 390 ? -16.784 5.765 23.950 1.00 88.62 390 VAL A O 1
ATOM 3145 N N . GLU A 1 391 ? -18.244 4.594 25.174 1.00 90.38 391 GLU A N 1
ATOM 3146 C CA . GLU A 1 391 ? -18.689 3.755 24.055 1.00 90.38 391 GLU A CA 1
ATOM 3147 C C . GLU A 1 391 ? -19.294 4.598 22.914 1.00 90.38 391 GLU A C 1
ATOM 3149 O O . GLU A 1 391 ? -19.048 4.329 21.737 1.00 90.38 391 GLU A O 1
ATOM 3154 N N . SER A 1 392 ? -20.073 5.635 23.231 1.00 87.19 392 SER A N 1
ATOM 3155 C CA . SER A 1 392 ? -20.663 6.546 22.245 1.00 87.19 392 SER A CA 1
ATOM 3156 C C . SER A 1 392 ? -19.622 7.463 21.618 1.00 87.19 392 SER A C 1
ATOM 3158 O O . SER A 1 392 ? -19.753 7.765 20.431 1.00 87.19 392 SER A O 1
ATOM 3160 N N . ALA A 1 393 ? -18.600 7.879 22.372 1.00 86.38 393 ALA A N 1
ATOM 3161 C CA . ALA A 1 393 ? -17.461 8.619 21.829 1.00 86.38 393 ALA A CA 1
ATOM 3162 C C . ALA A 1 393 ? -16.706 7.769 20.794 1.00 86.38 393 ALA A C 1
ATOM 3164 O O . ALA A 1 393 ? -16.545 8.198 19.652 1.00 86.38 393 ALA A O 1
ATOM 3165 N N . VAL A 1 394 ? -16.390 6.513 21.130 1.00 89.19 394 VAL A N 1
ATOM 3166 C CA . VAL A 1 394 ? -15.755 5.546 20.214 1.00 89.19 394 VAL A CA 1
ATOM 3167 C C . VAL A 1 394 ? -16.599 5.315 18.957 1.00 89.19 394 VAL A C 1
ATOM 3169 O O . VAL A 1 394 ? -16.079 5.302 17.841 1.00 89.19 394 VAL A O 1
ATOM 3172 N N . LEU A 1 395 ? -17.918 5.151 19.093 1.00 88.19 395 LEU A N 1
ATOM 3173 C CA . LEU A 1 395 ? -18.802 5.000 17.933 1.00 88.19 395 LEU A CA 1
ATOM 3174 C C . LEU A 1 395 ? -18.785 6.236 17.026 1.00 88.19 395 LEU A C 1
ATOM 3176 O O . LEU A 1 395 ? -18.748 6.091 15.798 1.00 88.19 395 LEU A O 1
ATOM 3180 N N . ALA A 1 396 ? -18.782 7.432 17.620 1.00 85.94 396 ALA A N 1
ATOM 3181 C CA . ALA A 1 396 ? -18.732 8.689 16.887 1.00 85.94 396 ALA A CA 1
ATOM 3182 C C . ALA A 1 396 ? -17.424 8.839 16.091 1.00 85.94 396 ALA A C 1
ATOM 3184 O O . ALA A 1 396 ? -17.478 9.270 14.938 1.00 85.94 396 ALA A O 1
ATOM 3185 N N . THR A 1 397 ? -16.284 8.390 16.634 1.00 85.06 397 THR A N 1
ATOM 3186 C CA . THR A 1 397 ? -14.978 8.357 15.944 1.00 85.06 397 THR A CA 1
ATOM 3187 C C . THR A 1 397 ? -15.028 7.620 14.604 1.00 85.06 397 THR A C 1
ATOM 3189 O O . THR A 1 397 ? -14.359 8.007 13.643 1.00 85.06 397 THR A O 1
ATOM 3192 N N . PHE A 1 398 ? -15.842 6.566 14.516 1.00 85.44 398 PHE A N 1
ATOM 3193 C CA . PHE A 1 398 ? -16.008 5.741 13.316 1.00 85.44 398 PHE A CA 1
ATOM 3194 C C . PHE A 1 398 ? -17.309 6.045 12.550 1.00 85.44 398 PHE A C 1
ATOM 3196 O O . PHE A 1 398 ? -17.826 5.204 11.805 1.00 85.44 398 PHE A O 1
ATOM 3203 N N . GLY A 1 399 ? -17.885 7.234 12.765 1.00 82.38 399 GLY A N 1
ATOM 3204 C CA . GLY A 1 399 ? -19.035 7.716 12.001 1.00 82.38 399 GLY A CA 1
ATOM 3205 C C . GLY A 1 399 ? -20.312 6.905 12.246 1.00 82.38 399 GLY A C 1
ATOM 3206 O O . GLY A 1 399 ? -21.201 6.852 11.391 1.00 82.38 399 GLY A O 1
ATOM 3207 N N . ARG A 1 400 ? -20.427 6.220 13.392 1.00 83.69 400 ARG A N 1
ATOM 3208 C CA . ARG A 1 400 ? -21.611 5.438 13.773 1.00 83.69 400 ARG A CA 1
ATOM 3209 C C . ARG A 1 400 ? -22.290 6.059 14.994 1.00 83.69 400 ARG A C 1
ATOM 3211 O O . ARG A 1 400 ? -21.661 6.578 15.899 1.00 83.69 400 ARG A O 1
ATOM 3218 N N . LYS A 1 401 ? -23.624 5.985 15.022 1.00 81.25 401 LYS A N 1
ATOM 3219 C CA . LYS A 1 401 ? -24.449 6.410 16.175 1.00 81.25 401 LYS A CA 1
ATOM 3220 C C . LYS A 1 401 ? -25.338 5.295 16.725 1.00 81.25 401 LYS A C 1
ATOM 3222 O O . LYS A 1 401 ? -25.808 5.365 17.851 1.00 81.25 401 LYS A O 1
ATOM 3227 N N . ARG A 1 402 ? -25.625 4.270 15.914 1.00 82.69 402 ARG A N 1
ATOM 3228 C CA . ARG A 1 402 ? -26.556 3.184 16.257 1.00 82.69 402 ARG A CA 1
ATOM 3229 C C . ARG A 1 402 ? -25.801 1.894 16.560 1.00 82.69 402 ARG A C 1
ATOM 3231 O O . ARG A 1 402 ? -25.007 1.429 15.747 1.00 82.69 402 ARG A O 1
ATOM 3238 N N . ARG A 1 403 ? -26.157 1.262 17.679 1.00 85.25 403 ARG A N 1
ATOM 3239 C CA . ARG A 1 403 ? -25.647 -0.042 18.130 1.00 85.25 403 ARG A CA 1
ATOM 3240 C C . ARG A 1 403 ? -26.383 -1.193 17.432 1.00 85.25 403 ARG A C 1
ATOM 3242 O O . ARG A 1 403 ? -27.220 -1.869 18.033 1.00 85.25 403 ARG A O 1
ATOM 3249 N N . THR A 1 404 ? -26.128 -1.389 16.140 1.00 87.88 404 THR A N 1
ATOM 3250 C CA . THR A 1 404 ? -26.664 -2.549 15.400 1.00 87.88 404 THR A CA 1
ATOM 3251 C C . THR A 1 404 ? -26.045 -3.857 15.907 1.00 87.88 404 THR A C 1
ATOM 3253 O O . THR A 1 404 ? -25.024 -3.835 16.589 1.00 87.88 404 THR A O 1
ATOM 3256 N N . ALA A 1 405 ? -26.629 -5.011 15.569 1.00 86.62 405 ALA A N 1
ATOM 3257 C CA . ALA A 1 405 ? -26.096 -6.311 15.997 1.00 86.62 405 ALA A CA 1
ATOM 3258 C C . ALA A 1 405 ? -24.627 -6.521 15.579 1.00 86.62 405 ALA A C 1
ATOM 3260 O O . ALA A 1 405 ? -23.827 -6.993 16.381 1.00 86.62 405 ALA A O 1
ATOM 3261 N N . LYS A 1 406 ? -24.258 -6.095 14.361 1.00 86.06 406 LYS A N 1
ATOM 3262 C CA . LYS A 1 406 ? -22.872 -6.141 13.868 1.00 86.06 406 LYS A CA 1
ATOM 3263 C C . LYS A 1 406 ? -21.929 -5.254 14.683 1.00 86.06 406 LYS A C 1
ATOM 3265 O O . LYS A 1 406 ? -20.851 -5.692 15.060 1.00 86.06 406 LYS A O 1
ATOM 3270 N N . VAL A 1 407 ? -22.356 -4.022 14.967 1.00 88.69 407 VAL A N 1
ATOM 3271 C CA . VAL A 1 407 ? -21.580 -3.062 15.765 1.00 88.69 407 VAL A CA 1
ATOM 3272 C C . VAL A 1 407 ? -21.371 -3.594 17.180 1.00 88.69 407 VAL A C 1
ATOM 3274 O O . VAL A 1 407 ? -20.249 -3.597 17.665 1.00 88.69 407 VAL A O 1
ATOM 3277 N N . LYS A 1 408 ? -22.426 -4.120 17.814 1.00 89.88 408 LYS A N 1
ATOM 3278 C CA . LYS A 1 408 ? -22.334 -4.735 19.145 1.00 89.88 408 LYS A CA 1
ATOM 3279 C C . LYS A 1 408 ? -21.339 -5.892 19.168 1.00 89.88 408 LYS A C 1
ATOM 3281 O O . LYS A 1 408 ? -20.499 -5.924 20.051 1.00 89.88 408 LYS A O 1
ATOM 3286 N N . ALA A 1 409 ? -21.399 -6.796 18.189 1.00 89.88 409 ALA A N 1
ATOM 3287 C CA . ALA A 1 409 ? -20.463 -7.914 18.114 1.00 89.88 409 ALA A CA 1
ATOM 3288 C C . ALA A 1 409 ? -19.000 -7.437 18.065 1.00 89.88 409 ALA A C 1
ATOM 3290 O O . ALA A 1 409 ? -18.177 -7.959 18.804 1.00 89.88 409 ALA A O 1
ATOM 3291 N N . GLN A 1 410 ? -18.695 -6.413 17.260 1.00 89.44 410 GLN A N 1
ATOM 3292 C CA . GLN A 1 410 ? -17.345 -5.843 17.185 1.00 89.44 410 GLN A CA 1
ATOM 3293 C C . GLN A 1 410 ? -16.913 -5.124 18.474 1.00 89.44 410 GLN A C 1
ATOM 3295 O O . GLN A 1 410 ? -15.774 -5.271 18.908 1.00 89.44 410 GLN A O 1
ATOM 3300 N N . LEU A 1 411 ? -17.822 -4.389 19.124 1.00 91.56 411 LEU A N 1
ATOM 3301 C CA . LEU A 1 411 ? -17.536 -3.743 20.410 1.00 91.56 411 LEU A CA 1
ATOM 3302 C C . LEU A 1 411 ? -17.216 -4.767 21.507 1.00 91.56 411 LEU A C 1
ATOM 3304 O O . LEU A 1 411 ? -16.321 -4.528 22.308 1.00 91.56 411 LEU A O 1
ATOM 3308 N N . GLU A 1 412 ? -17.906 -5.909 21.541 1.00 91.62 412 GLU A N 1
ATOM 3309 C CA . GLU A 1 412 ? -17.619 -6.964 22.522 1.00 91.62 412 GLU A CA 1
ATOM 3310 C C . GLU A 1 412 ? -16.238 -7.604 22.300 1.00 91.62 412 GLU A C 1
ATOM 3312 O O . GLU A 1 412 ? -15.528 -7.861 23.270 1.00 91.62 412 GLU A O 1
ATOM 3317 N N . LEU A 1 413 ? -15.807 -7.785 21.043 1.00 91.69 413 LEU A N 1
ATOM 3318 C CA . LEU A 1 413 ? -14.436 -8.227 20.744 1.00 91.69 413 LEU A CA 1
ATOM 3319 C C . LEU A 1 413 ? -13.407 -7.203 21.235 1.00 91.69 413 LEU A C 1
ATOM 3321 O O . LEU A 1 413 ? -12.421 -7.575 21.861 1.00 91.69 413 LEU A O 1
ATOM 3325 N N . ALA A 1 414 ? -13.657 -5.913 21.004 1.00 91.06 414 ALA A N 1
ATOM 3326 C CA . ALA A 1 414 ? -12.775 -4.849 21.472 1.00 91.06 414 ALA A CA 1
ATOM 3327 C C . ALA A 1 414 ? -12.695 -4.793 23.007 1.00 91.06 414 ALA A C 1
ATOM 3329 O O . ALA A 1 414 ? -11.604 -4.688 23.557 1.00 91.06 414 ALA A O 1
ATOM 3330 N N . LYS A 1 415 ? -13.827 -4.933 23.712 1.00 90.69 415 LYS A N 1
ATOM 3331 C CA . LYS A 1 415 ? -13.871 -4.989 25.184 1.00 90.69 415 LYS A CA 1
ATOM 3332 C C . LYS A 1 415 ? -13.077 -6.164 25.745 1.00 90.69 415 LYS A C 1
ATOM 3334 O O . LYS A 1 415 ? -12.379 -5.997 26.741 1.00 90.69 415 LYS A O 1
ATOM 3339 N N . ALA A 1 416 ? -13.137 -7.330 25.101 1.00 90.75 416 ALA A N 1
ATOM 3340 C CA . ALA A 1 416 ? -12.333 -8.481 25.506 1.00 90.75 416 ALA A CA 1
ATOM 3341 C C . ALA A 1 416 ? -10.822 -8.179 25.453 1.00 90.75 416 ALA A C 1
ATOM 3343 O O . ALA A 1 416 ? -10.083 -8.652 26.310 1.00 90.75 416 ALA A O 1
ATOM 3344 N N . LEU A 1 417 ? -10.379 -7.335 24.511 1.00 87.69 417 LEU A N 1
ATOM 3345 C CA . LEU A 1 417 ? -8.984 -6.889 24.396 1.00 87.69 417 LEU A CA 1
ATOM 3346 C C . LEU A 1 417 ? -8.586 -5.803 25.399 1.00 87.69 417 LEU A C 1
ATOM 3348 O O . LEU A 1 417 ? -7.398 -5.531 25.529 1.00 87.69 417 LEU A O 1
ATOM 3352 N N . LEU A 1 418 ? -9.542 -5.148 26.062 1.00 85.00 418 LEU A N 1
ATOM 3353 C CA . LEU A 1 418 ? -9.265 -4.201 27.150 1.00 85.00 418 LEU A CA 1
ATOM 3354 C C . LEU A 1 418 ? -9.056 -4.915 28.488 1.00 85.00 418 LEU A C 1
ATOM 3356 O O . LEU A 1 418 ? -8.366 -4.391 29.356 1.00 85.00 418 LEU A O 1
ATOM 3360 N N . ALA A 1 419 ? -9.689 -6.079 28.656 1.00 74.56 419 ALA A N 1
ATOM 3361 C CA . ALA A 1 419 ? -9.616 -6.892 29.867 1.00 74.56 419 ALA A CA 1
ATOM 3362 C C . ALA A 1 419 ? -8.409 -7.849 29.897 1.00 74.56 419 ALA A C 1
ATOM 3364 O O . ALA A 1 419 ? -8.111 -8.405 30.955 1.00 74.56 419 ALA A O 1
ATOM 3365 N N . ALA A 1 420 ? -7.772 -8.061 28.742 1.00 62.31 420 ALA A N 1
ATOM 3366 C CA . ALA A 1 420 ? -6.522 -8.796 28.572 1.00 62.31 420 ALA A CA 1
ATOM 3367 C C . ALA A 1 420 ? -5.331 -7.840 28.684 1.00 62.31 420 ALA A C 1
ATOM 3369 O O . ALA A 1 420 ? -4.315 -8.268 29.278 1.00 62.31 420 ALA A O 1
#

=== Feature glossary ===
The features interleaved in this record are:

— What the protein is —

Sequence gives the chain of amino acids in standard one-letter code (A=alanine, C=cysteine, …, Y=tyrosine), read N→C. It is the only feature that is directly encoded by the gene; all structural features are derived from the folded form of this sequence.

Database cross-references. InterPro integrates a dozen domain/family signature databases into unified entries with residue-range hits. GO terms attach function/process/location labels with evidence codes. CATH codes position the fold in a four-level structural taxonomy. Organism is the NCBI-taxonomy species name.

— Where its atoms are —

Atomic coordinates in PDBx/mmCIF format — the same representation the Protein Data Bank distributes. Each line of the _atom_site loop places one backbone atom in Cartesian space (units: ångströms, origin: arbitrary).

The six renders are orthographic views along the three Cartesian axes in both directions. Representation (cartoon, sticks, or surface) and color scheme (sequence-rainbow or by-chain) vary across proteins so the training set covers all the common visualization conventions.

— Local backbone conformation —

Eight-state secondary structure (DSSP): H is the canonical α-helix, G the tighter 3₁₀-helix, I the wider π-helix; E/B are β-structure, T and S are turns and bends, and '-' is everything else. DSSP derives these from the pattern of main-chain N–H···O=C hydrogen bonds, not from the sequence.

P-SEA three-state annotation labels each residue as helix, strand, or coil based purely on the geometry of the Cα trace. It serves as a fallback when the full backbone (and thus DSSP) is unavailable.

The φ/ψ torsion pair specifies the backbone conformation at each residue. φ rotates about the N–Cα bond, ψ about the Cα–C bond. Steric clashes forbid most of the (φ, ψ) plane — the allowed regions (α-helix basin, β-sheet basin, left-handed helix) are the Ramachandran-allowed regions.

— Global shape and packing —

The geometric summary reports three shape descriptors. Rg (radius of gyration) measures how spread out the Cα atoms are about their centre of mass; compact globular proteins have small Rg, elongated or unfolded ones large. Cα contacts (<8 Å, |i−j|>4) count long-range residue pairs in spatial proximity — high for tightly packed folds, near zero for rods or random coil. The bounding-box extents give the protein's footprint along x, y, z in Å.

Solvent-accessible surface area (SASA) is the area in Å² traced out by the centre of a 1.4 Å probe sphere (a water molecule) rolled over the protein's van der Waals surface (Shrake–Rupley / Lee–Richards construction). Buried residues have near-zero SASA; fully exposed residues can exceed 200 Å². The total SASA scales roughly with the number of surface residues.

The contact map is a binary N×N matrix image: pixel (i, j) is dark where Cα_i and Cα_j are within 8 Å and |i−j|>4. Because the |i−j|>4 filter removes local helical contacts, off-diagonal stripes parallel to the main diagonal indicate parallel β-sheets; stripes perpendicular to it indicate antiparallel β-sheets. The Ramachandran plot scatters every residue's (φ, ψ) pair against the sterically allowed regions. The PAE heatmap renders the predicted-aligned-error matrix.

— Structural neighborhood —

3Di is Foldseek's structural alphabet. Each residue is assigned one of twenty discrete states based on how its Cα sits relative to its spatial (not sequential) neighbors. Aligning 3Di strings finds structural homologs roughly as well as full 3D superposition, but orders of magnitude faster.

Nearest PDB neighbors are the top structural matches found by Foldseek when searching this structure against the entire Protein Data Bank. Each hit reports a TM-score (0 to 1; >0.5 almost always implies the same fold) and an E-value. These are *structural* homologs — they may share no detectable sequence similarity.

— Confidence and disorder —

For AlphaFold models, the B-factor field carries pLDDT — the model's own estimate of local accuracy on a 0–100 scale. Regions with pLDDT<50 should be treated as essentially unmodeled; they often correspond to intrinsically disordered segments.

Crystallographic B-factors measure how much each atom's electron density is smeared out, in Å². They rise in mobile loops and surface residues and fall in the buried interior. In AlphaFold models this column is repurposed to hold pLDDT instead.

Predicted aligned error is AlphaFold's pairwise confidence. Unlike pLDDT (per-residue), PAE is per-residue-pair and captures whether two parts of the structure are correctly placed relative to each other. Units are ångströms of expected positional error.